Protein AF-A0A7R8ZQ00-F1 (afdb_monomer)

InterPro domains:
  IPR016186 C-type lectin-like/link domain superfamily [G3DSA:3.10.100.10] (16-183)
  IPR016187 C-type lectin fold [SSF56436] (21-117)
  IPR016187 C-type lectin fold [SSF56436] (228-288)
  IPR027417 P-loop containing nucleoside triphosphate hydrolase [G3DSA:3.40.50.300] (292-390)
  IPR027417 P-loop containing nucleoside triphosphate hydrolase [SSF52540] (294-383)
  IPR050828 C-type lectin and matrix domain-containing protein [PTHR45710] (220-289)

Nearest PDB structures (foldseek):
  1qdd-assembly1_A  TM=7.439E-01  e=8.035E-07  Homo sapiens
  8hgg-assembly1_B  TM=7.578E-01  e=4.703E-05  Homo sapiens

Solvent-accessible surface area (backbone atoms only — not comparable to full-atom values): 23420 Å² total; per-residue (Å²): 118,72,72,62,60,59,53,63,66,58,69,74,69,78,76,87,68,77,74,88,44,62,93,85,40,49,74,43,85,45,99,91,50,76,44,24,35,36,70,59,97,50,70,30,44,72,68,58,42,37,49,41,14,40,76,74,60,67,28,31,36,34,76,70,89,44,75,64,46,43,51,51,52,22,54,58,46,46,59,55,52,71,60,91,28,76,91,73,53,68,61,43,29,41,40,19,35,33,33,39,90,88,33,50,49,24,26,67,86,81,62,46,71,52,58,57,92,70,46,74,87,46,84,72,50,66,46,25,36,32,24,40,30,42,87,79,54,40,72,42,78,41,76,57,81,78,63,90,87,64,79,88,64,80,74,75,58,30,32,34,34,26,28,33,62,76,63,54,63,51,50,52,52,51,50,50,52,51,52,54,48,53,51,52,51,52,51,52,53,48,54,54,52,52,54,53,50,53,52,54,50,59,52,50,52,53,52,51,53,52,51,51,52,54,52,52,54,57,51,64,76,58,68,65,77,86,78,81,51,62,92,83,36,47,76,54,95,96,45,66,46,70,86,87,80,56,79,94,65,75,62,56,72,69,60,43,38,54,51,31,41,73,74,40,91,90,38,56,70,89,80,75,89,45,74,67,55,48,53,50,50,44,62,70,53,64,78,57,90,77,80,66,73,64,28,60,63,33,30,48,51,24,40,46,51,55,41,90,50,37,71,43,91,82,42,89,38,64,45,36,97,42,90,57,75,59,40,84,57,72,46,76,47,77,44,40,32,59,55,98,76,58,43,79,42,76,45,74,46,65,43,78,76,86,53,97,79,72,52,49,68,61,50,52,56,49,49,54,53,52,56,68,69,53,83,66,84,91,76,86,87,86,79,77,80,84,82,75,84,124

pLDDT: mean 81.64, std 15.42, range [37.31, 98.5]

Structure (mmCIF, N/CA/C/O backbone):
data_AF-A0A7R8ZQ00-F1
#
_entry.id   AF-A0A7R8ZQ00-F1
#
loop_
_atom_site.group_PDB
_atom_site.id
_atom_site.type_symbol
_atom_site.label_atom_id
_atom_site.label_alt_id
_atom_site.label_comp_id
_atom_site.label_asym_id
_atom_site.label_entity_id
_atom_site.label_seq_id
_atom_site.pdbx_PDB_ins_code
_atom_site.Cartn_x
_atom_site.Cartn_y
_atom_site.Cartn_z
_atom_site.occupancy
_atom_site.B_iso_or_equiv
_atom_site.auth_seq_id
_atom_site.auth_comp_id
_atom_site.auth_asym_id
_atom_site.auth_atom_id
_atom_site.pdbx_PDB_model_num
ATOM 1 N N . MET A 1 1 ? -1.087 8.727 -56.271 1.00 46.81 1 MET A N 1
ATOM 2 C CA . MET A 1 1 ? -0.812 8.231 -54.904 1.00 46.81 1 MET A CA 1
ATOM 3 C C . MET A 1 1 ? 0.621 8.507 -54.451 1.00 46.81 1 MET A C 1
ATOM 5 O O . MET A 1 1 ? 0.799 8.716 -53.264 1.00 46.81 1 MET A O 1
ATOM 9 N N . GLU A 1 2 ? 1.609 8.619 -55.347 1.00 43.44 2 GLU A N 1
ATOM 10 C CA . GLU A 1 2 ? 3.000 8.949 -54.967 1.00 43.44 2 GLU A CA 1
ATOM 11 C C . GLU A 1 2 ? 3.188 10.364 -54.383 1.00 43.44 2 GLU A C 1
ATOM 13 O O . GLU A 1 2 ? 3.933 10.531 -53.426 1.00 43.44 2 GLU A O 1
ATOM 18 N N . LEU A 1 3 ? 2.438 11.366 -54.858 1.00 41.00 3 LEU A N 1
ATOM 19 C CA . LEU A 1 3 ? 2.524 12.754 -54.365 1.00 41.00 3 LEU A CA 1
ATOM 20 C C . LEU A 1 3 ? 1.984 12.974 -52.938 1.00 41.00 3 LEU A C 1
ATOM 22 O O . LEU A 1 3 ? 2.343 13.955 -52.294 1.00 41.00 3 LEU A O 1
ATOM 26 N N . LEU A 1 4 ? 1.122 12.083 -52.431 1.00 39.28 4 LEU A N 1
ATOM 27 C CA . LEU A 1 4 ? 0.566 12.215 -51.077 1.00 39.28 4 LEU A CA 1
ATOM 28 C C . LEU A 1 4 ? 1.561 11.721 -50.011 1.00 39.28 4 LEU A C 1
ATOM 30 O O . LEU A 1 4 ? 1.576 12.237 -48.898 1.00 39.28 4 LEU A O 1
ATOM 34 N N . PHE A 1 5 ? 2.429 10.767 -50.368 1.00 45.97 5 PHE A N 1
ATOM 35 C CA . PHE A 1 5 ? 3.466 10.236 -49.478 1.00 45.97 5 PHE A CA 1
ATOM 36 C C . PHE A 1 5 ? 4.628 11.221 -49.284 1.00 45.97 5 PHE A C 1
ATOM 38 O O . PHE A 1 5 ? 5.153 11.345 -48.180 1.00 45.97 5 PHE A O 1
ATOM 45 N N . THR A 1 6 ? 4.986 11.989 -50.318 1.00 47.12 6 THR A N 1
ATOM 46 C CA . THR A 1 6 ? 6.052 13.003 -50.234 1.00 47.12 6 THR A CA 1
ATOM 47 C C . THR A 1 6 ? 5.642 14.224 -49.399 1.00 47.12 6 THR A C 1
ATOM 49 O O . THR A 1 6 ? 6.488 14.839 -48.749 1.00 47.12 6 THR A O 1
ATOM 52 N N . LEU A 1 7 ? 4.345 14.557 -49.367 1.00 39.97 7 LEU A N 1
ATOM 53 C CA . LEU A 1 7 ? 3.827 15.723 -48.641 1.00 39.97 7 LEU A CA 1
ATOM 54 C C . LEU A 1 7 ? 3.739 15.499 -47.118 1.00 39.97 7 LEU A C 1
ATOM 56 O O . LEU A 1 7 ? 3.907 16.438 -46.346 1.00 39.97 7 LEU A O 1
ATOM 60 N N . ILE A 1 8 ? 3.519 14.258 -46.664 1.00 47.12 8 ILE A N 1
ATOM 61 C CA . ILE A 1 8 ? 3.470 13.936 -45.224 1.00 47.12 8 ILE A CA 1
ATOM 62 C C . ILE A 1 8 ? 4.871 14.019 -44.593 1.00 47.12 8 ILE A C 1
ATOM 64 O O . ILE A 1 8 ? 5.001 14.437 -43.445 1.00 47.12 8 ILE A O 1
ATOM 68 N N . LEU A 1 9 ? 5.931 13.721 -45.352 1.00 46.97 9 LEU A N 1
ATOM 69 C CA . LEU A 1 9 ? 7.316 13.815 -44.873 1.00 46.97 9 LEU A CA 1
ATOM 70 C C . LEU A 1 9 ? 7.831 15.258 -44.744 1.00 46.97 9 LEU A C 1
ATOM 7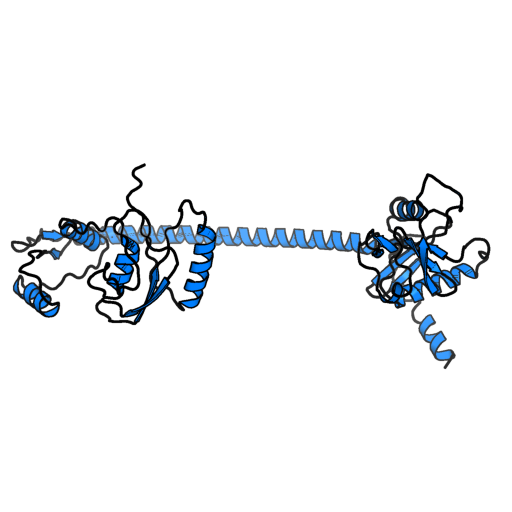2 O O . LEU A 1 9 ? 8.703 15.523 -43.922 1.00 46.97 9 LEU A O 1
ATOM 76 N N . SER A 1 10 ? 7.284 16.206 -45.509 1.00 43.34 10 SER A N 1
ATOM 77 C CA . SER A 1 10 ? 7.754 17.601 -45.509 1.00 43.34 10 SER A CA 1
ATOM 78 C C . SER A 1 10 ? 7.067 18.494 -44.465 1.00 43.34 10 SER A C 1
ATOM 80 O O . SER A 1 10 ? 7.624 19.524 -44.102 1.00 43.34 10 SER A O 1
ATOM 82 N N . ILE A 1 11 ? 5.910 18.100 -43.917 1.00 46.34 11 ILE A N 1
ATOM 83 C CA . ILE A 1 11 ? 5.183 18.890 -42.898 1.00 46.34 11 ILE A CA 1
ATOM 84 C C . ILE A 1 11 ? 5.747 18.683 -41.474 1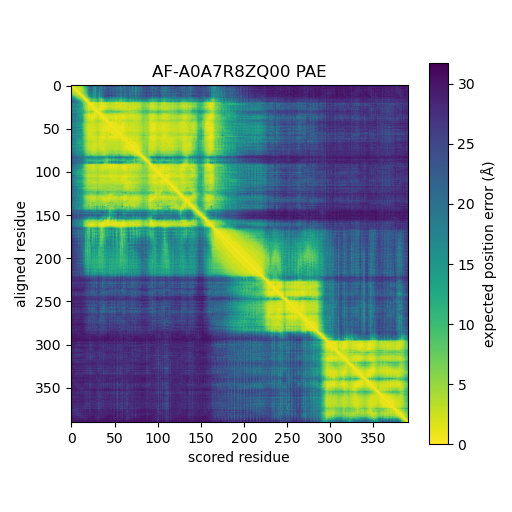.00 46.34 11 ILE A C 1
ATOM 86 O O . ILE A 1 11 ? 5.514 19.504 -40.590 1.00 46.34 11 ILE A O 1
ATOM 90 N N . VAL A 1 12 ? 6.546 17.636 -41.236 1.00 49.34 12 VAL A N 1
ATOM 91 C CA . VAL A 1 12 ? 7.122 17.340 -39.904 1.00 49.34 12 VAL A CA 1
ATOM 92 C C . VAL A 1 12 ? 8.376 18.176 -39.593 1.00 49.34 12 VAL A C 1
ATOM 94 O O . VAL A 1 12 ? 8.752 18.337 -38.434 1.00 49.34 12 VAL A O 1
ATOM 97 N N . PHE A 1 13 ? 8.997 18.796 -40.595 1.00 46.94 13 PHE A N 1
ATOM 98 C CA . PHE A 1 13 ? 10.142 19.682 -40.403 1.00 46.94 13 PHE A CA 1
ATOM 99 C C . PHE A 1 13 ? 9.673 21.140 -40.434 1.00 46.94 13 PHE A C 1
ATOM 101 O O . PHE A 1 13 ? 9.530 21.652 -41.533 1.00 46.94 13 PHE A O 1
ATOM 108 N N . TRP A 1 14 ? 9.449 21.796 -39.279 1.00 44.12 14 TRP A N 1
ATOM 109 C CA . TRP A 1 14 ? 9.685 23.252 -39.037 1.00 44.12 14 TRP A CA 1
ATOM 110 C C . TRP A 1 14 ? 8.914 23.910 -37.869 1.00 44.12 14 TRP A C 1
ATOM 112 O O . TRP A 1 14 ? 8.831 25.135 -37.792 1.00 44.12 14 TRP A O 1
ATOM 122 N N . THR A 1 15 ? 8.422 23.178 -36.869 1.00 45.94 15 THR A N 1
ATOM 123 C CA . THR A 1 15 ? 8.267 23.801 -35.539 1.00 45.94 15 THR A CA 1
ATOM 124 C C . THR A 1 15 ? 9.553 23.551 -34.771 1.00 45.94 15 THR A C 1
ATOM 126 O O . THR A 1 15 ? 9.858 22.400 -34.478 1.00 45.94 15 THR A O 1
ATOM 129 N N . GLY A 1 16 ? 10.329 24.607 -34.506 1.00 47.53 16 GLY A N 1
ATOM 130 C CA . GLY A 1 16 ? 11.640 24.565 -33.847 1.00 47.53 16 GLY A CA 1
ATOM 131 C C . GLY A 1 16 ? 11.592 24.088 -32.395 1.00 47.53 16 GLY A C 1
ATOM 132 O O . GLY A 1 16 ? 11.910 24.839 -31.474 1.00 47.53 16 GLY A O 1
ATOM 133 N N . VAL A 1 17 ? 11.206 22.834 -32.183 1.00 56.53 17 VAL A N 1
ATOM 134 C CA . VAL A 1 17 ? 11.497 22.101 -30.961 1.00 56.53 17 VAL A CA 1
ATOM 135 C C . VAL A 1 17 ? 12.998 21.857 -31.003 1.00 56.53 17 VAL A C 1
ATOM 137 O O . VAL A 1 17 ? 13.500 21.182 -31.899 1.00 56.53 17 VAL A O 1
ATOM 140 N N . LYS A 1 18 ? 13.744 22.483 -30.089 1.00 61.81 18 LYS A N 1
ATOM 141 C CA . LYS A 1 18 ? 15.156 22.150 -29.892 1.00 61.81 18 LYS A CA 1
ATOM 142 C C . LYS A 1 18 ? 15.201 20.659 -29.564 1.00 61.81 18 LYS A C 1
ATOM 144 O O . LYS A 1 18 ? 14.759 20.287 -28.481 1.00 61.81 18 LYS A O 1
ATOM 149 N N . SER A 1 19 ? 15.669 19.834 -30.500 1.00 64.94 19 SER A N 1
ATOM 150 C CA . SER A 1 19 ? 15.849 18.402 -30.269 1.00 64.94 19 SER A CA 1
ATOM 151 C C . SER A 1 19 ? 16.698 18.239 -29.014 1.00 64.94 19 SER A C 1
ATOM 153 O O . SER A 1 19 ? 17.795 18.798 -28.939 1.00 64.94 19 SER A O 1
ATOM 155 N N . ALA A 1 20 ? 16.176 17.527 -28.020 1.00 82.94 20 ALA A N 1
ATOM 156 C CA . ALA A 1 20 ? 16.792 17.417 -26.699 1.00 82.94 20 ALA A CA 1
ATOM 157 C C . ALA A 1 20 ? 18.051 16.529 -26.683 1.00 82.94 20 ALA A C 1
ATOM 159 O O . ALA A 1 20 ? 18.645 16.345 -25.625 1.00 82.94 20 ALA A O 1
ATOM 160 N N . CYS A 1 21 ? 18.451 15.977 -27.832 1.00 89.31 21 CYS A N 1
ATOM 161 C CA . CYS A 1 21 ? 19.583 15.071 -27.929 1.00 89.31 21 CYS A CA 1
ATOM 162 C C . CYS A 1 21 ? 20.941 15.776 -27.793 1.00 89.31 21 CYS A C 1
ATOM 164 O O . CYS A 1 21 ? 21.111 16.892 -28.303 1.00 89.31 21 CYS A O 1
ATOM 166 N N . PRO A 1 22 ? 21.939 15.113 -27.174 1.00 90.25 22 PRO A N 1
ATOM 167 C CA . PRO A 1 22 ? 23.299 15.626 -27.140 1.00 90.25 22 PRO A CA 1
ATOM 168 C C . PRO A 1 22 ? 23.855 15.856 -28.550 1.00 90.25 22 PRO A C 1
ATOM 170 O O . PRO A 1 22 ? 23.442 15.240 -29.536 1.00 90.25 22 PRO A O 1
ATOM 173 N N . ARG A 1 23 ? 24.855 16.736 -28.658 1.00 89.44 23 ARG A N 1
ATOM 174 C CA . ARG A 1 23 ? 25.514 17.023 -29.938 1.00 89.44 23 ARG A CA 1
ATOM 175 C C . ARG A 1 23 ? 26.091 15.736 -30.545 1.00 89.44 23 ARG A C 1
ATOM 177 O O . ARG A 1 23 ? 26.888 15.063 -29.903 1.00 89.44 23 ARG 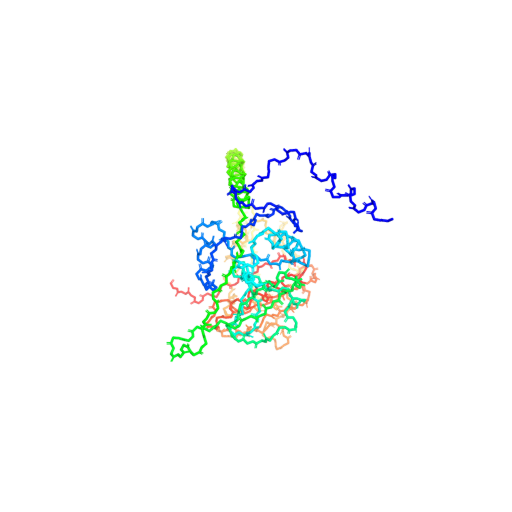A O 1
ATOM 184 N N . GLY A 1 24 ? 25.734 15.450 -31.798 1.00 89.31 24 GLY A N 1
ATOM 185 C CA . GLY A 1 24 ? 26.193 14.264 -32.536 1.00 89.31 24 GLY A CA 1
ATOM 186 C C . GLY A 1 24 ? 25.229 13.075 -32.491 1.00 89.31 24 GLY A C 1
ATOM 187 O O . GLY A 1 24 ? 25.449 12.104 -33.207 1.00 89.31 24 GLY A O 1
ATOM 188 N N . TYR A 1 25 ? 24.152 13.162 -31.707 1.00 92.56 25 TYR A N 1
ATOM 189 C CA . TYR A 1 25 ? 23.081 12.171 -31.706 1.00 92.56 25 TYR A CA 1
ATOM 190 C C . TYR A 1 25 ? 22.013 12.556 -32.723 1.00 92.56 25 TYR A C 1
ATOM 192 O O . TYR A 1 25 ? 21.706 13.734 -32.917 1.00 92.56 25 TYR A O 1
ATOM 200 N N . THR A 1 26 ? 21.420 11.543 -33.340 1.00 91.19 26 THR A N 1
ATOM 201 C CA . THR A 1 26 ? 20.223 11.687 -34.155 1.00 91.19 26 THR A CA 1
ATOM 202 C C . THR A 1 26 ? 19.001 11.459 -33.291 1.00 91.19 26 THR A C 1
ATOM 204 O O . THR A 1 26 ? 18.877 10.432 -32.622 1.00 91.19 26 THR A O 1
ATOM 207 N N . SER A 1 27 ? 18.105 12.438 -33.317 1.00 90.75 27 SER A N 1
ATOM 208 C CA . SER A 1 27 ? 16.837 12.355 -32.620 1.00 90.75 27 SER A CA 1
ATOM 209 C C . SER A 1 27 ? 15.811 11.611 -33.453 1.00 90.75 27 SER A C 1
ATOM 211 O O . SER A 1 27 ? 15.638 11.911 -34.636 1.00 90.75 27 SER A O 1
ATOM 213 N N . VAL A 1 28 ? 15.135 10.645 -32.844 1.00 88.50 28 VAL A N 1
ATOM 214 C CA . VAL A 1 28 ? 14.199 9.774 -33.541 1.00 88.50 28 VAL A CA 1
ATOM 215 C C . VAL A 1 28 ? 12.895 9.669 -32.746 1.00 88.50 28 VAL A C 1
ATOM 217 O O . VAL A 1 28 ? 12.917 9.250 -31.583 1.00 88.50 28 VAL A O 1
ATOM 220 N N . PRO A 1 29 ? 11.744 10.014 -33.352 1.00 85.25 29 PRO A N 1
ATOM 221 C CA . PRO A 1 29 ? 10.450 9.816 -32.720 1.00 85.25 29 PRO A CA 1
ATOM 222 C C . PRO A 1 29 ? 10.092 8.327 -32.751 1.00 85.25 29 PRO A C 1
ATOM 224 O O . PRO A 1 29 ? 10.004 7.731 -33.821 1.00 85.25 29 PRO A O 1
ATOM 227 N N . ILE A 1 30 ? 9.859 7.724 -31.591 1.00 83.38 30 ILE A N 1
ATOM 228 C CA . ILE A 1 30 ? 9.453 6.321 -31.467 1.00 83.38 30 ILE A CA 1
ATOM 229 C C . ILE A 1 30 ? 8.179 6.191 -30.619 1.00 83.38 30 ILE A C 1
ATOM 231 O O . ILE A 1 30 ? 7.663 7.167 -30.065 1.00 83.38 30 ILE A O 1
ATOM 235 N N . SER A 1 31 ? 7.652 4.972 -30.498 1.00 73.75 31 SER A N 1
ATOM 236 C CA . SER A 1 31 ? 6.481 4.703 -29.656 1.00 73.75 31 SER A CA 1
ATOM 237 C C . SER A 1 31 ? 6.808 4.965 -28.182 1.00 73.75 31 SER A C 1
ATOM 239 O O . SER A 1 31 ? 7.470 4.155 -27.545 1.00 73.75 31 SER A O 1
ATOM 241 N N . GLY A 1 32 ? 6.338 6.088 -27.634 1.00 73.56 32 GLY A N 1
ATOM 242 C CA . GLY A 1 32 ? 6.546 6.452 -26.226 1.00 73.56 32 GLY A CA 1
ATOM 243 C C . GLY A 1 32 ? 7.454 7.660 -25.989 1.00 73.56 32 GLY A C 1
ATOM 244 O O . GLY A 1 32 ? 7.616 8.056 -24.840 1.00 73.56 32 GLY A O 1
ATOM 245 N N . GLY A 1 33 ? 7.997 8.286 -27.038 1.00 84.12 33 GLY A N 1
ATOM 246 C CA . GLY A 1 33 ? 8.774 9.516 -26.893 1.00 84.12 33 GLY A CA 1
ATOM 247 C C . GLY A 1 33 ? 9.791 9.739 -28.005 1.00 84.12 33 GLY A C 1
ATOM 248 O O . GLY A 1 33 ? 9.730 9.141 -29.074 1.00 84.12 33 GLY A O 1
ATOM 249 N N . GLU A 1 34 ? 10.734 10.631 -27.741 1.00 88.44 34 GLU A N 1
ATOM 250 C CA . GLU A 1 34 ? 11.869 10.926 -28.611 1.00 88.44 34 GLU A CA 1
ATOM 251 C C . GLU A 1 34 ? 13.116 10.263 -28.005 1.00 88.44 34 GLU A C 1
ATOM 253 O O . GLU A 1 34 ? 13.397 10.472 -26.823 1.00 88.44 34 GLU A O 1
ATOM 258 N N . ARG A 1 35 ? 13.829 9.438 -28.783 1.00 90.19 35 ARG A N 1
ATOM 259 C CA . ARG A 1 35 ? 15.069 8.756 -28.366 1.00 90.19 35 ARG A CA 1
ATOM 260 C C . ARG A 1 35 ? 16.255 9.274 -29.163 1.00 90.19 35 ARG A C 1
ATOM 262 O O . ARG A 1 35 ? 16.121 9.650 -30.327 1.00 90.19 35 ARG A O 1
ATOM 269 N N . CYS A 1 36 ? 17.418 9.273 -28.524 1.00 92.94 36 CYS A N 1
ATOM 270 C CA . CYS A 1 36 ? 18.648 9.805 -29.087 1.00 92.94 36 CYS A CA 1
ATOM 271 C C . CYS A 1 36 ? 19.601 8.664 -29.420 1.00 92.94 36 CYS A C 1
ATOM 273 O O . CYS A 1 36 ? 20.045 7.947 -28.523 1.00 92.94 36 CYS A O 1
ATOM 275 N N . PHE A 1 37 ? 19.956 8.534 -30.696 1.00 93.44 37 PHE A N 1
ATOM 276 C CA . PHE A 1 37 ? 20.824 7.469 -31.195 1.00 93.44 37 PHE A CA 1
ATOM 277 C C . PHE A 1 37 ? 22.132 8.023 -31.748 1.00 93.44 37 PHE A C 1
ATOM 279 O O . PHE A 1 37 ? 22.152 9.069 -32.391 1.00 93.44 37 PHE A O 1
ATOM 286 N N . ILE A 1 38 ? 23.228 7.301 -31.554 1.00 93.94 38 ILE A N 1
ATOM 287 C CA . ILE A 1 38 ? 24.504 7.572 -32.217 1.00 93.94 38 ILE A CA 1
ATOM 288 C C . ILE A 1 38 ? 25.085 6.260 -32.737 1.00 93.94 38 ILE A C 1
ATOM 290 O O . ILE A 1 38 ? 24.982 5.224 -32.083 1.00 93.94 38 ILE A O 1
ATOM 294 N N . VAL A 1 39 ? 25.691 6.310 -33.922 1.00 92.62 39 VAL A N 1
ATOM 295 C CA . VAL A 1 39 ? 26.423 5.186 -34.518 1.00 92.62 39 VAL A CA 1
ATOM 296 C C . VAL A 1 39 ? 27.901 5.565 -34.528 1.00 92.62 39 VAL A C 1
ATOM 298 O O . VAL A 1 39 ? 28.326 6.322 -35.407 1.00 92.62 39 VAL A O 1
ATOM 301 N N . PRO A 1 40 ? 28.689 5.137 -33.527 1.00 91.38 40 PRO A N 1
ATOM 302 C CA . PRO A 1 40 ? 30.110 5.437 -33.497 1.00 91.38 40 PRO A CA 1
ATOM 303 C C . PRO A 1 40 ? 30.810 4.828 -34.708 1.00 91.38 40 PRO A C 1
ATOM 305 O O . PRO A 1 40 ? 30.499 3.717 -35.137 1.00 91.38 40 PRO A O 1
ATOM 308 N N . ARG A 1 41 ? 31.790 5.555 -35.249 1.00 87.69 41 ARG A N 1
ATOM 309 C CA . ARG A 1 41 ? 32.611 5.095 -36.373 1.00 87.69 41 ARG A CA 1
ATOM 310 C C . ARG A 1 41 ? 33.759 4.208 -35.883 1.00 87.69 41 ARG A C 1
ATOM 312 O O . ARG A 1 41 ? 34.925 4.484 -36.150 1.00 87.69 41 ARG A O 1
ATOM 319 N N . GLU A 1 42 ? 33.430 3.189 -35.098 1.00 89.69 42 GLU A N 1
ATOM 320 C CA . GLU A 1 42 ? 34.393 2.295 -34.462 1.00 89.69 42 GLU A CA 1
ATOM 321 C C . GLU A 1 42 ? 33.903 0.849 -34.515 1.00 89.69 42 GLU A C 1
ATOM 323 O O . GLU A 1 42 ? 32.749 0.552 -34.209 1.00 89.69 42 GLU A O 1
ATOM 328 N N . TYR A 1 43 ? 34.823 -0.064 -34.815 1.00 91.00 43 TYR A N 1
ATOM 329 C CA . TYR A 1 43 ? 34.555 -1.494 -34.810 1.00 91.00 43 TYR A CA 1
ATOM 330 C C . TYR A 1 43 ? 35.004 -2.098 -33.492 1.00 91.00 43 TYR A C 1
ATOM 332 O O . TYR A 1 43 ? 36.172 -1.986 -33.113 1.00 91.00 43 TYR A O 1
ATOM 340 N N . LYS A 1 44 ? 34.080 -2.752 -32.794 1.00 92.31 44 LYS A N 1
ATOM 341 C CA . LYS A 1 44 ? 34.339 -3.331 -31.477 1.00 92.31 44 LYS A CA 1
ATOM 342 C C . LYS A 1 44 ? 33.709 -4.710 -31.339 1.00 92.31 44 LYS A C 1
ATOM 344 O O . LYS A 1 44 ? 32.762 -5.065 -32.050 1.00 92.31 44 LYS A O 1
ATOM 349 N N . TYR A 1 45 ? 34.238 -5.496 -30.406 1.00 91.62 45 TYR A N 1
ATOM 350 C CA . TYR A 1 45 ? 33.515 -6.654 -29.892 1.00 91.62 45 TYR A CA 1
ATOM 351 C C . TYR A 1 45 ? 32.274 -6.186 -29.137 1.00 91.62 45 TYR A C 1
ATOM 353 O O . TYR A 1 45 ? 32.234 -5.060 -28.648 1.00 91.62 45 TYR A O 1
ATOM 361 N N . TRP A 1 46 ? 31.265 -7.048 -29.015 1.00 92.69 46 TRP A N 1
ATOM 362 C CA . TRP A 1 46 ? 30.004 -6.677 -28.367 1.00 92.69 46 TRP A CA 1
ATOM 363 C C . TRP A 1 46 ? 30.204 -6.113 -26.948 1.00 92.69 46 TRP A C 1
ATOM 365 O O . TRP A 1 46 ? 29.592 -5.107 -26.594 1.00 92.69 46 TRP A O 1
ATOM 375 N N . LEU A 1 47 ? 31.101 -6.715 -26.153 1.00 92.00 47 LEU A N 1
ATOM 376 C CA . LEU A 1 47 ? 31.378 -6.254 -24.789 1.00 92.00 47 LEU A CA 1
ATOM 377 C C . LEU A 1 47 ? 32.047 -4.869 -24.777 1.00 92.00 47 LEU A C 1
ATOM 379 O O . LEU A 1 47 ? 31.603 -3.989 -24.045 1.00 92.00 47 LEU A O 1
ATOM 383 N N . ASP A 1 48 ? 33.031 -4.641 -25.645 1.00 94.38 48 ASP A N 1
ATOM 384 C CA . ASP A 1 48 ? 33.709 -3.344 -25.764 1.00 94.38 48 ASP A CA 1
ATOM 385 C C . ASP A 1 48 ? 32.773 -2.260 -26.328 1.00 94.38 48 ASP A C 1
ATOM 387 O O . ASP A 1 48 ? 32.828 -1.100 -25.920 1.00 94.38 48 ASP A O 1
ATOM 391 N N . ALA A 1 49 ? 31.886 -2.625 -27.261 1.00 94.88 49 ALA A N 1
ATOM 392 C CA . ALA A 1 49 ? 30.842 -1.756 -27.800 1.00 94.88 49 ALA A CA 1
ATOM 393 C C . ALA A 1 49 ? 29.879 -1.310 -26.692 1.00 94.88 49 ALA A C 1
ATOM 395 O O . ALA A 1 49 ? 29.596 -0.120 -26.549 1.00 94.88 49 ALA A O 1
ATOM 396 N N . ARG A 1 50 ? 29.445 -2.255 -25.850 1.00 94.56 50 ARG A N 1
ATOM 397 C CA . ARG A 1 50 ? 28.631 -1.982 -24.663 1.00 94.56 50 ARG A CA 1
ATOM 398 C C . ARG A 1 50 ? 29.335 -1.025 -23.705 1.00 94.56 50 ARG A C 1
ATOM 400 O O . ARG A 1 50 ? 28.742 -0.023 -23.312 1.00 94.56 50 ARG A O 1
ATOM 407 N N . GLU A 1 51 ? 30.583 -1.311 -23.342 1.00 95.06 51 GLU A N 1
ATOM 408 C CA . GLU A 1 51 ? 31.357 -0.443 -22.448 1.00 95.06 51 GLU A CA 1
ATOM 409 C C . GLU A 1 51 ? 31.564 0.951 -23.041 1.00 95.06 51 GLU A C 1
ATOM 411 O O . GLU A 1 51 ? 31.511 1.943 -22.316 1.00 95.06 51 GLU A O 1
ATOM 416 N N . THR A 1 52 ? 31.725 1.053 -24.359 1.00 95.75 52 THR A N 1
ATOM 417 C CA . THR A 1 52 ? 31.841 2.342 -25.048 1.00 95.75 52 THR A CA 1
ATOM 418 C C . THR A 1 52 ? 30.536 3.131 -24.974 1.00 95.75 52 THR A C 1
ATOM 420 O O . THR A 1 52 ? 30.564 4.317 -24.645 1.00 95.75 52 THR A O 1
ATOM 423 N N . CYS A 1 53 ? 29.383 2.489 -25.196 1.00 96.06 53 CYS A N 1
ATOM 424 C CA . CYS A 1 53 ? 28.098 3.169 -25.045 1.00 96.06 53 CYS A CA 1
ATOM 425 C C . CYS A 1 53 ? 27.887 3.714 -23.624 1.00 96.06 53 CYS A C 1
ATOM 427 O O . CYS A 1 53 ? 27.434 4.845 -23.466 1.00 96.06 53 CYS A O 1
ATOM 429 N N . ILE A 1 54 ? 28.277 2.947 -22.603 1.00 93.38 54 ILE A N 1
ATOM 430 C CA . ILE A 1 54 ? 28.144 3.343 -21.194 1.00 93.38 54 ILE A CA 1
ATOM 431 C C . ILE A 1 54 ? 29.108 4.480 -20.848 1.00 93.38 54 ILE A C 1
ATOM 433 O O . ILE A 1 54 ? 28.692 5.533 -20.369 1.00 93.38 54 ILE A O 1
ATOM 437 N N . ASN A 1 55 ? 30.400 4.280 -21.101 1.00 93.12 55 ASN A N 1
ATOM 438 C CA . ASN A 1 55 ? 31.447 5.141 -20.554 1.00 93.12 55 ASN A CA 1
ATOM 439 C C . ASN A 1 55 ? 31.704 6.393 -21.398 1.00 93.12 55 ASN A C 1
ATOM 441 O O . ASN A 1 55 ? 32.076 7.431 -20.854 1.00 93.12 55 ASN A O 1
ATOM 445 N N . VAL A 1 56 ? 31.529 6.307 -22.720 1.00 94.12 56 VAL A N 1
ATOM 446 C CA . VAL A 1 56 ? 31.817 7.413 -23.649 1.00 94.12 56 VAL A CA 1
ATOM 447 C C . VAL A 1 56 ? 30.541 8.152 -24.027 1.00 94.12 56 VAL A C 1
ATOM 449 O O . VAL A 1 56 ? 30.514 9.381 -24.045 1.00 94.12 56 VAL A O 1
ATOM 452 N N . HIS A 1 57 ? 29.472 7.406 -24.296 1.00 93.88 57 HIS A N 1
ATOM 453 C CA . HIS A 1 57 ? 28.226 7.941 -24.842 1.00 93.88 57 HIS A CA 1
ATOM 454 C C . HIS A 1 57 ? 27.121 8.139 -23.794 1.00 93.88 57 HIS A C 1
ATOM 456 O O . HIS A 1 57 ? 26.008 8.506 -24.168 1.00 93.88 57 HIS A O 1
ATOM 462 N N . GLN A 1 58 ? 27.415 7.917 -22.504 1.00 93.38 58 GLN A N 1
ATOM 463 C CA . GLN A 1 58 ? 26.461 8.073 -21.391 1.00 93.38 58 GLN A CA 1
ATOM 464 C C . GLN A 1 58 ? 25.103 7.425 -21.707 1.00 93.38 58 GLN A C 1
ATOM 466 O O . GLN A 1 58 ? 24.038 8.035 -21.590 1.00 93.38 58 GLN A O 1
ATOM 471 N N . GLY A 1 59 ? 25.162 6.200 -22.214 1.00 94.00 59 GLY A N 1
ATOM 472 C CA . GLY A 1 59 ? 24.017 5.484 -22.743 1.00 94.00 59 GLY A CA 1
ATOM 473 C C . GLY A 1 59 ? 24.216 3.979 -22.668 1.00 94.00 59 GLY A C 1
ATOM 474 O O . GLY A 1 59 ? 24.981 3.461 -21.859 1.00 94.00 59 GLY A O 1
ATOM 475 N N . HIS A 1 60 ? 23.535 3.253 -23.535 1.00 95.88 60 HIS A N 1
ATOM 476 C CA . HIS A 1 60 ? 23.669 1.809 -23.668 1.00 95.88 60 HIS A CA 1
ATOM 477 C C . 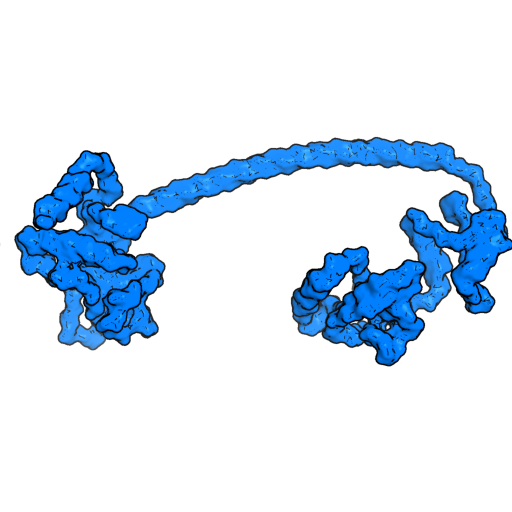HIS A 1 60 ? 23.567 1.407 -25.134 1.00 95.88 60 HIS A C 1
ATOM 479 O O . HIS A 1 60 ? 23.288 2.235 -25.996 1.00 95.88 60 HIS A O 1
ATOM 485 N N . LEU A 1 61 ? 23.826 0.137 -25.442 1.00 96.25 61 LEU A N 1
ATOM 486 C CA . LEU A 1 61 ? 23.515 -0.374 -26.774 1.00 96.25 61 LEU A CA 1
ATOM 487 C C . LEU A 1 61 ? 22.003 -0.290 -27.016 1.00 96.25 61 LEU A C 1
ATOM 489 O O . LEU A 1 61 ? 21.221 -0.505 -26.090 1.00 96.25 61 LEU A O 1
ATOM 493 N N . VAL A 1 62 ? 21.608 0.010 -28.252 1.00 95.44 62 VAL A N 1
ATOM 494 C CA . VAL A 1 62 ? 20.202 0.232 -28.615 1.00 95.44 62 VAL A CA 1
ATOM 495 C C . VAL A 1 62 ? 19.295 -0.944 -28.247 1.00 95.44 62 VAL A C 1
ATOM 497 O O . VAL A 1 62 ? 19.636 -2.107 -28.495 1.00 95.44 62 VAL A O 1
ATOM 500 N N . GLU A 1 63 ? 18.116 -0.629 -27.711 1.00 94.12 63 GLU A N 1
ATOM 501 C CA . GLU A 1 63 ? 17.027 -1.587 -27.503 1.00 94.12 63 GLU A CA 1
ATOM 502 C C . GLU A 1 63 ? 15.899 -1.379 -28.525 1.00 94.12 63 GLU A C 1
ATOM 504 O O . GLU A 1 63 ? 15.423 -0.260 -28.733 1.00 94.12 63 GLU A O 1
ATOM 509 N N . ILE A 1 64 ? 15.419 -2.462 -29.139 1.00 92.38 64 ILE A N 1
ATOM 510 C CA . ILE A 1 64 ? 14.347 -2.417 -30.145 1.00 92.38 64 ILE A CA 1
ATOM 511 C C . ILE A 1 64 ? 13.046 -2.905 -29.513 1.00 92.38 64 ILE A C 1
ATOM 513 O O . ILE A 1 64 ? 12.805 -4.106 -29.384 1.00 92.38 64 ILE A O 1
ATOM 517 N N . LEU A 1 65 ? 12.187 -1.974 -29.107 1.00 90.38 65 LEU A N 1
ATOM 518 C CA . LEU A 1 65 ? 11.003 -2.299 -28.310 1.00 90.38 65 LEU A CA 1
ATOM 519 C C . LEU A 1 65 ? 9.775 -2.576 -29.183 1.00 90.38 65 LEU A C 1
ATOM 521 O O . LEU A 1 65 ? 8.844 -3.264 -28.760 1.00 90.38 65 LEU A O 1
ATOM 525 N N . SER A 1 66 ? 9.779 -2.083 -30.422 1.00 90.00 66 SER A N 1
ATOM 526 C CA . SER A 1 66 ? 8.674 -2.242 -31.363 1.00 90.00 66 SER A CA 1
ATOM 527 C C . SER A 1 66 ? 9.153 -2.472 -32.798 1.00 90.00 66 SER A C 1
ATOM 529 O O . SER A 1 66 ? 10.286 -2.156 -33.159 1.00 90.00 66 SER A O 1
ATOM 531 N N . SER A 1 67 ? 8.288 -3.026 -33.653 1.00 88.12 67 SER A N 1
ATOM 532 C CA . SER A 1 67 ? 8.584 -3.156 -35.089 1.00 88.12 67 SER A CA 1
ATOM 533 C C . SER A 1 67 ? 8.740 -1.793 -35.768 1.00 88.12 67 SER A C 1
ATOM 535 O O . SER A 1 67 ? 9.439 -1.686 -36.772 1.00 88.12 67 SER A O 1
ATOM 537 N N . LEU A 1 68 ? 8.113 -0.752 -35.208 1.00 87.19 68 LEU A N 1
ATOM 538 C CA . LEU A 1 68 ? 8.296 0.624 -35.650 1.00 87.19 68 LEU A CA 1
ATOM 539 C C . LEU A 1 68 ? 9.716 1.114 -35.333 1.00 87.19 68 LEU A C 1
ATOM 541 O O . LEU A 1 68 ? 10.342 1.699 -36.208 1.00 87.19 68 LEU A O 1
ATOM 545 N N . ASP A 1 69 ? 10.252 0.812 -34.145 1.00 89.19 69 ASP A N 1
ATOM 546 C CA . ASP A 1 69 ? 11.637 1.151 -33.781 1.00 89.19 69 ASP A CA 1
ATOM 547 C C . ASP A 1 69 ? 12.614 0.532 -34.786 1.00 89.19 69 ASP A C 1
ATOM 549 O O . ASP A 1 69 ? 13.484 1.221 -35.312 1.00 89.19 69 ASP A O 1
ATOM 553 N N . LEU A 1 70 ? 12.426 -0.755 -35.106 1.00 90.00 70 LEU A N 1
ATOM 554 C CA . LEU A 1 70 ? 13.259 -1.465 -36.077 1.00 90.00 70 LEU A CA 1
ATOM 555 C C . LEU A 1 70 ? 13.200 -0.809 -37.461 1.00 90.00 70 LEU A C 1
ATOM 557 O O . LEU A 1 70 ? 14.238 -0.585 -38.078 1.00 90.00 70 LEU A O 1
ATOM 561 N N . ALA A 1 71 ? 11.997 -0.475 -37.935 1.00 88.25 71 ALA A N 1
ATOM 562 C CA . ALA A 1 71 ? 11.808 0.169 -39.230 1.00 88.25 71 ALA A CA 1
ATOM 563 C C . ALA A 1 71 ? 12.472 1.552 -39.283 1.00 88.25 71 ALA A C 1
ATOM 565 O O . ALA A 1 71 ? 13.133 1.882 -40.267 1.00 88.25 71 ALA A O 1
ATOM 566 N N . ILE A 1 72 ? 12.334 2.352 -38.223 1.00 86.88 72 ILE A N 1
ATOM 567 C CA . ILE A 1 72 ? 12.916 3.694 -38.178 1.00 86.88 72 ILE A CA 1
ATOM 568 C C . ILE A 1 72 ? 14.441 3.638 -38.086 1.00 86.88 72 ILE A C 1
ATOM 570 O O . ILE A 1 72 ? 15.114 4.368 -38.811 1.00 86.88 72 ILE A O 1
ATOM 574 N N . LEU A 1 73 ? 14.995 2.743 -37.264 1.00 87.56 73 LEU A N 1
ATOM 575 C CA . LEU A 1 73 ? 16.437 2.504 -37.219 1.00 87.56 73 LEU A CA 1
ATOM 576 C C . LEU A 1 73 ? 16.957 2.019 -38.581 1.00 87.56 73 LEU A C 1
ATOM 578 O O . LEU A 1 73 ? 17.974 2.513 -39.056 1.00 87.56 73 LEU A O 1
ATOM 582 N N . GLY A 1 74 ? 16.223 1.134 -39.260 1.00 86.88 74 GLY A N 1
ATOM 583 C CA . GLY A 1 74 ? 16.542 0.704 -40.623 1.00 86.88 74 GLY A CA 1
ATOM 584 C C . GLY A 1 74 ? 16.602 1.861 -41.622 1.00 86.88 74 GLY A C 1
ATOM 585 O O . GLY A 1 74 ? 17.557 1.956 -42.391 1.00 86.88 74 GLY A O 1
ATOM 586 N N . MET A 1 75 ? 15.631 2.781 -41.582 1.00 85.62 75 MET A N 1
ATOM 587 C CA . MET A 1 75 ? 15.644 3.991 -42.416 1.00 85.62 75 MET A CA 1
ATOM 588 C C . MET A 1 75 ? 16.827 4.905 -42.083 1.00 85.62 75 MET A C 1
ATOM 590 O O . MET A 1 75 ? 17.500 5.388 -42.993 1.00 85.62 75 MET A O 1
ATOM 594 N N . LEU A 1 76 ? 17.108 5.107 -40.791 1.00 85.19 76 LEU A N 1
ATOM 595 C CA . LEU A 1 76 ? 18.236 5.915 -40.330 1.00 85.19 76 LEU A CA 1
ATOM 596 C C . LEU A 1 76 ? 19.564 5.362 -40.866 1.00 85.19 76 LEU A C 1
ATOM 598 O O . LEU A 1 76 ? 20.381 6.110 -41.396 1.00 85.19 76 LEU A O 1
ATOM 602 N N . PHE A 1 77 ? 19.766 4.048 -40.766 1.00 82.50 77 PHE A N 1
ATOM 603 C CA . PHE A 1 77 ? 21.009 3.402 -41.185 1.00 82.50 77 PHE A CA 1
ATOM 604 C C . PHE A 1 77 ? 21.123 3.241 -42.700 1.00 82.50 77 PHE A C 1
ATOM 606 O O . PHE A 1 77 ? 22.230 3.295 -43.228 1.00 82.50 77 PHE A O 1
ATOM 613 N N . SER A 1 78 ? 20.001 3.118 -43.412 1.00 81.62 78 SER A N 1
ATOM 614 C CA . SER A 1 78 ? 19.997 3.123 -44.880 1.00 81.62 78 SER A CA 1
ATOM 615 C C . SER A 1 78 ? 20.526 4.450 -45.428 1.00 81.62 78 SER A C 1
ATOM 617 O O . SER A 1 78 ? 21.337 4.445 -46.348 1.00 81.62 78 SER A O 1
ATOM 619 N N . GLY A 1 79 ? 20.150 5.576 -44.808 1.00 79.88 79 GLY A N 1
ATOM 620 C CA . GLY A 1 79 ? 20.695 6.891 -45.160 1.00 79.88 79 GLY A CA 1
ATOM 621 C C . GLY A 1 79 ? 22.200 7.011 -44.899 1.00 79.88 79 GLY A C 1
ATOM 622 O O . GLY A 1 79 ? 22.910 7.633 -45.683 1.00 79.88 79 GLY A O 1
ATOM 623 N N . LEU A 1 80 ? 22.712 6.360 -43.845 1.00 72.50 80 LEU A N 1
ATOM 624 C CA . LEU A 1 80 ? 24.153 6.326 -43.567 1.00 72.50 80 LEU A CA 1
ATOM 625 C C . LEU A 1 80 ? 24.937 5.509 -44.602 1.00 72.50 80 LEU A C 1
ATOM 627 O O . LEU A 1 80 ? 26.103 5.810 -44.825 1.00 72.50 80 LEU A O 1
ATOM 631 N N . ALA A 1 81 ? 24.320 4.501 -45.228 1.00 68.75 81 ALA A N 1
ATOM 632 C CA . ALA A 1 81 ? 24.979 3.619 -46.191 1.00 68.75 81 ALA A CA 1
ATOM 633 C C . ALA A 1 81 ? 25.169 4.242 -47.591 1.00 68.75 81 ALA A C 1
ATOM 635 O O . ALA A 1 81 ? 26.000 3.755 -48.361 1.00 68.75 81 ALA A O 1
ATOM 636 N N . GLU A 1 82 ? 24.417 5.294 -47.941 1.00 70.50 82 GLU A N 1
ATOM 637 C CA . GLU A 1 82 ? 24.496 5.948 -49.259 1.00 70.50 82 GLU A CA 1
ATOM 638 C C . GLU A 1 82 ? 25.640 6.976 -49.366 1.00 70.50 82 GLU A C 1
ATOM 640 O O . GLU A 1 82 ? 26.207 7.157 -50.445 1.00 70.50 82 GLU A O 1
ATOM 645 N N . GLU A 1 83 ? 26.041 7.607 -48.258 1.00 61.44 83 GLU A N 1
ATOM 646 C CA . GLU A 1 83 ? 27.177 8.537 -48.221 1.00 61.44 83 GLU A CA 1
ATOM 647 C C . GLU A 1 83 ? 28.499 7.773 -48.008 1.00 61.44 83 GLU A C 1
ATOM 649 O O . GLU A 1 83 ? 28.828 7.400 -46.886 1.00 61.44 83 GLU A O 1
ATOM 654 N N . GLU A 1 84 ? 29.251 7.521 -49.092 1.00 52.78 84 GLU A N 1
ATOM 655 C CA . GLU A 1 84 ? 30.691 7.151 -49.156 1.00 52.78 84 GLU A CA 1
ATOM 656 C C . GLU A 1 84 ? 31.215 5.986 -48.279 1.00 52.78 84 GLU A C 1
ATOM 658 O O . GLU A 1 84 ? 32.411 5.702 -48.265 1.00 52.78 84 GLU A O 1
ATOM 663 N N . THR A 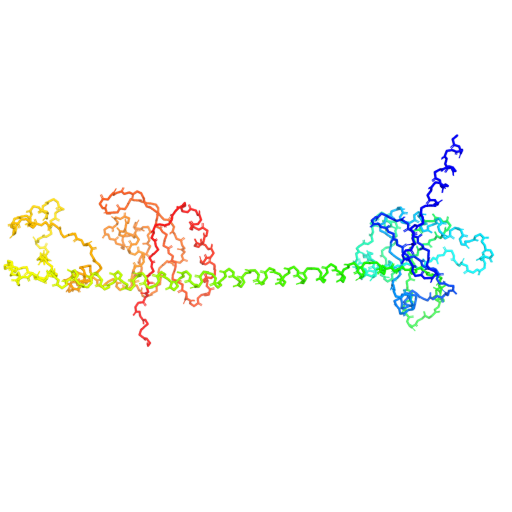1 85 ? 30.360 5.251 -47.573 1.00 55.50 85 THR A N 1
ATOM 664 C CA . THR A 1 85 ? 30.773 4.353 -46.480 1.00 55.50 85 THR A CA 1
ATOM 665 C C . THR A 1 85 ? 30.531 2.877 -46.764 1.00 55.50 85 THR A C 1
ATOM 667 O O . THR A 1 85 ? 30.505 2.058 -45.845 1.00 55.50 85 THR A O 1
ATOM 670 N N . LYS A 1 86 ? 30.442 2.498 -48.043 1.00 60.44 86 LYS A N 1
ATOM 671 C CA . LYS A 1 86 ? 30.315 1.088 -48.447 1.00 60.44 86 LYS A CA 1
ATOM 672 C C . LYS A 1 86 ? 31.461 0.210 -47.916 1.00 60.44 86 LYS A C 1
ATOM 674 O O . LYS A 1 86 ? 31.251 -0.974 -47.683 1.00 60.44 86 LYS A O 1
ATOM 679 N N . ASP A 1 87 ? 32.625 0.811 -47.662 1.00 63.72 87 ASP A N 1
ATOM 680 C CA . ASP A 1 87 ? 33.792 0.150 -47.064 1.00 63.72 87 ASP A CA 1
ATOM 681 C C . ASP A 1 87 ? 33.829 0.245 -45.522 1.00 63.72 87 ASP A C 1
ATOM 683 O O . ASP A 1 87 ? 34.663 -0.393 -44.883 1.00 63.72 87 ASP A O 1
ATOM 687 N N . PHE A 1 88 ? 32.956 1.055 -44.909 1.00 59.22 88 PHE A N 1
ATOM 688 C CA . PHE A 1 88 ? 33.019 1.427 -43.490 1.00 59.22 88 PHE A CA 1
ATOM 689 C C . PHE A 1 88 ? 31.877 0.870 -42.626 1.00 59.22 88 PHE A C 1
ATOM 691 O O . PHE A 1 88 ? 31.969 0.892 -41.399 1.00 59.22 88 PHE A O 1
ATOM 698 N N . TYR A 1 89 ? 30.803 0.357 -43.216 1.00 60.09 89 TYR A N 1
ATOM 699 C CA . TYR A 1 89 ? 29.780 -0.345 -42.450 1.00 60.09 89 TYR A CA 1
ATOM 700 C C . TYR A 1 89 ? 29.690 -1.790 -42.911 1.00 60.09 89 TYR A C 1
ATOM 702 O O . TYR A 1 89 ? 29.135 -2.093 -43.964 1.00 60.09 89 TYR A O 1
ATOM 710 N N . ASP A 1 90 ? 30.228 -2.689 -42.083 1.00 62.88 90 ASP A N 1
ATOM 711 C CA . ASP A 1 90 ? 29.775 -4.074 -42.096 1.00 62.88 90 ASP A CA 1
ATOM 712 C C . ASP A 1 90 ? 28.255 -4.068 -41.876 1.00 62.88 90 ASP A C 1
ATOM 714 O O . ASP A 1 90 ? 27.734 -3.280 -41.081 1.00 62.88 90 ASP A O 1
ATOM 718 N N . TYR A 1 91 ? 27.543 -4.912 -42.614 1.00 76.75 91 TYR A N 1
ATOM 719 C CA . TYR A 1 91 ? 26.089 -4.828 -42.760 1.00 76.75 91 TYR A CA 1
ATOM 720 C C . TYR A 1 91 ? 25.318 -5.123 -41.471 1.00 76.75 91 TYR A C 1
ATOM 722 O O . TYR A 1 91 ? 24.110 -4.914 -41.434 1.00 76.75 91 TYR A O 1
ATOM 730 N N . ASP A 1 92 ? 26.009 -5.584 -40.427 1.00 86.00 92 ASP A N 1
ATOM 731 C CA . ASP A 1 92 ? 25.449 -5.938 -39.132 1.00 86.00 92 ASP A CA 1
ATOM 732 C C . ASP A 1 92 ? 25.927 -4.961 -38.038 1.00 86.00 92 ASP A C 1
ATOM 734 O O . ASP A 1 92 ? 27.124 -4.866 -37.756 1.00 86.00 92 ASP A O 1
ATOM 738 N N . LEU A 1 93 ? 24.991 -4.296 -37.355 1.00 91.12 93 LEU A N 1
ATOM 739 C CA . LEU A 1 93 ? 25.273 -3.418 -36.211 1.00 91.12 93 LEU A CA 1
ATOM 740 C C . LEU A 1 93 ? 24.949 -4.108 -34.884 1.00 91.12 93 LEU A C 1
ATOM 742 O O . LEU A 1 93 ? 23.860 -4.667 -34.747 1.00 91.12 93 LEU A O 1
ATOM 746 N N . TRP A 1 94 ? 25.835 -4.038 -33.884 1.00 94.88 94 TRP A N 1
ATOM 747 C CA . TRP A 1 94 ? 25.534 -4.545 -32.537 1.00 94.88 94 TRP A CA 1
ATOM 748 C C . TRP A 1 94 ? 24.387 -3.779 -31.866 1.00 94.88 94 TRP A C 1
ATOM 750 O O . TRP A 1 94 ? 24.322 -2.549 -31.922 1.00 94.88 94 TRP A O 1
ATOM 760 N N . THR A 1 95 ? 23.536 -4.532 -31.162 1.00 94.88 95 THR A N 1
ATOM 761 C CA . THR A 1 95 ? 22.447 -4.026 -30.307 1.00 94.88 95 THR A CA 1
ATOM 762 C C . THR A 1 95 ? 22.604 -4.500 -28.863 1.00 94.88 95 THR A C 1
ATOM 764 O O . THR A 1 95 ? 23.485 -5.307 -28.556 1.00 94.88 95 THR A O 1
ATOM 767 N N . GLY A 1 96 ? 21.724 -4.042 -27.969 1.00 94.44 96 GLY A N 1
ATOM 768 C CA . GLY A 1 96 ? 21.708 -4.462 -26.569 1.00 94.44 96 GLY A CA 1
ATOM 769 C C . GLY A 1 96 ? 21.177 -5.877 -26.327 1.00 94.44 96 GLY A C 1
ATOM 770 O O . GLY A 1 96 ? 21.198 -6.322 -25.184 1.00 94.44 96 GLY A O 1
ATOM 771 N N . GLY A 1 97 ? 20.681 -6.584 -27.347 1.00 94.25 97 GLY A N 1
ATOM 772 C CA . GLY A 1 97 ? 20.074 -7.903 -27.175 1.00 94.25 97 GLY A CA 1
ATOM 773 C C . GLY A 1 97 ? 21.111 -9.000 -26.941 1.00 94.25 97 GLY A C 1
ATOM 774 O O . GLY A 1 97 ? 22.043 -9.140 -27.732 1.00 94.25 97 GLY A O 1
ATOM 775 N N . ILE A 1 98 ? 20.933 -9.800 -25.890 1.00 95.12 98 ILE A N 1
ATOM 776 C CA . ILE A 1 98 ? 21.814 -10.917 -25.522 1.00 95.12 98 ILE A CA 1
ATOM 777 C C . ILE A 1 98 ? 20.998 -12.109 -25.004 1.00 95.12 98 ILE A C 1
ATOM 779 O O . ILE A 1 98 ? 19.935 -11.929 -24.408 1.00 95.12 98 ILE A O 1
ATOM 783 N N . THR A 1 99 ? 21.479 -13.332 -25.223 1.00 92.38 99 THR A N 1
ATOM 784 C CA . THR A 1 99 ? 20.877 -14.537 -24.630 1.00 92.38 99 THR A CA 1
ATOM 785 C C . THR A 1 99 ? 21.340 -14.755 -23.192 1.00 92.38 99 THR A C 1
ATOM 787 O O . THR A 1 99 ? 22.536 -14.640 -22.912 1.00 92.38 99 THR A O 1
ATOM 790 N N . GLN A 1 100 ? 20.431 -15.174 -22.318 1.00 91.00 100 GLN A N 1
ATOM 791 C CA . GLN A 1 100 ? 20.743 -15.741 -21.007 1.00 91.00 100 GLN A CA 1
ATOM 792 C C . GLN A 1 100 ? 21.160 -17.220 -21.115 1.00 91.00 100 GLN A C 1
ATOM 794 O O . GLN A 1 100 ? 21.090 -17.824 -22.188 1.00 91.00 100 GLN A O 1
ATOM 799 N N . ASP A 1 101 ? 21.572 -17.808 -19.988 1.00 87.94 101 ASP A N 1
ATOM 800 C CA . ASP A 1 101 ? 21.979 -19.219 -19.895 1.00 87.94 101 ASP A CA 1
ATOM 801 C C . ASP A 1 101 ? 20.836 -20.193 -20.237 1.00 87.94 101 ASP A C 1
ATOM 803 O O . ASP A 1 101 ? 21.073 -21.301 -20.702 1.00 87.94 101 ASP A O 1
ATOM 807 N N . ASP A 1 102 ? 19.578 -19.780 -20.065 1.00 89.25 102 ASP A N 1
ATOM 808 C CA . ASP A 1 102 ? 18.401 -20.569 -20.448 1.00 89.25 102 ASP A CA 1
ATOM 809 C C . ASP A 1 102 ? 18.022 -20.425 -21.939 1.00 89.25 102 ASP A C 1
ATOM 811 O O . ASP A 1 102 ? 17.009 -20.966 -22.395 1.00 89.25 102 ASP A O 1
ATOM 815 N N . GLY A 1 103 ? 18.823 -19.679 -22.709 1.00 88.69 103 GLY A N 1
ATOM 816 C CA . GLY A 1 103 ? 18.587 -19.373 -24.118 1.00 88.69 103 GLY A CA 1
ATOM 817 C C . GLY A 1 103 ? 17.479 -18.342 -24.367 1.00 88.69 103 GLY A C 1
ATOM 818 O O . GLY A 1 103 ? 17.098 -18.134 -25.523 1.00 88.69 103 GLY A O 1
ATOM 819 N N . SER A 1 104 ? 16.931 -17.708 -23.325 1.00 91.88 104 SER A N 1
ATOM 820 C CA . SER A 1 104 ? 16.003 -16.585 -23.471 1.00 91.88 104 SER A CA 1
ATOM 821 C C . SER A 1 104 ? 16.746 -15.307 -23.868 1.00 91.88 104 SER A C 1
ATOM 823 O O . SER A 1 104 ? 17.905 -15.107 -23.514 1.00 91.88 104 SER A O 1
ATOM 825 N N . TRP A 1 105 ? 16.090 -14.436 -24.635 1.00 92.31 105 TRP A N 1
ATOM 826 C CA . TRP A 1 105 ? 16.671 -13.173 -25.092 1.00 92.31 105 TRP A CA 1
ATOM 827 C C . TRP A 1 105 ? 16.238 -12.020 -24.191 1.00 92.31 105 TRP A C 1
ATOM 829 O O . TRP A 1 105 ? 15.038 -11.805 -24.001 1.00 92.31 105 TRP A O 1
ATOM 839 N N . ILE A 1 106 ? 17.203 -11.236 -23.712 1.00 95.38 106 ILE A N 1
ATOM 840 C CA . ILE A 1 106 ?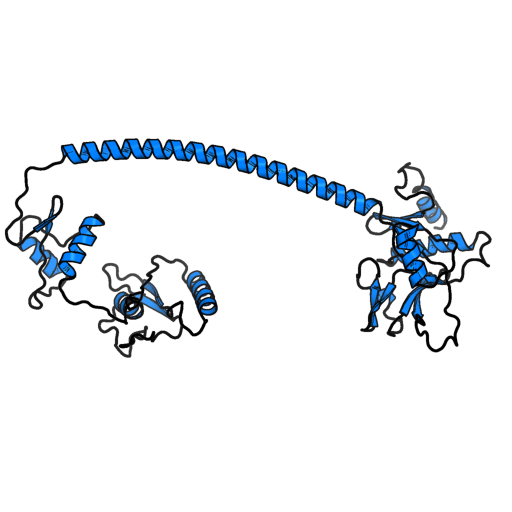 16.971 -10.020 -22.927 1.00 95.38 106 ILE A CA 1
ATOM 841 C C . ILE A 1 106 ? 17.694 -8.819 -23.535 1.00 95.38 106 ILE A C 1
ATOM 843 O O . ILE A 1 106 ? 18.713 -8.965 -24.214 1.00 95.38 106 ILE A O 1
ATOM 847 N N . TRP A 1 107 ? 17.190 -7.621 -23.264 1.00 95.31 107 TRP A N 1
ATOM 848 C CA . TRP A 1 107 ? 17.927 -6.391 -23.497 1.00 95.31 107 TRP A CA 1
ATOM 849 C C . TRP A 1 107 ? 18.880 -6.105 -22.339 1.00 95.31 107 TRP A C 1
ATOM 851 O O . TRP A 1 107 ? 18.522 -6.243 -21.171 1.00 95.31 107 TRP A O 1
ATOM 861 N N . ASN A 1 108 ? 20.117 -5.731 -22.649 1.00 92.81 108 ASN A N 1
ATOM 862 C CA . ASN A 1 108 ? 21.167 -5.635 -21.646 1.00 92.81 108 ASN A CA 1
ATOM 863 C C . ASN A 1 108 ? 20.997 -4.470 -20.656 1.00 92.81 108 ASN A C 1
ATOM 865 O O . ASN A 1 108 ? 21.434 -4.620 -19.515 1.00 92.81 108 ASN A O 1
ATOM 869 N N . SER A 1 109 ? 20.414 -3.334 -21.055 1.00 90.31 109 SER A N 1
ATOM 870 C CA . SER A 1 109 ? 20.279 -2.188 -20.147 1.00 90.31 109 SER A CA 1
ATOM 871 C C . SER A 1 109 ? 19.067 -2.319 -19.233 1.00 90.31 109 SER A C 1
ATOM 873 O O . SER A 1 109 ? 19.197 -2.082 -18.034 1.00 90.31 109 SER A O 1
ATOM 875 N N . THR A 1 110 ? 17.917 -2.748 -19.754 1.00 89.75 110 THR A N 1
ATOM 876 C CA . THR A 1 110 ? 16.694 -2.898 -18.944 1.00 89.75 110 THR A CA 1
ATOM 877 C C . THR A 1 110 ? 16.517 -4.280 -18.314 1.00 89.75 110 THR A C 1
ATOM 879 O O . THR A 1 110 ? 15.756 -4.427 -17.358 1.00 89.75 110 THR A O 1
ATOM 882 N N . GLY A 1 111 ? 17.169 -5.313 -18.852 1.00 92.00 111 GLY A N 1
ATOM 883 C CA . GLY A 1 111 ? 16.890 -6.712 -18.513 1.00 92.00 111 GLY A CA 1
ATOM 884 C C . GLY A 1 111 ? 15.533 -7.207 -19.029 1.00 92.00 111 GLY A C 1
ATOM 885 O O . GLY A 1 111 ? 15.130 -8.326 -18.711 1.00 92.00 111 GLY A O 1
ATOM 886 N N . ALA A 1 112 ? 14.808 -6.393 -19.805 1.00 92.56 112 ALA A N 1
ATOM 887 C CA . ALA A 1 112 ? 13.506 -6.757 -20.341 1.00 92.56 112 ALA A CA 1
ATOM 888 C C . ALA A 1 112 ? 13.640 -7.851 -21.407 1.00 92.56 112 ALA A C 1
ATOM 890 O O . ALA A 1 112 ? 14.605 -7.881 -22.169 1.00 92.56 112 ALA A O 1
ATOM 891 N N . ALA A 1 113 ? 12.648 -8.739 -21.491 1.00 94.06 113 ALA A N 1
ATOM 892 C CA . ALA A 1 113 ? 12.619 -9.767 -22.523 1.00 94.06 113 ALA A CA 1
ATOM 893 C C . ALA A 1 113 ? 12.518 -9.135 -23.921 1.00 94.06 113 ALA A C 1
ATOM 895 O O . ALA A 1 113 ? 11.684 -8.256 -24.160 1.00 94.06 113 ALA A O 1
ATOM 896 N N . VAL A 1 114 ? 13.329 -9.617 -24.865 1.00 92.50 114 VAL A N 1
ATOM 897 C CA . VAL A 1 114 ? 13.213 -9.217 -26.272 1.00 92.50 114 VAL A CA 1
ATOM 898 C C . VAL A 1 114 ? 11.883 -9.732 -26.816 1.00 92.50 114 VAL A C 1
ATOM 900 O O . VAL A 1 114 ? 11.513 -10.887 -26.590 1.00 92.50 114 VAL A O 1
ATOM 903 N N . ASN A 1 115 ? 11.160 -8.886 -27.554 1.00 89.06 115 ASN A N 1
ATOM 904 C CA . ASN A 1 115 ? 9.871 -9.259 -28.126 1.00 89.06 115 ASN A CA 1
ATOM 905 C C . ASN A 1 115 ? 10.006 -10.545 -28.958 1.00 89.06 115 ASN A C 1
ATOM 907 O O . ASN A 1 115 ? 10.839 -10.644 -29.861 1.00 89.06 115 ASN A O 1
ATOM 911 N N . ARG A 1 116 ? 9.157 -11.531 -28.653 1.00 87.44 116 ARG A N 1
ATOM 912 C CA . ARG A 1 116 ? 9.179 -12.856 -29.277 1.00 87.44 116 ARG A CA 1
ATOM 913 C C . ARG A 1 116 ? 9.054 -12.796 -30.799 1.00 87.44 116 ARG A C 1
ATOM 915 O O . ARG A 1 116 ? 9.667 -13.616 -31.472 1.00 87.44 116 ARG A O 1
ATOM 922 N N . ALA A 1 117 ? 8.334 -11.810 -31.338 1.00 86.00 117 ALA A N 1
ATOM 923 C CA . ALA A 1 117 ? 8.204 -11.613 -32.783 1.00 86.00 117 ALA A CA 1
ATOM 924 C C . ALA A 1 117 ? 9.560 -11.408 -33.488 1.00 86.00 117 ALA A C 1
ATOM 926 O O . ALA A 1 117 ? 9.687 -11.708 -34.669 1.00 86.00 117 ALA A O 1
ATOM 927 N N . PHE A 1 118 ? 10.581 -10.932 -32.769 1.00 84.44 118 PHE A N 1
ATOM 928 C CA . PHE A 1 118 ? 11.931 -10.758 -33.303 1.00 84.44 118 PHE A CA 1
ATOM 929 C C . PHE A 1 118 ? 12.812 -11.999 -33.182 1.00 84.44 118 PHE A C 1
ATOM 931 O O . PHE A 1 118 ? 13.780 -12.139 -33.922 1.00 84.44 118 PHE A O 1
ATOM 938 N N . THR A 1 119 ? 12.511 -12.882 -32.232 1.00 86.38 119 THR A N 1
ATOM 939 C CA . THR A 1 119 ? 13.412 -13.968 -31.825 1.00 86.38 119 THR A CA 1
ATOM 940 C C . THR A 1 119 ? 12.869 -15.356 -32.139 1.00 86.38 119 THR A C 1
ATOM 942 O O . THR A 1 119 ? 13.605 -16.330 -32.021 1.00 86.38 119 THR A O 1
ATOM 945 N N . GLU A 1 120 ? 11.616 -15.477 -32.588 1.00 88.00 120 GLU A N 1
ATOM 946 C CA . GLU A 1 120 ? 10.959 -16.765 -32.848 1.00 88.00 120 GLU A CA 1
ATOM 947 C C . GLU A 1 120 ? 11.690 -17.636 -33.880 1.00 88.00 120 GLU A C 1
ATOM 949 O O . GLU A 1 120 ? 11.654 -18.863 -33.789 1.00 88.00 120 GLU A O 1
ATOM 954 N N . HIS A 1 121 ? 12.385 -17.018 -34.834 1.00 87.06 121 HIS A N 1
ATOM 955 C CA . HIS A 1 121 ? 13.152 -17.718 -35.868 1.00 87.06 121 HIS A CA 1
ATOM 956 C C . HIS A 1 121 ? 14.652 -17.793 -35.569 1.00 87.06 121 HIS A C 1
ATOM 958 O O . HIS A 1 121 ? 15.406 -18.376 -36.349 1.00 87.06 121 HIS A O 1
ATOM 964 N N . LEU A 1 122 ? 15.098 -17.195 -34.464 1.00 85.69 122 LEU A N 1
ATOM 965 C CA . LEU A 1 122 ? 16.504 -17.184 -34.097 1.00 85.69 122 LEU A CA 1
ATOM 966 C C . LEU A 1 122 ? 16.864 -18.478 -33.352 1.00 85.69 122 LEU A C 1
ATOM 968 O O . LEU A 1 122 ? 16.063 -18.988 -32.562 1.00 85.69 122 LEU A O 1
ATOM 972 N N . PRO A 1 123 ? 18.063 -19.037 -33.592 1.00 82.69 123 PRO A N 1
ATOM 973 C CA . PRO A 1 123 ? 18.527 -20.197 -32.848 1.00 82.69 123 PRO A CA 1
ATOM 974 C C . PRO A 1 123 ? 18.615 -19.865 -31.351 1.00 82.69 123 PRO A C 1
ATOM 976 O O . PRO A 1 123 ? 18.985 -18.759 -30.972 1.00 82.69 123 PRO A O 1
ATOM 979 N N . LYS A 1 124 ? 18.278 -20.832 -30.495 1.00 80.25 124 LYS A N 1
ATOM 980 C CA . LYS A 1 124 ? 18.422 -20.719 -29.037 1.00 80.25 124 LYS A CA 1
ATOM 981 C C . LYS A 1 124 ? 19.741 -21.346 -28.611 1.00 80.25 124 LYS A C 1
ATOM 983 O O . LYS A 1 124 ? 19.761 -22.481 -28.142 1.00 80.25 124 LYS A O 1
ATOM 988 N N . LEU A 1 125 ? 20.844 -20.652 -28.870 1.00 79.94 125 LEU A N 1
ATOM 989 C CA . LEU A 1 125 ? 22.154 -21.063 -28.368 1.00 79.94 125 LEU A CA 1
ATOM 990 C C . LEU A 1 125 ? 22.545 -20.165 -27.197 1.00 79.94 125 LEU A C 1
ATOM 992 O O . LEU A 1 125 ? 22.153 -19.003 -27.144 1.00 79.94 125 LEU A O 1
ATOM 996 N N . GLU A 1 126 ? 23.329 -20.702 -26.271 1.00 78.50 126 GLU A N 1
ATOM 997 C CA . GLU A 1 126 ? 23.920 -19.900 -25.204 1.00 78.50 126 GLU A CA 1
ATOM 998 C C . GLU A 1 126 ? 24.905 -18.874 -25.788 1.00 78.50 126 GLU A C 1
ATOM 1000 O O . GLU A 1 126 ? 25.608 -19.144 -26.768 1.00 78.50 126 GLU A O 1
ATOM 1005 N N . LYS A 1 127 ? 24.994 -17.707 -25.139 1.00 82.31 127 LYS A N 1
ATOM 1006 C CA . LYS A 1 127 ? 25.981 -16.649 -25.422 1.00 82.31 127 LYS A CA 1
ATOM 1007 C C . LYS A 1 127 ? 25.910 -16.112 -26.858 1.00 82.31 127 LYS A C 1
ATOM 1009 O O . LYS A 1 127 ? 26.913 -16.047 -27.566 1.00 82.31 127 LYS A O 1
ATOM 1014 N N . GLN A 1 128 ? 24.733 -15.688 -27.297 1.00 87.38 128 GLN A N 1
ATOM 1015 C CA . GLN A 1 128 ? 24.539 -14.952 -28.543 1.00 87.38 128 GLN A CA 1
ATOM 1016 C C . GLN A 1 128 ? 24.182 -13.489 -28.282 1.00 87.38 128 GLN A C 1
ATOM 1018 O O . GLN A 1 128 ? 23.576 -13.163 -27.264 1.00 87.38 128 GLN A O 1
ATOM 1023 N N . ALA A 1 129 ? 24.531 -12.618 -29.227 1.00 89.25 129 ALA A N 1
ATOM 1024 C CA . ALA A 1 129 ? 24.103 -11.225 -29.267 1.00 89.25 129 ALA A CA 1
ATOM 1025 C C . ALA A 1 129 ? 23.290 -10.939 -30.532 1.00 89.25 129 ALA A C 1
ATOM 1027 O O . ALA A 1 129 ? 23.499 -11.565 -31.576 1.00 89.25 129 ALA A O 1
ATOM 1028 N N . LEU A 1 130 ? 22.377 -9.974 -30.434 1.00 90.38 130 LEU A N 1
ATOM 1029 C CA . LEU A 1 130 ? 21.578 -9.502 -31.557 1.00 90.38 130 LEU A CA 1
ATOM 1030 C C . LEU A 1 130 ? 22.320 -8.424 -32.347 1.00 90.38 130 LEU A C 1
ATOM 1032 O O . LEU A 1 130 ? 22.837 -7.454 -31.779 1.00 90.38 130 LEU A O 1
ATOM 1036 N N . THR A 1 131 ? 22.287 -8.558 -33.669 1.00 91.31 131 THR A N 1
ATOM 1037 C CA . THR A 1 131 ? 22.653 -7.504 -34.616 1.00 91.31 131 THR A CA 1
ATOM 1038 C C . THR A 1 131 ? 21.468 -7.070 -35.462 1.00 91.31 131 THR A C 1
ATOM 1040 O O . THR A 1 131 ? 20.550 -7.853 -35.698 1.00 91.31 131 THR A O 1
ATOM 1043 N N . ILE A 1 132 ? 21.502 -5.833 -35.953 1.00 89.31 132 ILE A N 1
ATOM 1044 C CA . ILE A 1 132 ? 20.601 -5.345 -37.005 1.00 89.31 132 ILE A CA 1
ATOM 1045 C C . ILE A 1 132 ? 21.331 -5.484 -38.333 1.00 89.31 132 ILE A C 1
ATOM 1047 O O . ILE A 1 132 ? 22.374 -4.857 -38.503 1.00 89.31 132 ILE A O 1
ATOM 1051 N N . ASP A 1 133 ? 20.781 -6.262 -39.264 1.00 89.31 133 ASP A N 1
ATOM 1052 C CA . ASP A 1 133 ? 21.198 -6.189 -40.663 1.00 89.31 133 ASP A CA 1
ATOM 1053 C C . ASP A 1 133 ? 20.559 -4.943 -41.295 1.00 89.31 133 ASP A C 1
ATOM 1055 O O . ASP A 1 133 ? 19.332 -4.837 -41.393 1.00 89.31 133 ASP A O 1
ATOM 1059 N N . VAL A 1 134 ? 21.397 -3.992 -41.704 1.00 83.56 134 VAL A N 1
ATOM 1060 C CA . VAL A 1 134 ? 20.979 -2.673 -42.200 1.00 83.56 134 VAL A CA 1
ATOM 1061 C C . VAL A 1 134 ? 20.230 -2.758 -43.536 1.00 83.56 134 VAL A C 1
ATOM 1063 O O . VAL A 1 134 ? 19.362 -1.931 -43.798 1.00 83.56 134 VAL A O 1
ATOM 1066 N N . HIS A 1 135 ? 20.508 -3.761 -44.372 1.00 80.69 135 HIS A N 1
ATOM 1067 C CA . HIS A 1 135 ? 19.886 -3.904 -45.692 1.00 80.69 135 HIS A CA 1
ATOM 1068 C C . HIS A 1 135 ? 18.514 -4.562 -45.643 1.00 80.69 135 HIS A C 1
ATOM 1070 O O . HIS A 1 135 ? 17.581 -4.137 -46.320 1.00 80.69 135 HIS A O 1
ATOM 1076 N N . SER A 1 136 ? 18.408 -5.636 -44.871 1.00 84.62 136 SER A N 1
ATOM 1077 C CA . SER A 1 136 ? 17.160 -6.380 -44.714 1.00 84.62 136 SER A CA 1
ATOM 1078 C C . SER A 1 136 ? 16.262 -5.788 -43.634 1.00 84.62 136 SER A C 1
ATOM 1080 O O . SER A 1 136 ? 15.083 -6.131 -43.589 1.00 84.62 136 SER A O 1
ATOM 1082 N N . VAL A 1 137 ? 16.798 -4.899 -42.786 1.00 84.00 137 VAL A N 1
ATOM 1083 C CA . VAL A 1 137 ? 16.104 -4.328 -41.623 1.00 84.00 137 VAL A CA 1
ATOM 1084 C C . VAL A 1 137 ? 15.559 -5.458 -40.740 1.00 84.00 137 VAL A C 1
ATOM 1086 O O . VAL A 1 137 ? 14.411 -5.468 -40.299 1.00 84.00 137 VAL A O 1
ATOM 1089 N N . GLN A 1 138 ? 16.397 -6.474 -40.527 1.00 85.06 138 GLN A N 1
ATOM 1090 C CA . GLN A 1 138 ? 16.072 -7.662 -39.744 1.00 85.06 138 GLN A CA 1
ATOM 1091 C C . GLN A 1 138 ? 17.068 -7.848 -38.610 1.00 85.06 138 GLN A C 1
ATOM 1093 O O . GLN A 1 138 ? 18.266 -7.599 -38.754 1.00 85.06 138 GLN A O 1
ATOM 1098 N N . LEU A 1 139 ? 16.559 -8.337 -37.482 1.00 82.56 139 LEU A N 1
ATOM 1099 C CA . LEU A 1 139 ? 17.399 -8.792 -36.388 1.00 82.56 139 LEU A CA 1
ATOM 1100 C C . LEU A 1 139 ? 18.009 -10.153 -36.720 1.00 82.56 139 LEU A C 1
ATOM 1102 O O . LEU A 1 139 ? 17.336 -11.050 -37.231 1.00 82.56 139 LEU A O 1
ATOM 1106 N N . ARG A 1 140 ? 19.291 -10.311 -36.401 1.00 85.31 140 ARG A N 1
ATOM 1107 C CA . ARG A 1 140 ? 20.037 -11.562 -36.544 1.00 85.31 140 ARG A CA 1
ATOM 1108 C C . ARG A 1 140 ? 20.714 -11.924 -35.236 1.00 85.31 140 ARG A C 1
ATOM 1110 O O . ARG A 1 140 ? 21.172 -11.055 -34.504 1.00 85.31 140 ARG A O 1
ATOM 1117 N N . ALA A 1 141 ? 20.796 -13.221 -34.961 1.00 77.94 141 ALA A N 1
ATOM 1118 C CA . ALA A 1 141 ? 21.565 -13.747 -33.843 1.00 77.94 141 ALA A CA 1
ATOM 1119 C C . ALA A 1 141 ? 22.980 -14.092 -34.305 1.00 77.94 141 ALA A C 1
ATOM 1121 O O . ALA A 1 141 ? 23.164 -14.843 -35.267 1.00 77.94 141 ALA A O 1
ATOM 1122 N N . LEU A 1 142 ? 23.978 -13.589 -33.586 1.00 79.50 142 LEU A N 1
ATOM 1123 C CA . LEU A 1 142 ? 25.373 -13.957 -33.776 1.00 79.50 142 LEU A CA 1
ATOM 1124 C C . LEU A 1 142 ? 25.925 -14.575 -32.502 1.00 79.50 142 LEU A C 1
ATOM 1126 O O . LEU A 1 142 ? 25.718 -14.074 -31.401 1.00 79.50 142 LEU A O 1
ATOM 1130 N N . THR A 1 143 ? 26.661 -15.669 -32.667 1.00 75.69 143 THR A N 1
ATOM 1131 C CA . THR A 1 143 ? 27.294 -16.356 -31.541 1.00 75.69 143 THR A CA 1
ATOM 1132 C C . THR A 1 143 ? 28.488 -15.546 -31.057 1.00 75.69 143 THR A C 1
ATOM 1134 O O . THR A 1 143 ? 29.386 -15.235 -31.843 1.00 75.69 143 THR A O 1
ATOM 1137 N N . LEU A 1 144 ? 28.508 -15.214 -29.766 1.00 73.56 144 LEU A N 1
ATOM 1138 C CA . LEU A 1 144 ? 29.651 -14.581 -29.125 1.00 73.56 144 LEU A CA 1
ATOM 1139 C C . LEU A 1 144 ? 30.679 -15.672 -28.824 1.00 73.56 144 LEU A C 1
ATOM 1141 O O . LEU A 1 144 ? 30.537 -16.459 -27.887 1.00 73.56 144 LEU A O 1
ATOM 1145 N N . HIS A 1 145 ? 31.737 -15.744 -29.626 1.00 62.28 145 HIS A N 1
ATOM 1146 C CA . HIS A 1 145 ? 32.871 -16.603 -29.306 1.00 62.28 145 HIS A CA 1
ATOM 1147 C C . HIS A 1 145 ? 33.676 -15.975 -28.160 1.00 62.28 145 HIS A C 1
ATOM 1149 O O . HIS A 1 145 ? 34.545 -15.145 -28.391 1.00 62.28 145 HIS A O 1
ATOM 1155 N N . MET A 1 146 ? 33.374 -16.372 -26.919 1.00 52.06 146 MET A N 1
ATOM 1156 C CA . MET A 1 146 ? 34.105 -15.936 -25.715 1.00 52.06 146 MET A CA 1
ATOM 1157 C C . MET A 1 146 ? 35.168 -16.941 -25.235 1.00 52.06 146 MET A C 1
ATOM 1159 O O . MET A 1 146 ? 35.685 -16.807 -24.130 1.00 52.06 146 MET A O 1
ATOM 1163 N N . ASN A 1 147 ? 35.499 -17.971 -26.022 1.00 47.03 147 ASN A N 1
ATOM 1164 C CA . ASN A 1 147 ? 36.482 -18.969 -25.591 1.00 47.03 147 ASN A CA 1
ATOM 1165 C C . ASN A 1 147 ? 37.917 -18.474 -25.814 1.00 47.03 147 ASN A C 1
ATOM 1167 O O . ASN A 1 147 ? 38.398 -18.435 -26.944 1.00 47.03 147 ASN A O 1
ATOM 1171 N N . CYS A 1 148 ? 38.621 -18.200 -24.712 1.00 44.53 148 CYS A N 1
ATOM 1172 C CA . CYS A 1 148 ? 40.058 -17.911 -24.671 1.00 44.53 148 CYS A CA 1
ATOM 1173 C C . CYS A 1 148 ? 40.946 -19.075 -25.160 1.00 44.53 148 CYS A C 1
ATOM 1175 O O . CYS A 1 148 ? 42.127 -18.865 -25.414 1.00 44.53 148 CYS A O 1
ATOM 1177 N N . GLU A 1 149 ? 40.409 -20.295 -25.285 1.00 42.06 149 GLU A N 1
ATOM 1178 C CA . GLU A 1 149 ? 41.215 -21.510 -25.491 1.00 42.06 149 GLU A CA 1
ATOM 1179 C C . GLU A 1 149 ? 41.345 -21.973 -26.951 1.00 42.06 149 GLU A C 1
ATOM 1181 O O . GLU A 1 149 ? 42.126 -22.879 -27.226 1.00 42.06 149 GLU A O 1
ATOM 1186 N N . ASN A 1 150 ? 40.628 -21.374 -27.913 1.00 44.22 150 ASN A N 1
ATOM 1187 C CA . ASN A 1 150 ? 40.825 -21.715 -29.329 1.00 44.22 150 ASN A CA 1
ATOM 1188 C C . ASN A 1 150 ? 40.385 -20.582 -30.283 1.00 44.22 150 ASN A C 1
ATOM 1190 O O . ASN A 1 150 ? 39.199 -20.478 -30.606 1.00 44.22 150 ASN A O 1
ATOM 1194 N N . PRO A 1 151 ? 41.314 -19.748 -30.791 1.00 43.69 151 PRO A N 1
ATOM 1195 C CA . PRO A 1 151 ? 41.011 -18.558 -31.595 1.00 43.69 151 PRO A CA 1
ATOM 1196 C C . PRO A 1 151 ? 40.751 -18.864 -33.085 1.00 43.69 151 PRO A C 1
ATOM 1198 O O . PRO A 1 151 ? 41.048 -18.050 -33.952 1.00 43.69 151 PRO A O 1
ATOM 1201 N N . ILE A 1 152 ? 40.221 -20.042 -33.433 1.00 42.81 152 ILE A N 1
ATOM 1202 C CA . ILE A 1 152 ? 40.231 -20.526 -34.832 1.00 42.81 152 ILE A CA 1
ATOM 1203 C C . ILE A 1 152 ? 39.157 -19.852 -35.720 1.00 42.81 152 ILE A C 1
ATOM 1205 O O . ILE A 1 152 ? 39.123 -20.056 -36.932 1.00 42.81 152 ILE A O 1
ATOM 1209 N N . ARG A 1 153 ? 38.307 -18.975 -35.178 1.00 52.16 153 ARG A N 1
ATOM 1210 C CA . ARG A 1 153 ? 37.507 -18.046 -35.992 1.00 52.16 153 ARG A CA 1
ATOM 1211 C C . ARG A 1 153 ? 37.613 -16.657 -35.394 1.00 52.16 153 ARG A C 1
ATOM 1213 O O . ARG A 1 153 ? 37.163 -16.454 -34.270 1.00 52.16 153 ARG A O 1
ATOM 1220 N N . GLU A 1 154 ? 38.226 -15.743 -36.145 1.00 49.56 154 GLU A N 1
ATOM 1221 C CA . GLU A 1 154 ? 38.368 -14.337 -35.771 1.00 49.56 154 GLU A CA 1
ATOM 1222 C C . GLU A 1 154 ? 37.021 -13.807 -35.260 1.00 49.56 154 GLU A C 1
ATOM 1224 O O . GLU A 1 154 ? 36.015 -13.872 -35.984 1.00 49.56 154 GLU A O 1
ATOM 1229 N N . PRO A 1 155 ? 36.952 -13.350 -34.001 1.00 57.41 155 PRO A N 1
ATOM 1230 C CA . PRO A 1 155 ? 35.735 -12.750 -33.502 1.00 57.41 155 PRO A CA 1
ATOM 1231 C C . PRO A 1 155 ? 35.464 -11.496 -34.343 1.00 57.41 155 PRO A C 1
ATOM 1233 O O . PRO A 1 155 ? 36.351 -10.685 -34.604 1.00 57.41 155 PRO A O 1
ATOM 1236 N N . ARG A 1 156 ? 34.241 -11.377 -34.866 1.00 72.44 156 ARG A N 1
ATOM 1237 C CA . ARG A 1 156 ? 33.899 -10.277 -35.771 1.00 72.44 156 ARG A CA 1
ATOM 1238 C C . ARG A 1 156 ? 33.726 -9.004 -34.951 1.00 72.44 156 ARG A C 1
ATOM 1240 O O . ARG A 1 156 ? 32.753 -8.881 -34.207 1.00 72.44 156 ARG A O 1
ATOM 1247 N N . ILE A 1 157 ? 34.674 -8.081 -35.078 1.00 84.00 157 ILE A N 1
ATOM 1248 C CA . ILE A 1 157 ? 34.483 -6.685 -34.682 1.00 84.00 157 ILE A CA 1
ATOM 1249 C C . ILE A 1 157 ? 33.430 -6.065 -35.604 1.00 84.00 157 ILE A C 1
ATOM 1251 O O . ILE A 1 157 ? 33.431 -6.326 -36.806 1.00 84.00 157 ILE A O 1
ATOM 1255 N N . ARG A 1 158 ? 32.499 -5.288 -35.051 1.00 84.44 158 ARG A N 1
ATOM 1256 C CA . ARG A 1 158 ? 31.420 -4.658 -35.824 1.00 84.44 158 ARG A CA 1
ATOM 1257 C C . ARG A 1 158 ? 31.147 -3.254 -35.316 1.00 84.44 158 ARG A C 1
ATOM 1259 O O . ARG A 1 158 ? 31.504 -2.923 -34.183 1.00 84.44 158 ARG A O 1
ATOM 1266 N N . ASN A 1 159 ? 30.493 -2.459 -36.151 1.00 90.50 159 ASN A N 1
ATOM 1267 C CA . ASN A 1 159 ? 29.901 -1.204 -35.714 1.00 90.50 159 ASN A CA 1
ATOM 1268 C C . ASN A 1 159 ? 28.734 -1.480 -34.756 1.00 90.50 159 ASN A C 1
ATOM 1270 O O . ASN A 1 159 ? 28.213 -2.596 -34.663 1.00 90.50 159 ASN A O 1
ATOM 1274 N N . PHE A 1 160 ? 28.334 -0.460 -34.012 1.00 92.88 160 PHE A N 1
ATOM 1275 C CA . PHE A 1 160 ? 27.338 -0.583 -32.959 1.00 92.88 160 PHE A CA 1
ATOM 1276 C C . PHE A 1 160 ? 26.519 0.694 -32.846 1.00 92.88 160 PHE A C 1
ATOM 1278 O O . PHE A 1 160 ? 26.920 1.748 -33.332 1.00 92.88 160 PHE A O 1
ATOM 1285 N N . VAL A 1 161 ? 25.348 0.589 -32.228 1.00 94.19 161 VAL A N 1
ATOM 1286 C CA . VAL A 1 161 ? 24.438 1.722 -32.053 1.00 94.19 161 VAL A CA 1
ATOM 1287 C C . VAL A 1 161 ? 24.273 1.959 -30.566 1.00 94.19 161 VAL A C 1
ATOM 1289 O O . VAL A 1 161 ? 23.831 1.064 -29.842 1.00 94.19 161 VAL A O 1
ATOM 1292 N N . CYS A 1 162 ? 24.617 3.164 -30.125 1.00 95.56 162 CYS A N 1
ATOM 1293 C CA . CYS A 1 162 ? 24.347 3.605 -28.770 1.00 95.56 162 CYS A CA 1
ATOM 1294 C C . CYS A 1 162 ? 23.068 4.432 -28.724 1.00 95.56 162 CYS A C 1
ATOM 1296 O O . CYS A 1 162 ? 22.735 5.178 -29.645 1.00 95.56 162 CYS A O 1
ATOM 1298 N N . GLU A 1 163 ? 22.392 4.325 -27.601 1.00 94.12 163 GLU A N 1
ATOM 1299 C CA . GLU A 1 163 ? 21.172 5.023 -27.270 1.00 94.12 163 GLU A CA 1
ATOM 1300 C C . GLU A 1 163 ? 21.343 5.694 -25.908 1.00 94.12 163 GLU A C 1
ATOM 1302 O O . GLU A 1 163 ? 21.928 5.105 -24.999 1.00 94.12 163 GLU A O 1
ATOM 1307 N N . THR A 1 164 ? 20.848 6.921 -25.763 1.00 91.25 164 THR A N 1
ATOM 1308 C CA . THR A 1 164 ? 20.832 7.630 -24.478 1.00 91.25 164 THR A CA 1
ATOM 1309 C C . THR A 1 164 ? 19.436 8.166 -24.165 1.00 91.25 164 THR A C 1
ATOM 1311 O O . THR A 1 164 ? 18.752 8.710 -25.037 1.00 91.25 164 THR A O 1
ATOM 1314 N N . GLU A 1 165 ? 19.026 8.033 -22.903 1.00 78.75 165 GLU A N 1
ATOM 1315 C CA . GLU A 1 165 ? 17.781 8.574 -22.346 1.00 78.75 165 GLU A CA 1
ATOM 1316 C C . GLU A 1 165 ? 18.073 9.786 -21.434 1.00 78.75 165 GLU A C 1
ATOM 1318 O O . GLU A 1 165 ? 17.572 9.873 -20.313 1.00 78.75 165 GLU A O 1
ATOM 1323 N N . GLU A 1 166 ? 18.876 10.760 -21.889 1.00 69.50 166 GLU A N 1
ATOM 1324 C CA . GLU A 1 166 ? 19.252 11.951 -21.088 1.00 69.50 166 GLU A CA 1
ATOM 1325 C C . GLU A 1 166 ? 18.030 12.716 -20.521 1.00 69.50 166 GLU A C 1
ATOM 1327 O O . GLU A 1 166 ? 18.107 13.401 -19.495 1.00 69.50 166 GLU A O 1
ATOM 1332 N N . ARG A 1 167 ? 16.870 12.580 -21.174 1.00 62.19 167 ARG A N 1
ATOM 1333 C CA . ARG A 1 167 ? 15.598 13.157 -20.736 1.00 62.19 167 ARG A CA 1
ATOM 1334 C C . ARG A 1 167 ? 14.995 12.430 -19.531 1.00 62.19 167 ARG A C 1
ATOM 1336 O O . ARG A 1 167 ? 14.520 13.096 -18.615 1.00 62.19 167 ARG A O 1
ATOM 1343 N N . ARG A 1 168 ? 15.059 11.097 -19.492 1.00 65.12 168 ARG A N 1
ATOM 1344 C CA . ARG A 1 168 ? 14.415 10.297 -18.445 1.00 65.12 168 ARG A CA 1
ATOM 1345 C C . ARG A 1 168 ? 15.094 10.481 -17.098 1.00 65.12 168 ARG A C 1
ATOM 1347 O O . ARG A 1 168 ? 14.412 10.683 -16.105 1.00 65.12 168 ARG A O 1
ATOM 1354 N N . GLU A 1 169 ? 16.424 10.528 -17.056 1.00 70.62 169 GLU A N 1
ATOM 1355 C CA . GLU A 1 169 ? 17.125 10.775 -15.791 1.00 70.62 169 GLU A CA 1
ATOM 1356 C C . GLU A 1 169 ? 16.846 12.171 -15.216 1.00 70.62 169 GLU A C 1
ATOM 1358 O O . GLU A 1 169 ? 16.795 12.342 -13.996 1.00 70.62 169 GLU A O 1
ATOM 1363 N N . LYS A 1 170 ? 16.693 13.190 -16.073 1.00 73.38 170 LYS A N 1
ATOM 1364 C CA . LYS A 1 170 ? 16.344 14.550 -15.633 1.00 73.38 170 LYS A CA 1
ATOM 1365 C C . LYS A 1 170 ? 14.898 14.610 -15.148 1.00 73.38 170 LYS A C 1
ATOM 1367 O O . LYS A 1 170 ? 14.667 15.132 -14.062 1.00 73.38 170 LYS A O 1
ATOM 1372 N N . GLU A 1 171 ? 13.962 14.024 -15.893 1.00 74.00 171 GLU A N 1
ATOM 1373 C CA . GLU A 1 171 ? 12.548 13.950 -15.509 1.00 74.00 171 GLU A CA 1
ATOM 1374 C C . GLU A 1 171 ? 12.351 13.128 -14.224 1.00 74.00 171 GLU A C 1
ATOM 1376 O O . GLU A 1 171 ? 11.657 13.585 -13.322 1.00 74.00 171 GLU A O 1
ATOM 1381 N N . GLU A 1 172 ? 13.035 11.992 -14.055 1.00 78.69 172 GLU A N 1
ATOM 1382 C CA . GLU A 1 172 ? 12.988 11.189 -12.823 1.00 78.69 172 GLU A CA 1
ATOM 1383 C C . GLU A 1 172 ? 13.585 11.943 -11.622 1.00 78.69 172 GLU A C 1
ATOM 1385 O O . GLU A 1 172 ? 13.051 11.873 -10.510 1.00 78.69 172 GLU A O 1
ATOM 1390 N N . LYS A 1 173 ? 14.672 12.706 -11.817 1.00 79.88 173 LYS A N 1
ATOM 1391 C CA . LYS A 1 173 ? 15.251 13.558 -10.760 1.00 79.88 173 LYS A CA 1
ATOM 1392 C C . LYS A 1 173 ? 14.317 14.705 -10.378 1.00 79.88 173 LYS A C 1
ATOM 1394 O O . LYS A 1 173 ? 14.181 14.994 -9.187 1.00 79.88 173 LYS A O 1
ATOM 1399 N N . GLU A 1 174 ? 13.678 15.352 -11.349 1.00 83.56 174 GLU A N 1
ATOM 1400 C CA . GLU A 1 174 ? 12.703 16.418 -11.099 1.00 83.56 174 GLU A CA 1
ATOM 1401 C C . GLU A 1 174 ? 11.430 15.879 -10.440 1.00 83.56 174 GLU A C 1
ATOM 1403 O O . GLU A 1 174 ? 10.976 16.441 -9.444 1.00 83.56 174 GLU A O 1
ATOM 1408 N N . GLU A 1 175 ? 10.903 14.747 -10.906 1.00 85.00 175 GLU A N 1
ATOM 1409 C CA . GLU A 1 175 ? 9.746 14.081 -10.309 1.00 85.00 175 GLU A CA 1
ATOM 1410 C C . GLU A 1 175 ? 10.039 13.661 -8.866 1.00 85.00 175 GLU A C 1
ATOM 1412 O O . GLU A 1 175 ? 9.228 13.904 -7.969 1.00 85.00 175 GLU A O 1
ATOM 1417 N N . LYS A 1 176 ? 11.219 13.084 -8.608 1.00 89.88 176 LYS A N 1
ATOM 1418 C CA . LYS A 1 176 ? 11.651 12.736 -7.251 1.00 89.88 176 LYS A CA 1
ATOM 1419 C C . LYS A 1 176 ? 11.719 13.969 -6.353 1.00 89.88 176 LYS A C 1
ATOM 1421 O O . LYS A 1 176 ? 11.204 13.930 -5.239 1.00 89.88 176 LYS A O 1
ATOM 1426 N N . LYS A 1 177 ? 12.284 15.076 -6.845 1.00 91.94 177 LYS A N 1
ATOM 1427 C CA . LYS A 1 177 ? 12.364 16.340 -6.100 1.00 91.94 177 LYS A CA 1
ATOM 1428 C C . LYS A 1 177 ? 10.977 16.902 -5.774 1.00 91.94 177 LYS A C 1
ATOM 1430 O O . LYS A 1 177 ? 10.766 17.370 -4.658 1.00 91.94 177 LYS A O 1
ATOM 1435 N N . THR A 1 178 ? 10.032 16.827 -6.709 1.00 91.75 178 THR A N 1
ATOM 1436 C CA . THR A 1 178 ? 8.640 17.244 -6.482 1.00 91.75 178 THR A CA 1
ATOM 1437 C C . THR A 1 178 ? 7.948 16.349 -5.455 1.00 91.75 178 THR A C 1
ATOM 1439 O O . THR A 1 178 ? 7.337 16.862 -4.522 1.00 91.75 178 THR A O 1
ATOM 1442 N N . LYS A 1 179 ? 8.109 15.022 -5.545 1.00 90.75 179 LYS A N 1
ATOM 1443 C CA . LYS A 1 179 ? 7.553 14.077 -4.559 1.00 90.75 179 LYS A CA 1
ATOM 1444 C C . LYS A 1 179 ? 8.113 14.301 -3.154 1.00 90.75 179 LYS A C 1
ATOM 1446 O O . LYS A 1 179 ? 7.366 14.225 -2.178 1.00 90.75 179 LYS A O 1
ATOM 1451 N N . ASP A 1 180 ? 9.410 14.582 -3.044 1.00 92.19 180 ASP A N 1
ATOM 1452 C CA . ASP A 1 180 ? 10.052 14.885 -1.763 1.00 92.19 180 ASP A CA 1
ATOM 1453 C C . ASP A 1 180 ? 9.521 16.204 -1.172 1.00 92.19 180 ASP A C 1
ATOM 1455 O O . ASP A 1 180 ? 9.220 16.260 0.023 1.00 92.19 180 ASP A O 1
ATOM 1459 N N . LEU A 1 181 ? 9.305 17.229 -2.007 1.00 95.31 181 LEU A N 1
ATOM 1460 C CA . LEU A 1 181 ? 8.698 18.498 -1.593 1.00 95.31 181 LEU A CA 1
ATOM 1461 C C . LEU A 1 181 ? 7.241 18.324 -1.134 1.00 95.31 181 LEU A C 1
ATOM 1463 O O . LEU A 1 181 ? 6.861 18.824 -0.075 1.00 95.31 181 LEU A O 1
ATOM 1467 N N . ASP A 1 182 ? 6.429 17.575 -1.880 1.00 92.19 182 ASP A N 1
ATOM 1468 C CA . ASP A 1 182 ? 5.040 17.284 -1.506 1.00 92.19 182 ASP A CA 1
ATOM 1469 C C . ASP A 1 182 ? 4.969 16.528 -0.175 1.00 92.19 182 ASP A C 1
ATOM 1471 O O . ASP A 1 182 ? 4.120 16.813 0.678 1.00 92.19 182 ASP A O 1
ATOM 1475 N N . ARG A 1 183 ? 5.900 15.593 0.050 1.00 93.88 183 ARG A N 1
ATOM 1476 C CA . ARG A 1 183 ? 6.021 14.872 1.320 1.00 93.88 183 ARG A CA 1
ATOM 1477 C C . ARG A 1 183 ? 6.354 15.814 2.477 1.00 93.88 183 ARG A C 1
ATOM 1479 O O . ARG A 1 183 ? 5.772 15.668 3.553 1.00 93.88 183 ARG A O 1
ATOM 1486 N N . GLU A 1 184 ? 7.248 16.778 2.275 1.00 96.88 184 GLU A N 1
ATOM 1487 C CA . GLU A 1 184 ? 7.599 17.787 3.282 1.00 96.88 184 GLU A CA 1
ATOM 1488 C C . GLU A 1 184 ? 6.410 18.707 3.614 1.00 96.88 184 GLU A C 1
ATOM 1490 O O . GLU A 1 184 ? 6.116 18.962 4.790 1.00 96.88 184 GLU A O 1
ATOM 1495 N N . ILE A 1 185 ? 5.662 19.138 2.594 1.00 95.75 185 ILE A N 1
ATOM 1496 C CA . ILE A 1 185 ? 4.442 19.941 2.757 1.00 95.75 185 ILE A CA 1
ATOM 1497 C C . ILE A 1 185 ? 3.388 19.157 3.551 1.00 95.75 185 ILE A C 1
ATOM 1499 O O . ILE A 1 185 ? 2.833 19.670 4.529 1.00 95.75 185 ILE A O 1
ATOM 1503 N N . LEU A 1 186 ? 3.137 17.895 3.188 1.00 95.06 186 LEU A N 1
ATOM 1504 C CA . LEU A 1 186 ? 2.183 17.028 3.886 1.00 95.06 186 LEU A CA 1
ATOM 1505 C C . LEU A 1 186 ? 2.575 16.788 5.347 1.00 95.06 186 LEU A C 1
ATOM 1507 O O . LEU A 1 186 ? 1.713 16.814 6.234 1.00 95.06 186 LEU A O 1
ATOM 1511 N N . LEU A 1 187 ? 3.866 16.589 5.618 1.00 96.88 187 LEU A N 1
ATOM 1512 C CA . LEU A 1 187 ? 4.376 16.413 6.975 1.00 96.88 187 LEU A CA 1
ATOM 1513 C C . LEU A 1 187 ? 4.165 17.685 7.809 1.00 96.88 187 LEU A C 1
ATOM 1515 O O . LEU A 1 187 ? 3.663 17.618 8.933 1.00 96.88 187 LEU A O 1
ATOM 1519 N N . THR A 1 188 ? 4.445 18.851 7.228 1.00 97.31 188 THR A N 1
ATOM 1520 C CA . THR A 1 188 ? 4.250 20.158 7.872 1.00 97.31 188 THR A CA 1
ATOM 1521 C C . THR A 1 188 ? 2.778 20.416 8.211 1.00 97.31 188 THR A C 1
ATOM 1523 O O . THR A 1 188 ? 2.454 20.829 9.330 1.00 97.31 188 THR A O 1
ATOM 1526 N N . LEU A 1 189 ? 1.860 20.116 7.286 1.00 96.69 189 LEU A N 1
ATOM 1527 C CA . LEU A 1 189 ? 0.417 20.234 7.522 1.00 96.69 189 LEU A CA 1
ATOM 1528 C C . LEU A 1 189 ? -0.074 19.267 8.607 1.00 96.69 189 LEU A C 1
ATOM 1530 O O . LEU A 1 189 ? -0.901 19.640 9.443 1.00 96.69 189 LEU A O 1
ATOM 1534 N N . SER A 1 190 ? 0.460 18.046 8.633 1.00 95.56 190 SER A N 1
ATOM 1535 C CA . SER A 1 190 ? 0.115 17.038 9.642 1.00 95.56 190 SER A CA 1
ATOM 1536 C C . SER A 1 190 ? 0.563 17.465 11.042 1.00 95.56 190 SER A C 1
ATOM 1538 O O . SER A 1 190 ? -0.222 17.390 11.987 1.00 95.56 190 SER A O 1
ATOM 1540 N N . ILE A 1 191 ? 1.779 18.005 11.175 1.00 97.06 191 ILE A N 1
ATOM 1541 C CA . ILE A 1 191 ? 2.291 18.549 12.443 1.00 97.06 191 ILE A CA 1
ATOM 1542 C C . ILE A 1 191 ? 1.407 19.696 12.945 1.00 97.06 191 ILE A C 1
ATOM 1544 O O . ILE A 1 191 ? 1.107 19.769 14.138 1.00 97.06 191 ILE A O 1
ATOM 1548 N N . ARG A 1 192 ? 0.954 20.586 12.052 1.00 97.69 192 ARG A N 1
ATOM 1549 C CA . ARG A 1 192 ? 0.051 21.683 12.427 1.00 97.69 192 ARG A CA 1
ATOM 1550 C C . ARG A 1 192 ? -1.274 21.163 12.991 1.00 97.69 192 ARG A C 1
ATOM 1552 O O . ARG A 1 192 ? -1.685 21.620 14.054 1.00 97.69 192 ARG A O 1
ATOM 1559 N N . ARG A 1 193 ? -1.896 20.178 12.334 1.00 97.06 193 ARG A N 1
ATOM 1560 C CA . ARG A 1 193 ? -3.141 19.551 12.816 1.00 97.06 193 ARG A CA 1
ATOM 1561 C C . ARG A 1 193 ? -2.956 18.866 14.169 1.00 97.06 193 ARG A C 1
ATOM 1563 O O . ARG A 1 193 ? -3.806 19.010 15.040 1.00 97.06 193 ARG A O 1
ATOM 1570 N N . LEU A 1 194 ? -1.837 18.168 14.373 1.00 97.06 194 LEU A N 1
ATOM 1571 C CA . LEU A 1 194 ? -1.541 17.525 15.658 1.00 97.06 194 LEU A CA 1
ATOM 1572 C C . LEU A 1 194 ? -1.441 18.543 16.801 1.00 97.06 194 LEU A C 1
ATOM 1574 O O . LEU A 1 194 ? -1.997 18.306 17.868 1.00 97.06 194 LEU A O 1
ATOM 1578 N N . LYS A 1 195 ? -0.817 19.704 16.565 1.00 97.94 195 LYS A N 1
ATOM 1579 C CA . LYS A 1 195 ? -0.753 20.787 17.563 1.00 97.94 195 LYS A CA 1
ATOM 1580 C C . LYS A 1 195 ? -2.132 21.361 17.906 1.00 97.94 195 LYS A C 1
ATOM 1582 O O . LYS A 1 195 ? -2.379 21.711 19.058 1.00 97.94 195 LYS A O 1
ATOM 1587 N N . GLU A 1 196 ? -3.031 21.462 16.928 1.00 98.12 196 GLU A N 1
ATOM 1588 C CA . GLU A 1 196 ? -4.411 21.916 17.153 1.00 98.12 196 GLU A CA 1
ATOM 1589 C C . GLU A 1 196 ? -5.209 20.899 17.986 1.00 98.12 196 GLU A C 1
ATOM 1591 O O . GLU A 1 196 ? -5.890 21.285 18.937 1.00 98.12 196 GLU A O 1
ATOM 1596 N N . VAL A 1 197 ? -5.060 19.602 17.696 1.00 97.19 197 VAL A N 1
ATOM 1597 C CA . VAL A 1 197 ? -5.683 18.518 18.475 1.00 97.19 197 VAL A CA 1
ATOM 1598 C C . VAL A 1 197 ? -5.144 18.474 19.905 1.00 97.19 197 VAL A C 1
ATOM 1600 O O . VAL A 1 197 ? -5.926 18.371 20.846 1.00 97.19 197 VAL A O 1
ATOM 1603 N N . GLU A 1 198 ? -3.829 18.604 20.093 1.00 98.19 198 GLU A N 1
ATOM 1604 C CA . GLU A 1 198 ? -3.214 18.626 21.425 1.00 98.19 198 GLU A CA 1
ATOM 1605 C C . GLU A 1 198 ? -3.744 19.793 22.269 1.00 98.19 198 GLU A C 1
ATOM 1607 O O . GLU A 1 198 ? -4.061 19.627 23.448 1.00 98.19 198 GLU A O 1
ATOM 1612 N N . LYS A 1 199 ? -3.902 20.975 21.661 1.00 98.50 199 LYS A N 1
ATOM 1613 C CA . LYS A 1 199 ? -4.497 22.130 22.336 1.00 98.50 199 LYS A CA 1
ATOM 1614 C C . LYS A 1 199 ? -5.940 21.848 22.771 1.00 98.50 199 LYS A C 1
ATOM 1616 O O . LYS A 1 199 ? -6.278 22.117 23.922 1.00 98.50 199 LYS A O 1
ATOM 1621 N N . ALA A 1 200 ? -6.760 21.285 21.883 1.00 97.38 200 ALA A N 1
ATOM 1622 C CA . ALA A 1 200 ? -8.149 20.943 22.191 1.00 97.38 200 ALA A CA 1
ATOM 1623 C C . ALA A 1 200 ? -8.255 19.882 23.302 1.00 97.38 200 ALA A C 1
ATOM 1625 O O . ALA A 1 200 ? -9.124 19.976 24.169 1.00 97.38 200 ALA A O 1
ATOM 1626 N N . LEU A 1 201 ? -7.344 18.904 23.324 1.00 98.00 201 LEU A N 1
ATOM 1627 C CA . LEU A 1 201 ? -7.294 17.884 24.372 1.00 98.00 201 LEU A CA 1
ATOM 1628 C C . LEU A 1 201 ? -7.023 18.506 25.749 1.00 98.00 201 LEU A C 1
ATOM 1630 O O . LEU A 1 201 ? -7.750 18.224 26.698 1.00 98.00 201 LEU A O 1
ATOM 1634 N N . ARG A 1 202 ? -6.055 19.427 25.844 1.00 98.06 202 ARG A N 1
ATOM 1635 C CA . ARG A 1 202 ? -5.755 20.148 27.095 1.00 98.06 202 ARG A CA 1
ATOM 1636 C C . ARG A 1 202 ? -6.927 21.004 27.585 1.00 98.06 202 ARG A C 1
ATOM 1638 O O . ARG A 1 202 ? -7.077 21.214 28.785 1.00 98.06 202 ARG A O 1
ATOM 1645 N N . GLU A 1 203 ? -7.741 21.545 26.679 1.00 98.25 203 GLU A N 1
ATOM 1646 C CA . GLU A 1 203 ? -8.969 22.266 27.045 1.00 98.25 203 GLU A CA 1
ATOM 1647 C C . GLU A 1 203 ? -10.025 21.305 27.613 1.00 98.25 203 GLU A C 1
ATOM 1649 O O . GLU A 1 203 ? -10.623 21.600 28.648 1.00 98.25 203 GLU A O 1
ATOM 1654 N N . LYS A 1 204 ? -10.179 20.113 27.021 1.00 97.88 204 LYS A N 1
ATOM 1655 C CA . LYS A 1 204 ? -11.093 19.074 27.520 1.00 97.88 204 LYS A CA 1
ATOM 1656 C C . LYS A 1 204 ? -10.677 18.492 28.870 1.00 97.88 204 LYS A C 1
ATOM 1658 O O . LYS A 1 204 ? -11.540 18.258 29.711 1.00 97.88 204 LYS A O 1
ATOM 1663 N N . GLU A 1 205 ? -9.382 18.316 29.117 1.00 97.75 205 GLU A N 1
ATOM 1664 C CA . GLU A 1 205 ? -8.872 17.891 30.430 1.00 97.75 205 GLU A CA 1
ATOM 1665 C C . GLU A 1 205 ? -9.233 18.902 31.528 1.00 97.75 205 GLU A C 1
ATOM 1667 O O . GLU A 1 205 ? -9.700 18.518 32.599 1.00 97.75 205 GLU A O 1
ATOM 1672 N N . LYS A 1 206 ? -9.120 20.207 31.240 1.00 98.06 206 LYS A N 1
ATOM 1673 C CA . LYS A 1 206 ? -9.536 21.261 32.179 1.00 98.06 206 LYS A CA 1
ATOM 1674 C C . LYS A 1 206 ? -11.037 21.226 32.461 1.00 98.06 206 LYS A C 1
ATOM 1676 O O . LYS A 1 206 ? -11.433 21.378 33.614 1.00 98.06 206 LYS A O 1
ATOM 1681 N N . GLU A 1 207 ? -11.870 21.027 31.438 1.00 97.88 207 GLU A N 1
ATOM 1682 C CA . GLU A 1 207 ? -13.320 20.860 31.621 1.00 97.88 207 GLU A CA 1
ATOM 1683 C C . GLU A 1 207 ? -13.635 19.645 32.509 1.00 97.88 207 GLU A C 1
ATOM 1685 O O . GLU A 1 207 ? -14.458 19.737 33.421 1.00 97.88 207 GLU A O 1
ATOM 1690 N N . GLN A 1 208 ? -12.947 18.521 32.287 1.00 97.19 208 GLN A N 1
ATOM 1691 C CA . GLN A 1 208 ? -13.123 17.308 33.082 1.00 97.19 208 GLN A CA 1
ATOM 1692 C C . GLN A 1 208 ? -12.730 17.518 34.551 1.00 97.19 208 GLN A C 1
ATOM 1694 O O . GLN A 1 208 ? -13.424 17.030 35.444 1.00 97.19 208 GLN A O 1
ATOM 1699 N N . ASP A 1 209 ? -11.652 18.254 34.816 1.00 97.12 209 ASP A N 1
ATOM 1700 C CA . ASP A 1 209 ? -11.222 18.575 36.179 1.00 97.12 209 ASP A CA 1
ATOM 1701 C C . ASP A 1 209 ? -12.228 19.466 36.916 1.00 97.12 209 ASP A C 1
ATOM 1703 O O . ASP A 1 209 ? -12.478 19.255 38.105 1.00 97.12 209 ASP A O 1
ATOM 1707 N N . VAL A 1 210 ? -12.853 20.425 36.222 1.00 97.62 210 VAL A N 1
ATOM 1708 C CA . VAL A 1 210 ? -13.946 21.230 36.792 1.00 97.62 210 VAL A CA 1
ATOM 1709 C C . VAL A 1 210 ? -15.133 20.335 37.150 1.00 97.62 210 VAL A C 1
ATOM 1711 O O . VAL A 1 210 ? -15.639 20.412 38.269 1.00 97.62 210 VAL A O 1
ATOM 1714 N N . LEU A 1 211 ? -15.532 19.437 36.245 1.00 96.94 211 LEU A N 1
ATOM 1715 C CA . LEU A 1 211 ? -16.659 18.530 36.469 1.00 96.94 211 LEU A CA 1
ATOM 1716 C C . LEU A 1 211 ? -16.404 17.568 37.643 1.00 96.94 211 LEU A C 1
ATOM 1718 O O . LEU A 1 211 ? -17.298 17.310 38.447 1.00 96.94 211 LEU A O 1
ATOM 1722 N N . LYS A 1 212 ? -15.172 17.057 37.773 1.00 95.75 212 LYS A N 1
ATOM 1723 C CA . LYS A 1 212 ? -14.769 16.205 38.903 1.00 95.75 212 LYS A CA 1
ATOM 1724 C C . LYS A 1 212 ? -14.889 16.934 40.240 1.00 95.75 212 LYS A C 1
ATOM 1726 O O . LYS A 1 212 ? -15.360 16.332 41.199 1.00 95.75 212 LYS A O 1
ATOM 1731 N N . ARG A 1 213 ? -14.497 18.212 40.310 1.00 96.19 213 ARG A N 1
ATOM 1732 C CA . ARG A 1 213 ? -14.649 19.020 41.533 1.00 96.19 213 ARG A CA 1
ATOM 1733 C C . ARG A 1 213 ? -16.118 19.212 41.899 1.00 96.19 213 ARG A C 1
ATOM 1735 O O . ARG A 1 213 ? -16.481 18.968 43.042 1.00 96.19 213 ARG A O 1
ATOM 1742 N N . GLN A 1 214 ? -16.961 19.538 40.920 1.00 96.00 214 GLN A N 1
ATOM 1743 C CA . GLN A 1 214 ? -18.409 19.664 41.129 1.00 96.00 214 GLN A CA 1
ATOM 1744 C C . GLN A 1 214 ? -19.043 18.353 41.618 1.00 96.00 214 GLN A C 1
ATOM 1746 O O . GLN A 1 214 ? -19.911 18.362 42.487 1.00 96.00 214 GLN A O 1
ATOM 1751 N N . LEU A 1 215 ? -18.607 17.207 41.083 1.00 93.69 215 LEU A N 1
ATOM 1752 C CA . LEU A 1 215 ? -19.093 15.900 41.529 1.00 93.69 215 LEU A CA 1
ATOM 1753 C C . LEU A 1 215 ? -18.723 15.618 42.992 1.00 93.69 215 LEU A C 1
ATOM 1755 O O . LEU A 1 215 ? -19.527 15.042 43.724 1.00 93.69 215 LEU A O 1
ATOM 1759 N N . GLU A 1 216 ? -17.522 16.008 43.411 1.00 91.62 216 GLU A N 1
ATOM 1760 C CA . GLU A 1 216 ? -17.064 15.822 44.787 1.00 91.62 216 GLU A CA 1
ATOM 1761 C C . GLU A 1 216 ? -17.819 16.728 45.769 1.00 91.62 216 GLU A C 1
ATOM 1763 O O . GLU A 1 216 ? -18.234 16.269 46.832 1.00 91.62 216 GLU A O 1
ATOM 1768 N N . GLU A 1 217 ? -18.098 17.975 45.382 1.00 93.19 217 GLU A N 1
ATOM 1769 C CA . GLU A 1 217 ? -18.961 18.887 46.147 1.00 93.19 217 GLU A CA 1
ATOM 1770 C C . GLU A 1 217 ? -20.359 18.275 46.357 1.00 93.19 217 GLU A C 1
ATOM 1772 O O . GLU A 1 217 ? -20.835 18.170 47.489 1.00 93.19 217 GLU A O 1
ATOM 1777 N N . LEU A 1 218 ? -20.974 17.742 45.294 1.00 89.31 218 LEU A N 1
ATOM 1778 C CA . LEU A 1 218 ? -22.276 17.064 45.376 1.00 89.31 218 LEU A CA 1
ATOM 1779 C C . LEU A 1 218 ? -22.251 15.794 46.238 1.00 89.31 218 LEU A C 1
ATOM 1781 O O . LEU A 1 218 ? -23.263 15.434 46.849 1.00 89.31 218 LEU A O 1
ATOM 1785 N N . ARG A 1 219 ? -21.121 15.078 46.279 1.00 84.19 219 ARG A N 1
ATOM 1786 C CA . ARG A 1 219 ? -20.950 13.912 47.158 1.00 84.19 219 ARG A CA 1
ATOM 1787 C C . ARG A 1 219 ? -20.904 14.324 48.624 1.00 84.19 219 ARG A C 1
ATOM 1789 O O . ARG A 1 219 ? -21.537 13.656 49.441 1.00 84.19 219 ARG A O 1
ATOM 1796 N N . GLN A 1 220 ? -20.218 15.418 48.951 1.00 83.12 220 GLN A N 1
ATOM 1797 C CA . GLN A 1 220 ? -20.132 15.918 50.325 1.00 83.12 220 GLN A CA 1
ATOM 1798 C C . GLN A 1 220 ? -21.488 16.398 50.853 1.00 83.12 220 GLN A C 1
ATOM 1800 O O . GLN A 1 220 ? -21.848 16.076 51.986 1.00 83.12 220 GLN A O 1
ATOM 1805 N N . GLU A 1 221 ? -22.286 17.073 50.022 1.00 82.69 221 GLU A N 1
ATOM 1806 C CA . GLU A 1 221 ? -23.635 17.524 50.401 1.00 82.69 221 GLU A CA 1
ATOM 1807 C C . GLU A 1 221 ? -24.609 16.370 50.683 1.00 82.69 221 GLU A C 1
ATOM 1809 O O . GLU A 1 221 ? -25.591 16.536 51.407 1.00 82.69 221 GLU A O 1
ATOM 1814 N N . ARG A 1 222 ? -24.345 15.178 50.135 1.00 71.12 222 ARG A N 1
ATOM 1815 C CA . ARG A 1 222 ? -25.230 14.013 50.247 1.00 71.12 222 ARG A CA 1
ATOM 1816 C C . ARG A 1 222 ? -24.918 13.070 51.399 1.00 71.12 222 ARG A C 1
ATOM 1818 O O . ARG A 1 222 ? -25.586 12.042 51.452 1.00 71.12 222 ARG A O 1
ATOM 1825 N N . SER A 1 223 ? -23.978 13.379 52.299 1.00 56.16 223 SER A N 1
ATOM 1826 C CA . SER A 1 223 ? -23.666 12.520 53.454 1.00 56.16 223 SER A CA 1
ATOM 1827 C C . SER A 1 223 ? -24.924 12.298 54.313 1.00 56.16 223 SER A C 1
ATOM 1829 O O . SER A 1 223 ? -25.323 13.195 55.064 1.00 56.16 223 SER A O 1
ATOM 1831 N N . PRO A 1 224 ? -25.621 11.151 54.191 1.00 56.56 224 PRO A N 1
ATOM 1832 C CA . PRO A 1 224 ? -26.854 10.939 54.918 1.00 56.56 224 PRO A CA 1
ATOM 1833 C C . PRO A 1 224 ? -26.497 10.551 56.348 1.00 56.56 224 PRO A C 1
ATOM 1835 O O . PRO A 1 224 ? -25.550 9.799 56.585 1.00 56.56 224 PRO A O 1
ATOM 1838 N N . ALA A 1 225 ? -27.295 11.024 57.306 1.00 61.25 225 ALA A N 1
ATOM 1839 C CA . ALA A 1 225 ? -27.268 10.524 58.674 1.00 61.25 225 ALA A CA 1
ATOM 1840 C C . ALA A 1 225 ? -27.207 8.986 58.664 1.00 61.25 225 ALA A C 1
ATOM 1842 O O . ALA A 1 225 ? -27.962 8.352 57.923 1.00 61.25 225 ALA A O 1
ATOM 1843 N N . ALA A 1 226 ? -26.280 8.416 59.442 1.00 64.38 226 ALA A N 1
ATOM 1844 C CA . ALA A 1 226 ? -25.932 6.997 59.431 1.00 64.38 226 ALA A CA 1
ATOM 1845 C C . ALA A 1 226 ? -27.184 6.103 59.398 1.00 64.38 226 ALA A C 1
ATOM 1847 O O . ALA A 1 226 ? -27.880 5.937 60.401 1.00 64.38 226 ALA A O 1
ATOM 1848 N N . LYS A 1 227 ? -27.489 5.539 58.223 1.00 74.44 227 LYS A N 1
ATOM 1849 C CA . LYS A 1 227 ? -28.600 4.603 58.056 1.00 74.44 227 LYS A CA 1
ATOM 1850 C C . LYS A 1 227 ? -28.222 3.285 58.722 1.00 74.44 227 LYS A C 1
ATOM 1852 O O . LYS A 1 227 ? -27.267 2.633 58.311 1.00 74.44 227 LYS A O 1
ATOM 1857 N N . GLN A 1 228 ? -28.986 2.876 59.729 1.00 88.12 228 GLN A N 1
ATOM 1858 C CA . GLN A 1 228 ? -28.925 1.509 60.238 1.00 88.12 228 GLN A CA 1
ATOM 1859 C C . GLN A 1 228 ? -29.700 0.580 59.301 1.00 88.12 228 GLN A C 1
ATOM 1861 O O . GLN A 1 228 ? -30.860 0.840 58.977 1.00 88.12 228 GLN A O 1
ATOM 1866 N N . CYS A 1 229 ? -29.054 -0.502 58.866 1.00 90.88 229 CYS A N 1
ATOM 1867 C CA . CYS A 1 229 ? -29.720 -1.557 58.111 1.00 90.88 229 CYS A CA 1
ATOM 1868 C C . CYS A 1 229 ? -30.545 -2.466 59.035 1.00 90.88 229 CYS A C 1
ATOM 1870 O O . CYS A 1 229 ? -30.176 -2.650 60.198 1.00 90.88 229 CYS A O 1
ATOM 1872 N N . PRO A 1 230 ? -31.644 -3.062 58.534 1.00 91.69 230 PRO A N 1
ATOM 1873 C CA . PRO A 1 230 ? -32.365 -4.102 59.261 1.00 91.69 230 PRO A CA 1
ATOM 1874 C C . PRO A 1 230 ? -31.440 -5.267 59.646 1.00 91.69 230 PRO A C 1
ATOM 1876 O O . PRO A 1 230 ? -30.453 -5.541 58.964 1.00 91.69 230 PRO A O 1
ATOM 1879 N N . GLY A 1 231 ? -31.769 -5.985 60.722 1.00 92.25 231 GLY A N 1
ATOM 1880 C CA . GLY A 1 231 ? -30.976 -7.135 61.167 1.00 92.25 231 GLY A CA 1
ATOM 1881 C C . GLY A 1 231 ? -30.796 -8.184 60.061 1.00 92.25 231 GLY A C 1
ATOM 1882 O O . GLY A 1 231 ? -31.758 -8.557 59.393 1.00 92.25 231 GLY A O 1
ATOM 1883 N N . GLY A 1 232 ? -29.559 -8.651 59.866 1.00 88.62 232 GLY A N 1
ATOM 1884 C CA . GLY A 1 232 ? -29.197 -9.596 58.799 1.00 88.62 232 GLY A CA 1
ATOM 1885 C C . GLY A 1 232 ? -28.865 -8.949 57.450 1.00 88.62 232 GLY A C 1
ATOM 1886 O O . GLY A 1 232 ? -28.496 -9.663 56.522 1.00 88.62 232 GLY A O 1
ATOM 1887 N N . PHE A 1 233 ? -28.957 -7.621 57.343 1.00 92.38 233 PHE A N 1
ATOM 1888 C CA . PHE A 1 233 ? -28.478 -6.861 56.193 1.00 92.38 233 PHE A CA 1
ATOM 1889 C C . PHE A 1 233 ? -27.189 -6.111 56.550 1.00 92.38 233 PHE A C 1
ATOM 1891 O O . PHE A 1 233 ? -27.024 -5.648 57.679 1.00 92.38 233 PHE A O 1
ATOM 1898 N N . PHE A 1 234 ? -26.296 -5.936 55.581 1.00 87.62 234 PHE A N 1
ATOM 1899 C CA . PHE A 1 234 ? -25.109 -5.090 55.695 1.00 87.62 234 PHE A CA 1
ATOM 1900 C C . PHE A 1 234 ? -25.262 -3.828 54.837 1.00 87.62 234 PHE A C 1
ATOM 1902 O O . PHE A 1 234 ? -25.890 -3.850 53.776 1.00 87.62 234 PHE A O 1
ATOM 1909 N N . LEU A 1 235 ? -24.718 -2.710 55.322 1.00 88.12 235 LEU A N 1
ATOM 1910 C CA . LEU A 1 235 ? -24.768 -1.421 54.632 1.00 88.12 235 LEU A CA 1
ATOM 1911 C C . LEU A 1 235 ? -23.656 -1.345 53.586 1.00 88.12 235 LEU A C 1
ATOM 1913 O O . LEU A 1 235 ? -22.489 -1.560 53.909 1.00 88.12 235 LEU A O 1
ATOM 1917 N N . LEU A 1 236 ? -24.012 -0.968 52.360 1.00 83.38 236 LEU A N 1
ATOM 1918 C CA . LEU A 1 236 ? -23.059 -0.600 51.321 1.00 83.38 236 LEU A CA 1
ATOM 1919 C C . LEU A 1 236 ? -23.569 0.639 50.577 1.00 83.38 236 LEU A C 1
ATOM 1921 O O . LEU A 1 236 ? -24.646 0.634 49.976 1.00 83.38 236 LEU A O 1
ATOM 1925 N N . GLY A 1 237 ? -22.793 1.721 50.642 1.00 83.19 237 GLY A N 1
ATOM 1926 C CA . GLY A 1 237 ? -23.231 3.027 50.157 1.00 83.19 237 GLY A CA 1
ATOM 1927 C C . GLY A 1 237 ? -24.498 3.478 50.886 1.00 83.19 237 GLY A C 1
ATOM 1928 O O . GLY A 1 237 ? -24.507 3.612 52.107 1.00 83.19 237 GLY A O 1
ATOM 1929 N N . ASN A 1 238 ? -25.579 3.675 50.132 1.00 84.12 238 ASN A N 1
ATOM 1930 C CA . ASN A 1 238 ? -26.882 4.095 50.659 1.00 84.12 238 ASN A CA 1
ATOM 1931 C C . ASN A 1 238 ? -27.925 2.967 50.718 1.00 84.12 238 ASN A C 1
ATOM 1933 O O . ASN A 1 238 ? -29.093 3.241 51.025 1.00 84.12 238 ASN A O 1
ATOM 1937 N N . SER A 1 239 ? -27.504 1.735 50.432 1.00 87.75 239 SER A N 1
ATOM 1938 C CA . SER A 1 239 ? -28.361 0.564 50.270 1.00 87.75 239 SER A CA 1
ATOM 1939 C C . SER A 1 239 ? -27.981 -0.534 51.266 1.00 87.75 239 SER A C 1
ATOM 1941 O O . SER A 1 239 ? -26.830 -0.655 51.684 1.00 87.75 239 SER A O 1
ATOM 1943 N N . CYS A 1 240 ? -28.966 -1.336 51.662 1.00 92.06 240 CYS A N 1
ATOM 1944 C CA . CYS A 1 240 ? -28.787 -2.470 52.563 1.00 92.06 240 CYS A CA 1
ATOM 1945 C C . CYS A 1 240 ? -28.900 -3.771 51.769 1.00 92.06 240 CYS A C 1
ATOM 1947 O O . CYS A 1 240 ? -29.870 -3.964 51.036 1.00 92.06 240 CYS A O 1
ATOM 1949 N N . TYR A 1 241 ? -27.939 -4.669 51.948 1.00 90.75 241 TYR A N 1
ATOM 1950 C CA . TYR A 1 241 ? -27.816 -5.914 51.194 1.00 90.75 241 TYR A CA 1
ATOM 1951 C C . TYR A 1 241 ? -27.892 -7.114 52.133 1.00 90.75 241 TYR A C 1
ATOM 1953 O O . TYR A 1 241 ? -27.431 -7.041 53.266 1.00 90.75 241 TYR A O 1
ATOM 1961 N N . ALA A 1 242 ? -28.458 -8.223 51.666 1.00 90.62 242 ALA A N 1
ATOM 1962 C CA . ALA A 1 242 ? -28.457 -9.496 52.380 1.00 90.62 242 ALA A CA 1
ATOM 1963 C C . ALA A 1 242 ? -28.187 -10.630 51.390 1.00 90.62 242 ALA A C 1
ATOM 1965 O O . ALA A 1 242 ? -28.698 -10.613 50.268 1.00 90.62 242 ALA A O 1
ATOM 1966 N N . VAL A 1 243 ? -27.387 -11.605 51.815 1.00 88.19 243 VAL A N 1
ATOM 1967 C CA . VAL A 1 243 ? -27.067 -12.807 51.041 1.00 88.19 243 VAL A CA 1
ATOM 1968 C C . VAL A 1 243 ? -27.709 -14.001 51.740 1.00 88.19 243 VAL A C 1
ATOM 1970 O O . VAL A 1 243 ? -27.603 -14.142 52.956 1.00 88.19 243 VAL A O 1
ATOM 1973 N N . PHE A 1 244 ? -28.397 -14.836 50.966 1.00 86.75 244 PHE A N 1
ATOM 1974 C CA . PHE A 1 244 ? -29.074 -16.043 51.438 1.00 86.75 244 PHE A CA 1
ATOM 1975 C C . PHE A 1 244 ? -28.486 -17.234 50.677 1.00 86.75 244 PHE A C 1
ATOM 1977 O O . PHE A 1 244 ? -28.806 -17.432 49.507 1.00 86.75 244 PHE A O 1
ATOM 1984 N N . ASP A 1 245 ? -27.565 -17.967 51.302 1.00 77.06 245 ASP A N 1
ATOM 1985 C CA . ASP A 1 245 ? -26.689 -18.940 50.631 1.00 77.06 245 ASP A CA 1
ATOM 1986 C C . ASP A 1 245 ? -26.935 -20.404 51.024 1.00 77.06 245 ASP A C 1
ATOM 1988 O O . ASP A 1 245 ? -26.329 -21.314 50.458 1.00 77.06 245 ASP A O 1
ATOM 1992 N N . LYS A 1 246 ? -27.842 -20.664 51.967 1.00 77.25 246 LYS A N 1
ATOM 1993 C CA . LYS A 1 246 ? -28.120 -22.026 52.430 1.00 77.25 246 LYS A CA 1
ATOM 1994 C C . LYS A 1 246 ? -28.712 -22.860 51.297 1.00 77.25 246 LYS A C 1
ATOM 1996 O O . LYS A 1 246 ? -29.682 -22.458 50.659 1.00 77.25 246 LYS A O 1
ATOM 2001 N N . GLU A 1 247 ? -28.186 -24.068 51.082 1.00 59.31 247 GLU A N 1
ATOM 2002 C CA . GLU A 1 247 ? -28.666 -24.968 50.020 1.00 59.31 247 GLU A CA 1
ATOM 2003 C C . GLU A 1 247 ? -30.163 -25.290 50.115 1.00 59.31 247 GLU A C 1
ATOM 2005 O O . GLU A 1 247 ? -30.825 -25.488 49.097 1.00 59.31 247 GLU A O 1
ATOM 2010 N N . THR A 1 248 ? -30.707 -25.288 51.332 1.00 55.94 248 THR A N 1
ATOM 2011 C CA . THR A 1 248 ? -32.134 -25.475 51.622 1.00 55.94 248 THR A CA 1
ATOM 2012 C C . THR A 1 248 ? -33.005 -24.274 51.232 1.00 55.94 248 THR A C 1
ATOM 2014 O O . THR A 1 248 ? -34.229 -24.355 51.308 1.00 55.94 248 THR A O 1
ATOM 2017 N N . GLU A 1 249 ? -32.401 -23.168 50.791 1.00 67.25 249 GLU A N 1
ATOM 2018 C CA . GLU A 1 249 ? -33.059 -21.917 50.403 1.00 67.25 249 GLU A CA 1
ATOM 2019 C C . GLU A 1 249 ? -32.952 -21.621 48.896 1.00 67.25 249 GLU A C 1
ATOM 2021 O O . GLU A 1 249 ? -33.343 -20.537 48.458 1.00 67.25 249 GLU A O 1
ATOM 2026 N N . LYS A 1 250 ? -32.489 -22.584 48.081 1.00 77.12 250 LYS A N 1
ATOM 2027 C CA . LYS A 1 250 ? -32.517 -22.475 46.612 1.00 77.12 250 LYS A CA 1
ATOM 2028 C C . LYS A 1 250 ? -33.968 -22.310 46.139 1.00 77.12 250 LYS A C 1
ATOM 2030 O O . LYS A 1 250 ? -34.829 -23.149 46.402 1.00 77.12 250 LYS A O 1
ATOM 2035 N N . ARG A 1 251 ? -34.244 -21.212 45.437 1.00 84.31 251 ARG A N 1
ATOM 2036 C CA . ARG A 1 251 ? -35.579 -20.813 44.963 1.00 84.31 251 ARG A CA 1
ATOM 2037 C C . ARG A 1 251 ? -35.544 -20.550 43.460 1.00 84.31 251 ARG A C 1
ATOM 2039 O O . ARG A 1 251 ? -34.495 -20.229 42.908 1.00 84.31 251 ARG A O 1
ATOM 2046 N N . THR A 1 252 ? -36.697 -20.656 42.801 1.00 84.50 252 THR A N 1
ATOM 2047 C CA . THR A 1 252 ? -36.877 -20.079 41.460 1.00 84.50 252 THR A CA 1
ATOM 2048 C C . THR A 1 252 ? -36.799 -18.552 41.540 1.00 84.50 252 THR A C 1
ATOM 2050 O O . THR A 1 252 ? -36.937 -17.982 42.622 1.00 84.50 252 THR A O 1
ATOM 2053 N N . TYR A 1 253 ? -36.590 -17.881 40.404 1.00 82.31 253 TYR A N 1
ATOM 2054 C CA . TYR A 1 253 ? -36.489 -16.419 40.351 1.00 82.31 253 TYR A CA 1
ATOM 2055 C C . TYR A 1 253 ? -37.692 -15.721 41.008 1.00 82.31 253 TYR A C 1
ATOM 2057 O O . TYR A 1 253 ? -37.501 -14.903 41.907 1.00 82.31 253 TYR A O 1
ATOM 2065 N N . ASP A 1 254 ? -38.919 -16.101 40.638 1.00 85.44 254 ASP A N 1
ATOM 2066 C CA . ASP A 1 254 ? -40.141 -15.480 41.169 1.00 85.44 254 ASP A CA 1
ATOM 2067 C C . ASP A 1 254 ? -40.270 -15.690 42.684 1.00 85.44 254 ASP A C 1
ATOM 2069 O O . ASP A 1 254 ? -40.498 -14.745 43.440 1.00 85.44 254 ASP A O 1
ATOM 2073 N N . ALA A 1 255 ? -40.007 -16.914 43.155 1.00 87.19 255 ALA A N 1
ATOM 2074 C CA . ALA A 1 255 ? -40.033 -17.234 44.579 1.00 87.19 255 ALA A CA 1
ATOM 2075 C C . ALA A 1 255 ? -38.917 -16.518 45.362 1.00 87.19 255 ALA A C 1
ATOM 2077 O O . ALA A 1 255 ? -39.100 -16.190 46.535 1.00 87.19 255 ALA A O 1
ATOM 2078 N N . ALA A 1 256 ? -37.759 -16.272 44.743 1.00 87.19 256 ALA A N 1
ATOM 2079 C CA . ALA A 1 256 ? -36.680 -15.483 45.331 1.00 87.19 256 ALA A CA 1
ATOM 2080 C C . ALA A 1 256 ? -37.053 -13.996 45.403 1.00 87.19 256 ALA A C 1
ATOM 2082 O O . ALA A 1 256 ? -36.791 -13.350 46.413 1.00 87.19 256 ALA A O 1
ATOM 2083 N N . GLN A 1 257 ? -37.718 -13.457 44.380 1.00 89.38 257 GLN A N 1
ATOM 2084 C CA . GLN A 1 257 ? -38.177 -12.071 44.373 1.00 89.38 257 GLN A CA 1
ATOM 2085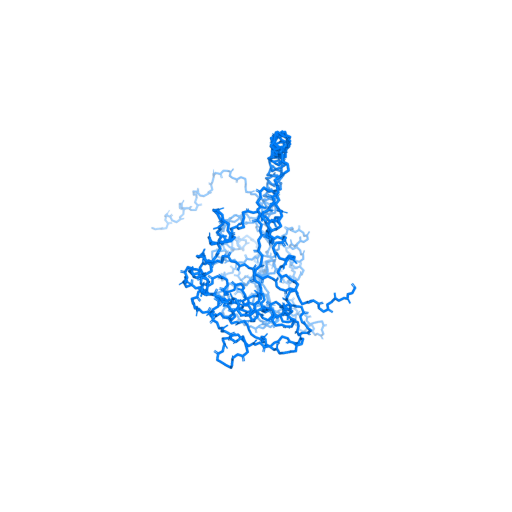 C C . GLN A 1 257 ? -39.254 -11.814 45.433 1.00 89.38 257 GLN A C 1
ATOM 2087 O O . GLN A 1 257 ? -39.171 -10.820 46.161 1.00 89.38 257 GLN A O 1
ATOM 2092 N N . GLU A 1 258 ? -40.230 -12.714 45.565 1.00 92.75 258 GLU A N 1
ATOM 2093 C CA . GLU A 1 258 ? -41.233 -12.661 46.633 1.00 92.75 258 GLU A CA 1
ATOM 2094 C C . GLU A 1 258 ? -40.594 -12.797 48.018 1.00 92.75 258 GLU A C 1
ATOM 2096 O O . GLU A 1 258 ? -40.902 -12.019 48.921 1.00 92.75 258 GLU A O 1
ATOM 2101 N N . PHE A 1 259 ? -39.642 -13.722 48.171 1.00 93.31 259 PHE A N 1
ATOM 2102 C CA . PHE A 1 259 ? -38.889 -13.885 49.412 1.00 93.31 259 PHE A CA 1
ATOM 2103 C C . PHE A 1 259 ? -38.092 -12.628 49.772 1.00 93.31 259 PHE A C 1
ATOM 2105 O O . PHE A 1 259 ? -38.129 -12.190 50.919 1.00 93.31 259 PHE A O 1
ATOM 2112 N N . CYS A 1 260 ? -37.415 -11.995 48.811 1.00 92.62 260 CYS A N 1
ATOM 2113 C CA . CYS A 1 260 ? -36.735 -10.726 49.048 1.00 92.62 260 CYS A CA 1
ATOM 2114 C C . CYS A 1 260 ? -37.727 -9.672 49.535 1.00 92.62 260 CYS A C 1
ATOM 2116 O O . CYS A 1 260 ? -37.457 -9.046 50.553 1.00 92.62 260 CYS A O 1
ATOM 2118 N N . ARG A 1 261 ? -38.892 -9.519 48.894 1.00 94.06 261 ARG A N 1
ATOM 2119 C CA . ARG A 1 261 ? -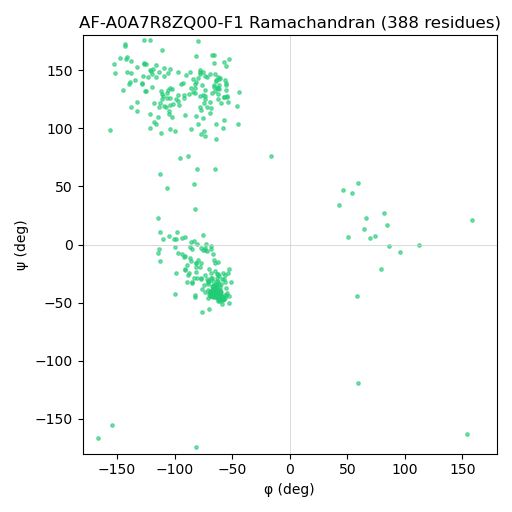39.936 -8.568 49.325 1.00 94.06 261 ARG A CA 1
ATOM 2120 C C . ARG A 1 261 ? -40.489 -8.862 50.719 1.00 94.06 261 ARG A C 1
ATOM 2122 O O . ARG A 1 261 ? -40.921 -7.939 51.399 1.00 94.06 261 ARG A O 1
ATOM 2129 N N . SER A 1 262 ? -40.462 -10.120 51.165 1.00 94.38 262 SER A N 1
ATOM 2130 C CA . SER A 1 262 ? -40.925 -10.489 52.505 1.00 94.38 262 SER A CA 1
ATOM 2131 C C . SER A 1 262 ? -39.907 -10.193 53.614 1.00 94.38 262 SER A C 1
ATOM 2133 O O . SER A 1 262 ? -40.262 -10.279 54.787 1.00 94.38 262 SER A O 1
ATOM 2135 N N . LYS A 1 263 ? -38.636 -9.905 53.291 1.00 93.88 263 LYS A N 1
ATOM 2136 C CA . LYS A 1 263 ? -37.581 -9.676 54.298 1.00 93.88 263 LYS A CA 1
ATOM 2137 C C . LYS A 1 263 ? -37.518 -8.247 54.821 1.00 93.88 263 LYS A C 1
ATOM 2139 O O . LYS A 1 263 ? -37.183 -8.063 55.988 1.00 93.88 263 LYS A O 1
ATOM 2144 N N . ALA A 1 264 ? -37.830 -7.255 53.996 1.00 91.38 264 ALA A N 1
ATOM 2145 C CA . ALA A 1 264 ? -37.873 -5.859 54.402 1.00 91.38 264 ALA A CA 1
ATOM 2146 C C . ALA A 1 264 ? -38.861 -5.058 53.533 1.00 91.38 264 ALA A C 1
ATOM 2148 O O . ALA A 1 264 ? -39.134 -5.420 52.386 1.00 91.38 264 ALA A O 1
ATOM 2149 N N . PRO A 1 265 ? -39.399 -3.936 54.041 1.00 88.56 265 PRO A N 1
ATOM 2150 C CA . PRO A 1 265 ? -40.157 -3.011 53.211 1.00 88.56 265 PRO A CA 1
ATOM 2151 C C . PRO A 1 265 ? -39.293 -2.533 52.038 1.00 88.56 265 PRO A C 1
ATOM 2153 O O . PRO A 1 265 ? -38.181 -2.051 52.240 1.00 88.56 265 PRO A O 1
ATOM 2156 N N . ALA A 1 266 ? -39.815 -2.673 50.820 1.00 89.69 266 ALA A N 1
ATOM 2157 C CA . ALA A 1 266 ? -39.147 -2.303 49.571 1.00 89.69 266 ALA A CA 1
ATOM 2158 C C . ALA A 1 266 ? -37.866 -3.090 49.211 1.00 89.69 266 ALA A C 1
ATOM 2160 O O . ALA A 1 266 ? -37.173 -2.698 48.271 1.00 89.69 266 ALA A O 1
ATOM 2161 N N . SER A 1 267 ? -37.555 -4.216 49.870 1.00 93.12 267 SER A N 1
ATOM 2162 C CA . SER A 1 267 ? -36.472 -5.083 49.387 1.00 93.12 267 SER A CA 1
ATOM 2163 C C . SER A 1 267 ? -36.870 -5.833 48.116 1.00 93.12 267 SER A C 1
ATOM 2165 O O . SER A 1 267 ? -38.016 -6.240 47.914 1.00 93.12 267 SER A O 1
ATOM 2167 N N . ARG A 1 268 ? -35.890 -6.014 47.233 1.00 95.00 268 ARG A N 1
ATOM 2168 C CA . ARG A 1 268 ? -36.005 -6.694 45.939 1.00 95.00 268 ARG A CA 1
ATOM 2169 C C . ARG A 1 268 ? -34.727 -7.485 45.670 1.00 95.00 268 ARG A C 1
ATOM 2171 O O . ARG A 1 268 ? -33.762 -7.359 46.421 1.00 95.00 268 ARG A O 1
ATOM 2178 N N . LEU A 1 269 ? -34.734 -8.307 44.621 1.00 92.06 269 LEU A N 1
ATOM 2179 C CA . LEU A 1 269 ? -33.495 -8.896 44.115 1.00 92.06 269 LEU A CA 1
ATOM 2180 C C . LEU A 1 269 ? -32.509 -7.776 43.765 1.00 92.06 269 LEU A C 1
ATOM 2182 O O . LEU A 1 269 ? -32.922 -6.717 43.293 1.00 92.06 269 LEU A O 1
ATOM 2186 N N . VAL A 1 270 ? -31.230 -8.012 44.051 1.00 90.69 270 VAL A N 1
ATOM 2187 C CA . VAL A 1 270 ? -30.186 -7.001 43.889 1.00 90.69 270 VAL A CA 1
ATOM 2188 C C . VAL A 1 270 ? -30.057 -6.574 42.426 1.00 90.69 270 VAL A C 1
ATOM 2190 O O . VAL A 1 270 ? -30.015 -7.407 41.522 1.00 90.69 270 VAL A O 1
ATOM 2193 N N . GLU A 1 271 ? -29.974 -5.267 42.212 1.00 88.25 271 GLU A N 1
ATOM 2194 C CA . GLU A 1 271 ? -29.554 -4.654 40.956 1.00 88.25 271 GLU A CA 1
ATOM 2195 C C . GLU A 1 271 ? -28.196 -4.010 41.220 1.00 88.25 271 GLU A C 1
ATOM 2197 O O . GLU A 1 271 ? -28.026 -3.330 42.228 1.00 88.25 271 GLU A O 1
ATOM 2202 N N . LEU A 1 272 ? -27.217 -4.294 40.364 1.00 83.62 272 LEU A N 1
ATOM 2203 C CA . LEU A 1 272 ? -25.859 -3.777 40.503 1.00 83.62 272 LEU A CA 1
ATOM 2204 C C . LEU A 1 272 ? -25.699 -2.624 39.518 1.00 83.62 272 LEU A C 1
ATOM 2206 O O . LEU A 1 272 ? -25.682 -2.848 38.308 1.00 83.62 272 LEU A O 1
ATOM 2210 N N . GLU A 1 273 ? -25.612 -1.405 40.036 1.00 82.44 273 GLU A N 1
ATOM 2211 C CA . GLU A 1 273 ? -25.526 -0.174 39.247 1.00 82.44 273 GLU A CA 1
ATOM 2212 C C . GLU A 1 273 ? -24.081 0.319 39.124 1.00 82.44 273 GLU A C 1
ATOM 2214 O O . GLU A 1 273 ? -23.732 1.009 38.164 1.00 82.44 273 GLU A O 1
ATOM 2219 N N . THR A 1 274 ? -23.217 -0.056 40.070 1.00 79.50 274 THR A N 1
ATOM 2220 C CA . THR A 1 274 ? -21.822 0.397 40.111 1.00 79.50 274 THR A CA 1
ATOM 2221 C C . THR A 1 274 ? -20.818 -0.758 40.146 1.00 79.50 274 THR A C 1
ATOM 2223 O O . THR A 1 274 ? -21.099 -1.872 40.593 1.00 79.50 274 THR A O 1
ATOM 2226 N N . ALA A 1 275 ? -19.592 -0.488 39.685 1.00 76.75 275 ALA A N 1
ATOM 2227 C CA . ALA A 1 275 ? -18.491 -1.451 39.758 1.00 76.75 275 ALA A CA 1
ATOM 2228 C C . ALA A 1 275 ? -18.112 -1.801 41.212 1.00 76.75 275 ALA A C 1
ATOM 2230 O O . ALA A 1 275 ? -17.664 -2.915 41.481 1.00 76.75 275 ALA A O 1
ATOM 2231 N N . GLU A 1 276 ? -18.325 -0.869 42.142 1.00 78.69 276 GLU A N 1
ATOM 2232 C CA . GLU A 1 276 ? -18.087 -1.034 43.579 1.00 78.69 276 GLU A CA 1
ATOM 2233 C C . GLU A 1 276 ? -19.085 -2.026 44.199 1.00 78.69 276 GLU A C 1
ATOM 2235 O O . GLU A 1 276 ? -18.677 -2.939 44.918 1.00 78.69 276 GLU A O 1
ATOM 2240 N N . GLU A 1 277 ? -20.373 -1.921 43.849 1.00 82.00 277 GLU A N 1
ATOM 2241 C CA . GLU A 1 277 ? -21.408 -2.884 44.256 1.00 82.00 277 GLU A CA 1
ATOM 2242 C C . GLU A 1 277 ? -21.099 -4.291 43.744 1.00 82.00 277 GLU A C 1
ATOM 2244 O O . GLU A 1 277 ? -21.147 -5.258 44.506 1.00 82.00 277 GLU A O 1
ATOM 2249 N N . LEU A 1 278 ? -20.710 -4.413 42.470 1.00 81.81 278 LEU A N 1
ATOM 2250 C CA . LEU A 1 278 ? -20.325 -5.696 41.884 1.00 81.81 278 LEU A CA 1
ATOM 2251 C C . LEU A 1 278 ? -19.098 -6.302 42.578 1.00 81.81 278 LEU A C 1
ATOM 2253 O O . LEU A 1 278 ? -19.087 -7.502 42.851 1.00 81.81 278 LEU A O 1
ATOM 2257 N N . ALA A 1 279 ? -18.063 -5.503 42.848 1.00 78.94 279 ALA A N 1
ATOM 2258 C CA . ALA A 1 279 ? -16.855 -5.972 43.521 1.00 78.94 279 ALA A CA 1
ATOM 2259 C C . ALA A 1 279 ? -17.164 -6.493 44.929 1.00 78.94 279 ALA A C 1
ATOM 2261 O O . ALA A 1 279 ? -16.667 -7.548 45.316 1.00 78.94 279 ALA A O 1
ATOM 2262 N N . LEU A 1 280 ? -18.031 -5.808 45.674 1.00 74.38 280 LEU A N 1
ATOM 2263 C CA . LEU A 1 280 ? -18.346 -6.198 47.042 1.00 74.38 280 LEU A CA 1
ATOM 2264 C C . LEU A 1 280 ? -19.288 -7.403 47.123 1.00 74.38 280 LEU A C 1
ATOM 2266 O O . LEU A 1 280 ? -19.086 -8.277 47.970 1.00 74.38 280 LEU A O 1
ATOM 2270 N N . VAL A 1 281 ? -20.271 -7.486 46.218 1.00 76.06 281 VAL A N 1
ATOM 2271 C CA . VAL A 1 281 ? -21.112 -8.680 46.067 1.00 76.06 281 VAL A CA 1
ATOM 2272 C C . VAL A 1 281 ? -20.251 -9.880 45.692 1.00 76.06 281 VAL A C 1
ATOM 2274 O O . VAL A 1 281 ? -20.430 -10.943 46.272 1.00 76.06 281 VAL A O 1
ATOM 2277 N N . LYS A 1 282 ? -19.245 -9.713 44.825 1.00 78.50 282 LYS A N 1
ATOM 2278 C CA . LYS A 1 282 ? -18.256 -10.770 44.572 1.00 78.50 282 LYS A CA 1
ATOM 2279 C C . LYS A 1 282 ? -17.507 -11.169 45.838 1.00 78.50 282 LYS A C 1
ATOM 2281 O O . LYS A 1 282 ? -17.431 -12.356 46.098 1.00 78.50 282 LYS A O 1
ATOM 2286 N N . THR A 1 283 ? -17.014 -10.231 46.645 1.00 76.12 283 THR A N 1
ATOM 2287 C CA . THR A 1 283 ? -16.312 -10.562 47.899 1.00 76.12 283 THR A CA 1
ATOM 2288 C C . THR A 1 283 ? -17.198 -11.332 48.885 1.00 76.12 283 THR A C 1
ATOM 2290 O O . THR A 1 283 ? -16.711 -12.239 49.548 1.00 76.12 283 THR A O 1
ATOM 2293 N N . HIS A 1 284 ? -18.496 -11.015 48.961 1.00 70.44 284 HIS A N 1
ATOM 2294 C CA . HIS A 1 284 ? -19.449 -11.712 49.839 1.00 70.44 284 HIS A CA 1
ATOM 2295 C C . HIS A 1 284 ? -19.981 -13.032 49.258 1.00 70.44 284 HIS A C 1
ATOM 2297 O O . HIS A 1 284 ? -20.426 -13.886 50.014 1.00 70.44 284 HIS A O 1
ATOM 2303 N N . LEU A 1 285 ? -19.957 -13.208 47.933 1.00 66.69 285 LEU A N 1
ATOM 2304 C CA . LEU A 1 285 ? -20.322 -14.468 47.273 1.00 66.69 285 LEU A CA 1
ATOM 2305 C C . LEU A 1 285 ? -19.128 -15.424 47.136 1.00 66.69 285 LEU A C 1
ATOM 2307 O O . LEU A 1 285 ? -19.321 -16.634 47.088 1.00 66.69 285 LEU A O 1
ATOM 2311 N N . ALA A 1 286 ? -17.901 -14.898 47.088 1.00 56.19 286 ALA A N 1
ATOM 2312 C CA . ALA A 1 286 ? -16.664 -15.661 46.928 1.00 56.19 286 ALA A CA 1
ATOM 2313 C C . ALA A 1 286 ? -16.242 -16.434 48.187 1.00 56.19 286 ALA A C 1
ATOM 2315 O O . ALA A 1 286 ? -15.269 -17.176 48.134 1.00 56.19 286 ALA A O 1
ATOM 2316 N N . THR A 1 287 ? -16.962 -16.306 49.306 1.00 49.91 287 THR A N 1
ATOM 2317 C CA . THR A 1 287 ? -16.764 -17.170 50.480 1.00 49.91 287 THR A CA 1
ATOM 2318 C C . THR A 1 287 ? -17.337 -18.578 50.299 1.00 49.91 287 THR A C 1
ATOM 2320 O O . THR A 1 287 ? -17.140 -19.408 51.178 1.00 49.91 287 THR A O 1
ATOM 2323 N N . ASN A 1 288 ? -18.021 -18.860 49.183 1.00 44.25 288 ASN A N 1
ATOM 2324 C CA . ASN A 1 288 ? -18.532 -20.187 48.850 1.00 44.25 288 ASN A CA 1
ATOM 2325 C C . ASN A 1 288 ? -17.851 -20.718 47.574 1.00 44.25 288 ASN A C 1
ATOM 2327 O O . ASN A 1 288 ? -18.167 -20.275 46.470 1.00 44.25 288 ASN A O 1
ATOM 2331 N N . ASP A 1 289 ? -16.913 -21.649 47.776 1.00 40.44 289 ASP A N 1
ATOM 2332 C CA . ASP A 1 289 ? -16.206 -22.549 46.844 1.00 40.44 289 ASP A CA 1
ATOM 2333 C C . ASP A 1 289 ? -16.814 -22.725 45.435 1.00 40.44 289 ASP A C 1
ATOM 2335 O O . ASP A 1 289 ? -17.354 -23.773 45.081 1.00 40.44 289 ASP A O 1
ATOM 2339 N N . TYR A 1 290 ? -16.647 -21.731 44.566 1.00 42.78 290 TYR A N 1
ATOM 2340 C CA . TYR A 1 290 ? -16.640 -21.954 43.119 1.00 42.78 290 TYR A CA 1
ATOM 2341 C C . TYR A 1 290 ? -15.237 -21.673 42.581 1.00 42.78 290 TYR A C 1
ATOM 2343 O O . TYR A 1 290 ? -15.021 -20.806 41.733 1.00 42.78 290 TYR A O 1
ATOM 2351 N N . GLU A 1 291 ? -14.269 -22.441 43.083 1.00 39.19 291 GLU A N 1
ATOM 2352 C CA . GLU A 1 291 ? -12.971 -22.643 42.442 1.00 39.19 291 GLU A CA 1
ATOM 2353 C C . GLU A 1 291 ? -13.193 -23.366 41.104 1.00 39.19 291 GLU A C 1
ATOM 2355 O O . GLU A 1 291 ? -13.231 -24.590 40.999 1.00 39.19 291 GLU A O 1
ATOM 2360 N N . CYS A 1 292 ? -13.378 -22.598 40.031 1.00 40.62 292 CYS A N 1
ATOM 2361 C CA . CYS A 1 292 ? -13.242 -23.121 38.673 1.00 40.62 292 CYS A CA 1
ATOM 2362 C C . CYS A 1 292 ? -11.755 -23.182 38.300 1.00 40.62 292 CYS A C 1
ATOM 236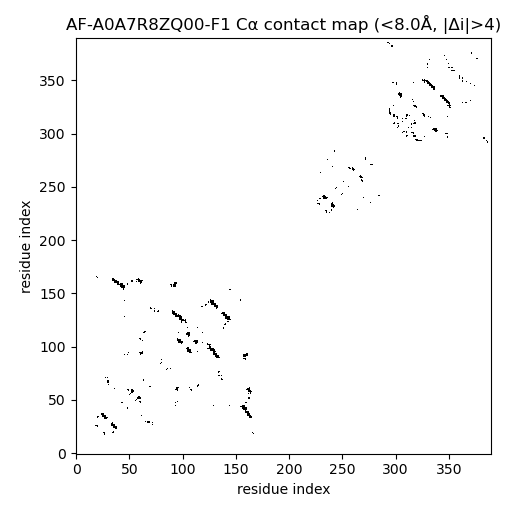4 O O . CYS A 1 292 ? -11.296 -22.464 37.410 1.00 40.62 292 CYS A O 1
ATOM 2366 N N . GLU A 1 293 ? -10.987 -24.026 38.987 1.00 40.16 293 GLU A N 1
ATOM 2367 C CA . GLU A 1 293 ? -9.599 -24.302 38.625 1.00 40.16 293 GLU A CA 1
ATOM 2368 C C . GLU A 1 293 ? -9.541 -25.186 37.361 1.00 40.16 293 GLU A C 1
ATOM 2370 O O . GLU A 1 293 ? -10.280 -26.157 37.206 1.00 40.16 293 GLU A O 1
ATOM 2375 N N . GLY A 1 294 ? -8.699 -24.807 36.394 1.00 46.59 294 GLY A N 1
ATOM 2376 C CA . GLY A 1 294 ? -8.369 -25.598 35.193 1.00 46.59 294 GLY A CA 1
ATOM 2377 C C . GLY A 1 294 ? -9.374 -25.587 34.028 1.00 46.59 294 GLY A C 1
ATOM 2378 O O . GLY A 1 294 ? -8.982 -25.804 32.885 1.00 46.59 294 GLY A O 1
ATOM 2379 N N . ALA A 1 295 ? -10.645 -25.257 34.267 1.00 57.75 295 ALA A N 1
ATOM 2380 C CA . ALA A 1 295 ? -11.739 -25.485 33.310 1.00 57.75 295 ALA A CA 1
ATOM 2381 C C . ALA A 1 295 ? -12.341 -24.212 32.657 1.00 57.75 295 ALA A C 1
ATOM 2383 O O . ALA A 1 295 ? -13.328 -24.281 31.921 1.00 57.75 295 ALA A O 1
ATOM 2384 N N . GLY A 1 296 ? -11.775 -23.033 32.935 1.00 73.06 296 GLY A N 1
ATOM 2385 C CA . GLY A 1 296 ? -12.489 -21.747 32.882 1.00 73.06 296 GLY A CA 1
ATOM 2386 C C . GLY A 1 296 ? -13.174 -21.358 31.562 1.00 73.06 296 GLY A C 1
ATOM 2387 O O . GLY A 1 296 ? -14.304 -20.885 31.601 1.00 73.06 296 GLY A O 1
ATOM 2388 N N . LYS A 1 297 ? -12.542 -21.553 30.395 1.00 84.81 297 LYS A N 1
ATOM 2389 C CA . LYS A 1 297 ? -13.107 -21.081 29.107 1.00 84.81 297 LYS A CA 1
ATOM 2390 C C . LYS A 1 297 ? -14.247 -21.967 28.611 1.00 84.81 297 LYS A C 1
ATOM 2392 O O . LYS A 1 297 ? -15.371 -21.500 28.444 1.00 84.81 297 LYS A O 1
ATOM 2397 N N . SER A 1 298 ? -13.959 -23.251 28.423 1.00 89.00 298 SER A N 1
ATOM 2398 C CA . SER A 1 298 ? -14.892 -24.229 27.864 1.00 89.00 298 SER A CA 1
ATOM 2399 C C . SER A 1 298 ? -16.082 -24.473 28.797 1.00 89.00 298 SER A C 1
ATOM 2401 O O . SER A 1 298 ? -17.221 -24.526 28.334 1.00 89.00 298 SER A O 1
ATOM 2403 N N . SER A 1 299 ? -15.856 -24.503 30.119 1.00 87.69 299 SER A N 1
ATOM 2404 C CA . SER A 1 299 ? -16.950 -24.588 31.095 1.00 87.69 299 SER A CA 1
ATOM 2405 C C . SER A 1 299 ? -17.853 -23.368 31.062 1.00 87.69 299 SER A C 1
ATOM 2407 O O . SER A 1 299 ? -19.072 -23.515 31.098 1.00 87.69 299 SER A O 1
ATOM 2409 N N . LEU A 1 300 ? -17.278 -22.166 30.957 1.00 86.94 300 LEU A N 1
ATOM 2410 C CA . LEU A 1 300 ? -18.067 -20.947 30.835 1.00 86.94 300 LEU A CA 1
ATOM 2411 C C . LEU A 1 300 ? -18.869 -20.945 29.532 1.00 86.94 300 LEU A C 1
ATOM 2413 O O . LEU A 1 300 ? -20.050 -20.621 29.559 1.00 86.94 300 LEU A O 1
ATOM 2417 N N . GLY A 1 301 ? -18.275 -21.372 28.415 1.00 90.25 301 GLY A N 1
ATOM 2418 C CA . GLY A 1 301 ? -18.986 -21.533 27.147 1.00 90.25 301 GLY A CA 1
ATOM 2419 C C . GLY A 1 301 ? -20.190 -22.473 27.262 1.00 90.25 301 GLY A C 1
ATOM 2420 O O . GLY A 1 301 ? -21.288 -22.120 26.834 1.00 90.25 301 GLY A O 1
ATOM 2421 N N . ASN A 1 302 ? -20.016 -23.629 27.908 1.00 92.75 302 ASN A N 1
ATOM 2422 C CA . ASN A 1 302 ? -21.099 -24.582 28.167 1.00 92.75 302 ASN A CA 1
ATOM 2423 C C . ASN A 1 302 ? -22.185 -23.980 29.077 1.00 92.75 302 ASN A C 1
ATOM 2425 O O . ASN A 1 302 ? -23.374 -24.113 28.784 1.00 92.75 302 ASN A O 1
ATOM 2429 N N . ALA A 1 303 ? -21.791 -23.262 30.132 1.00 88.88 303 ALA A N 1
ATOM 2430 C CA . ALA A 1 303 ? -22.718 -22.605 31.050 1.00 88.88 303 ALA A CA 1
ATOM 2431 C C . ALA A 1 303 ? -23.534 -21.497 30.360 1.00 88.88 303 ALA A C 1
ATOM 2433 O O . ALA A 1 303 ? -24.749 -21.418 30.546 1.00 88.88 303 ALA A O 1
ATOM 2434 N N . LEU A 1 304 ? -22.899 -20.680 29.508 1.00 89.06 304 LEU A N 1
ATOM 2435 C CA . LEU A 1 304 ? -23.576 -19.653 28.704 1.00 89.06 304 LEU A CA 1
ATOM 2436 C C . LEU A 1 304 ? -24.633 -20.264 27.773 1.00 89.06 304 LEU A C 1
ATOM 2438 O O . LEU A 1 304 ? -25.669 -19.641 27.546 1.00 89.06 304 LEU A O 1
ATOM 2442 N N . LEU A 1 305 ? -24.382 -21.477 27.271 1.00 91.62 305 LEU A N 1
ATOM 2443 C CA . LEU A 1 305 ? -25.283 -22.253 26.414 1.00 91.62 305 LEU A CA 1
ATOM 2444 C C . LEU A 1 305 ? -26.310 -23.102 27.196 1.00 91.62 305 LEU A C 1
ATOM 2446 O O . LEU A 1 305 ? -27.087 -23.830 26.583 1.00 91.62 305 LEU A O 1
ATOM 2450 N N . GLY A 1 306 ? -26.325 -23.028 28.531 1.00 90.19 306 GLY A N 1
ATOM 2451 C CA . GLY A 1 306 ? -27.329 -23.678 29.381 1.00 90.19 306 GLY A CA 1
ATOM 2452 C C . GLY A 1 306 ? -27.063 -25.140 29.735 1.00 90.19 306 GLY A C 1
ATOM 2453 O O . GLY A 1 306 ? -27.972 -25.838 30.192 1.00 90.19 306 GLY A O 1
ATOM 2454 N N . TRP A 1 307 ? -25.832 -25.615 29.562 1.00 88.88 307 TRP A N 1
ATOM 2455 C CA . TRP A 1 307 ? -25.438 -26.956 29.986 1.00 88.88 307 TRP A CA 1
ATOM 2456 C C . TRP A 1 307 ? -25.192 -26.980 31.495 1.00 88.88 307 TRP A C 1
ATOM 2458 O O . TRP A 1 307 ? -24.322 -26.275 32.004 1.00 88.88 307 TRP A O 1
ATOM 2468 N N . LYS A 1 308 ? -25.982 -27.788 32.214 1.00 78.94 308 LYS A N 1
ATOM 2469 C CA . LYS A 1 308 ? -25.939 -27.872 33.686 1.00 78.94 308 LYS A CA 1
ATOM 2470 C C . LYS A 1 308 ? -24.682 -28.555 34.214 1.00 78.94 308 LYS A C 1
ATOM 2472 O O . LYS A 1 308 ? -24.207 -28.195 35.283 1.00 78.94 308 LYS A O 1
ATOM 2477 N N . ASP A 1 309 ? -24.174 -29.533 33.473 1.00 81.12 309 ASP A N 1
ATOM 2478 C CA . ASP A 1 309 ? -22.902 -30.181 33.758 1.00 81.12 309 ASP A CA 1
ATOM 2479 C C . ASP A 1 309 ? -21.942 -29.862 32.615 1.00 81.12 309 ASP A C 1
ATOM 2481 O O . ASP A 1 309 ? -22.109 -30.324 31.485 1.00 81.12 309 ASP A O 1
ATOM 2485 N N . ALA A 1 310 ? -20.940 -29.034 32.906 1.00 73.12 310 ALA A N 1
ATOM 2486 C CA . ALA A 1 310 ? -19.929 -28.650 31.932 1.00 73.12 310 ALA A CA 1
ATOM 2487 C C . ALA A 1 310 ? -19.068 -29.843 31.471 1.00 73.12 310 ALA A C 1
ATOM 2489 O O . ALA A 1 310 ? -18.400 -29.732 30.445 1.00 73.12 310 ALA A O 1
ATOM 2490 N N . ARG A 1 311 ? -19.092 -30.967 32.205 1.00 75.19 311 ARG A N 1
ATOM 2491 C CA . ARG A 1 311 ? -18.415 -32.226 31.866 1.00 75.19 311 ARG A CA 1
ATOM 2492 C C . ARG A 1 311 ? -19.346 -33.252 31.218 1.00 75.19 311 ARG A C 1
ATOM 2494 O O . ARG A 1 311 ? -18.897 -34.370 30.960 1.00 75.19 311 ARG A O 1
ATOM 2501 N N . ASP A 1 312 ? -20.607 -32.907 30.939 1.00 83.50 312 ASP A N 1
ATOM 2502 C CA . ASP A 1 312 ? -21.488 -33.796 30.184 1.00 83.50 312 ASP A CA 1
ATOM 2503 C C . ASP A 1 312 ? -20.805 -34.152 28.856 1.00 83.50 312 ASP A C 1
ATOM 2505 O O . ASP A 1 312 ? -20.387 -33.284 28.092 1.00 83.50 312 ASP A O 1
ATOM 2509 N N . SER A 1 313 ? -20.705 -35.448 28.570 1.00 85.25 313 SER A N 1
ATOM 2510 C CA . SER A 1 313 ? -20.199 -35.977 27.298 1.00 85.25 313 SER A CA 1
ATOM 2511 C C . SER A 1 313 ? -20.893 -35.394 26.058 1.00 85.25 313 SER A C 1
ATOM 2513 O O . SER A 1 313 ? -20.339 -35.456 24.961 1.00 85.25 313 SER A O 1
ATOM 2515 N N . LYS A 1 314 ? -22.104 -34.852 26.228 1.00 91.25 314 LYS A N 1
ATOM 2516 C CA . LYS A 1 314 ? -22.899 -34.199 25.186 1.00 91.25 314 LYS A CA 1
ATOM 2517 C C . LYS A 1 314 ? -22.664 -32.693 25.090 1.00 91.25 314 LYS A C 1
ATOM 2519 O O . LYS A 1 314 ? -23.144 -32.087 24.132 1.00 91.25 314 LYS A O 1
ATOM 2524 N N . ALA A 1 315 ? -21.967 -32.093 26.052 1.00 91.56 315 ALA A N 1
ATOM 2525 C CA . ALA A 1 315 ? -21.677 -30.673 26.025 1.00 91.56 315 ALA A CA 1
ATOM 2526 C C . ALA A 1 315 ? -20.775 -30.333 24.821 1.00 91.56 315 ALA A C 1
ATOM 2528 O O . ALA A 1 315 ? -19.874 -31.104 24.476 1.00 91.56 315 ALA A O 1
ATOM 2529 N N . PRO A 1 316 ? -21.008 -29.187 24.162 1.00 93.94 316 PRO A N 1
ATOM 2530 C CA . PRO A 1 316 ? -20.304 -28.830 22.938 1.00 93.94 316 PRO A CA 1
ATOM 2531 C C . PRO A 1 316 ? -18.807 -28.603 23.154 1.00 93.94 316 PRO A C 1
ATOM 2533 O O . PRO A 1 316 ? -17.998 -29.003 22.317 1.00 93.94 316 PRO A O 1
ATOM 2536 N N . PHE A 1 317 ? -18.430 -27.961 24.261 1.00 93.69 317 PHE A N 1
ATOM 2537 C CA . PHE A 1 317 ? -17.032 -27.691 24.573 1.00 93.69 317 PHE A CA 1
ATOM 2538 C C . PHE A 1 317 ? -16.508 -28.731 25.554 1.00 93.69 317 PHE A C 1
ATOM 2540 O O . PHE A 1 317 ? -17.070 -28.931 26.630 1.00 93.69 317 PHE A O 1
ATOM 2547 N N . ARG A 1 318 ? -15.412 -29.402 25.199 1.00 90.81 318 ARG A N 1
ATOM 2548 C CA . ARG A 1 318 ? -14.795 -30.390 26.085 1.00 90.81 318 ARG A CA 1
ATOM 2549 C C . ARG A 1 318 ? -14.075 -29.689 27.226 1.00 90.81 318 ARG A C 1
ATOM 2551 O O . ARG A 1 318 ? -13.216 -28.844 26.999 1.00 90.81 318 ARG A O 1
ATOM 2558 N N . VAL A 1 319 ? -14.383 -30.102 28.446 1.00 88.19 319 VAL A N 1
ATOM 2559 C CA . VAL A 1 319 ? -13.741 -29.600 29.659 1.00 88.19 319 VAL A CA 1
ATOM 2560 C C . VAL A 1 319 ? -12.762 -30.654 30.172 1.00 88.19 319 VAL A C 1
ATOM 2562 O O . VAL A 1 319 ? -13.172 -31.775 30.470 1.00 88.19 319 VAL A O 1
ATOM 2565 N N . SER A 1 320 ? -11.471 -30.322 30.270 1.00 83.19 320 SER A N 1
ATOM 2566 C CA . SER A 1 320 ? -10.490 -31.171 30.959 1.00 83.19 320 SER A CA 1
ATOM 2567 C C . SER A 1 320 ? -10.600 -31.003 32.473 1.00 83.19 320 SER A C 1
ATOM 2569 O O . SER A 1 320 ? -10.917 -29.930 32.981 1.00 83.19 320 SER A O 1
ATOM 2571 N N . ALA A 1 321 ? -10.304 -32.082 33.198 1.00 72.31 321 ALA A N 1
ATOM 2572 C CA . ALA A 1 321 ? -10.092 -32.051 34.645 1.00 72.31 321 ALA A CA 1
ATOM 2573 C C . ALA A 1 321 ? -8.633 -31.717 35.023 1.00 72.31 321 ALA A C 1
ATOM 2575 O O . ALA A 1 321 ? -8.308 -31.637 36.201 1.00 72.31 321 ALA A O 1
ATOM 2576 N N . GLU A 1 322 ? -7.757 -31.550 34.030 1.00 73.81 322 GLU A N 1
ATOM 2577 C CA . GLU A 1 322 ? -6.317 -31.347 34.194 1.00 73.81 322 GLU A CA 1
ATOM 2578 C C . GLU A 1 322 ? -5.907 -29.922 33.801 1.00 73.81 322 GLU A C 1
ATOM 2580 O O . GLU A 1 322 ? -6.651 -29.195 33.145 1.00 73.81 322 GLU A O 1
ATOM 2585 N N . THR A 1 323 ? -4.678 -29.535 34.145 1.00 65.88 323 THR A N 1
ATOM 2586 C CA . THR A 1 323 ? -4.079 -28.238 33.777 1.00 65.88 323 THR A CA 1
ATOM 2587 C C . THR A 1 323 ? -3.845 -28.080 32.269 1.00 65.88 323 THR A C 1
ATOM 2589 O O . THR A 1 323 ? -3.598 -26.971 31.785 1.00 65.88 323 THR A O 1
ATOM 2592 N N . HIS A 1 324 ? -3.935 -29.172 31.507 1.00 68.31 324 HIS A N 1
ATOM 2593 C CA . HIS A 1 324 ? -3.808 -29.173 30.057 1.00 68.31 324 HIS A CA 1
ATOM 2594 C C . HIS A 1 324 ? -5.122 -28.784 29.374 1.00 68.31 324 HIS A C 1
ATOM 2596 O O . HIS A 1 324 ? -6.203 -29.231 29.751 1.00 68.31 324 HIS A O 1
ATOM 2602 N N . SER A 1 325 ? -5.031 -27.961 28.327 1.00 74.44 325 SER A N 1
ATOM 2603 C CA . SER A 1 325 ? -6.195 -27.559 27.535 1.00 74.44 325 SER A CA 1
ATOM 2604 C C . SER A 1 325 ? -6.751 -28.753 26.747 1.00 74.44 325 SER A C 1
ATOM 2606 O O . SER A 1 325 ? -6.067 -29.284 25.874 1.00 74.44 325 SER A O 1
ATOM 2608 N N . ALA A 1 326 ? -7.999 -29.152 27.025 1.00 84.44 326 ALA A N 1
ATOM 2609 C CA . ALA A 1 326 ? -8.725 -30.143 26.216 1.00 84.44 326 ALA A CA 1
ATOM 2610 C C . ALA A 1 326 ? -9.082 -29.631 24.810 1.00 84.44 326 ALA A C 1
ATOM 2612 O O . ALA A 1 326 ? -9.271 -30.426 23.887 1.00 84.44 326 ALA A O 1
ATOM 2613 N N . THR A 1 327 ? -9.184 -28.312 24.640 1.00 86.44 327 THR A N 1
ATOM 2614 C CA . THR A 1 327 ? -9.536 -27.671 23.371 1.00 86.44 327 THR A CA 1
ATOM 2615 C C . THR A 1 327 ? -8.325 -27.663 22.438 1.00 86.44 327 THR A C 1
ATOM 2617 O O . THR A 1 327 ? -7.469 -26.781 22.500 1.00 86.44 327 THR A O 1
ATOM 2620 N N . SER A 1 328 ? -8.237 -28.660 21.555 1.00 88.00 328 SER A N 1
ATOM 2621 C CA . SER A 1 328 ? -7.205 -28.734 20.510 1.00 88.00 328 SER A CA 1
ATOM 2622 C C . SER A 1 328 ? -7.534 -27.894 19.275 1.00 88.00 328 SER A C 1
ATOM 2624 O O . SER A 1 328 ? -6.637 -27.552 18.507 1.00 88.00 328 SER A O 1
ATOM 2626 N N . GLU A 1 329 ? -8.804 -27.537 19.086 1.00 91.12 329 GLU A N 1
ATOM 2627 C CA . GLU A 1 329 ? -9.284 -26.804 17.920 1.00 91.12 329 GLU A CA 1
ATOM 2628 C C . GLU A 1 329 ? -10.279 -25.715 18.313 1.00 91.12 329 GLU A C 1
ATOM 2630 O O . GLU A 1 329 ? -11.057 -25.885 19.245 1.00 91.12 329 GLU A O 1
ATOM 2635 N N . MET A 1 330 ? -10.292 -24.602 17.570 1.00 92.75 330 MET A N 1
ATOM 2636 C CA . MET A 1 330 ? -11.360 -23.609 17.726 1.00 92.75 330 MET A CA 1
ATOM 2637 C C . MET A 1 330 ? -12.693 -24.170 17.252 1.00 92.75 330 MET A C 1
ATOM 2639 O O . MET A 1 330 ? -12.773 -24.642 16.110 1.00 92.75 330 MET A O 1
ATOM 2643 N N . LEU A 1 331 ? -13.712 -24.031 18.097 1.00 94.50 331 LEU A N 1
ATOM 2644 C CA . LEU A 1 331 ? -15.079 -24.467 17.847 1.00 94.50 331 LEU A CA 1
ATOM 2645 C C . LEU A 1 331 ? -16.033 -23.282 18.017 1.00 94.50 331 LEU A C 1
ATOM 2647 O O . LEU A 1 331 ? -15.954 -22.559 19.006 1.00 94.50 331 LEU A O 1
ATOM 2651 N N . MET A 1 332 ? -16.934 -23.087 17.054 1.00 95.25 332 MET A N 1
ATOM 2652 C CA . MET A 1 332 ? -18.055 -22.153 17.171 1.00 95.25 332 MET A CA 1
ATOM 2653 C C . MET A 1 332 ? -19.331 -22.958 17.360 1.00 95.25 332 MET A C 1
ATOM 2655 O O . MET A 1 332 ? -19.620 -23.832 16.544 1.00 95.25 332 MET A O 1
ATOM 2659 N N . VAL A 1 333 ? -20.087 -22.655 18.409 1.00 95.75 333 VAL A N 1
ATOM 2660 C CA . VAL A 1 333 ? -21.377 -23.291 18.679 1.00 95.75 333 VAL A CA 1
ATOM 2661 C C . VAL A 1 333 ? -22.450 -22.234 18.835 1.00 95.75 333 VAL A C 1
ATOM 2663 O O . VAL A 1 333 ? -22.274 -21.248 19.550 1.00 95.75 333 VAL A O 1
ATOM 2666 N N . GLU A 1 334 ? -23.562 -22.450 18.145 1.00 95.50 334 GLU A N 1
ATOM 2667 C CA . GLU A 1 334 ? -24.757 -21.625 18.252 1.00 95.50 334 GLU A CA 1
ATOM 2668 C C . GLU A 1 334 ? -25.719 -22.247 19.268 1.00 95.50 334 GLU A C 1
ATOM 2670 O O . GLU A 1 334 ? -25.916 -23.462 19.301 1.00 95.50 334 GLU A O 1
ATOM 2675 N N . GLY A 1 335 ? -26.328 -21.416 20.106 1.00 94.38 335 GLY A N 1
ATOM 2676 C CA . GLY A 1 335 ? -27.342 -21.850 21.059 1.00 94.38 335 GLY A CA 1
ATOM 2677 C C . GLY A 1 335 ? -28.093 -20.669 21.648 1.00 94.38 335 GLY A C 1
ATOM 2678 O O . GLY A 1 335 ? -28.019 -19.559 21.129 1.00 94.38 335 GLY A O 1
ATOM 2679 N N . HIS A 1 336 ? -28.836 -20.903 22.724 1.00 92.12 336 HIS A N 1
ATOM 2680 C CA . HIS A 1 336 ? -29.575 -19.847 23.412 1.00 92.12 336 HIS A CA 1
ATOM 2681 C C . HIS A 1 336 ? -28.846 -19.482 24.699 1.00 92.12 336 HIS A C 1
ATOM 2683 O O . HIS A 1 336 ? -28.424 -20.359 25.451 1.00 92.12 336 HIS A O 1
ATOM 2689 N N . PHE A 1 337 ? -28.699 -18.183 24.947 1.00 88.25 337 PHE A N 1
ATOM 2690 C CA . PHE A 1 337 ? -28.104 -17.687 26.174 1.00 88.25 337 PHE A CA 1
ATOM 2691 C C . PHE A 1 337 ? -28.956 -18.114 27.366 1.00 88.25 337 PHE A C 1
ATOM 2693 O O . PHE A 1 337 ? -30.143 -17.798 27.426 1.00 88.25 337 PHE A O 1
ATOM 2700 N N . PHE A 1 338 ? -28.338 -18.784 28.336 1.00 84.69 338 PHE A N 1
ATOM 2701 C CA . PHE A 1 338 ? -29.006 -19.278 29.542 1.00 84.69 338 PHE A CA 1
ATOM 2702 C C . PHE A 1 338 ? -29.468 -18.165 30.506 1.00 84.69 338 PHE A C 1
ATOM 2704 O O . PHE A 1 338 ? -30.109 -18.437 31.518 1.00 84.69 338 PHE A O 1
ATOM 2711 N N . GLY A 1 339 ? -29.152 -16.899 30.213 1.00 79.44 339 GLY A N 1
ATOM 2712 C CA . GLY A 1 339 ? -29.627 -15.755 30.988 1.00 79.44 339 GLY A CA 1
ATOM 2713 C C . GLY A 1 339 ? -31.052 -15.302 30.644 1.00 79.44 339 GLY A C 1
ATOM 2714 O O . GLY A 1 339 ? -31.756 -15.883 29.823 1.00 79.44 339 GLY A O 1
ATOM 2715 N N . ILE A 1 340 ? -31.450 -14.188 31.265 1.00 70.06 340 ILE A N 1
ATOM 2716 C CA . ILE A 1 340 ? -32.826 -13.648 31.316 1.00 70.06 340 ILE A CA 1
ATOM 2717 C C . ILE A 1 340 ? -33.497 -13.522 29.938 1.00 70.06 340 ILE A C 1
ATOM 2719 O O . ILE A 1 340 ? -34.711 -13.644 29.820 1.00 70.06 340 ILE A O 1
ATOM 2723 N N . THR A 1 341 ? -32.726 -13.249 28.887 1.00 72.62 341 THR A N 1
ATOM 2724 C CA . THR A 1 341 ? -33.276 -12.861 27.586 1.00 72.62 341 THR A CA 1
ATOM 2725 C C . THR A 1 341 ? -33.470 -14.021 26.608 1.00 72.62 341 THR A C 1
ATOM 2727 O O . THR A 1 341 ? -34.053 -13.785 25.554 1.00 72.62 341 THR A O 1
ATOM 2730 N N . SER A 1 342 ? -32.996 -15.240 26.922 1.00 84.38 342 SER A N 1
ATOM 2731 C CA . SER A 1 342 ? -33.035 -16.429 26.041 1.00 84.38 342 SER A CA 1
ATOM 2732 C C . SER A 1 342 ? -32.671 -16.131 24.574 1.00 84.38 342 SER A C 1
ATOM 2734 O O . SER A 1 342 ? -33.234 -16.687 23.636 1.00 84.38 342 SER A O 1
ATOM 2736 N N . ARG A 1 343 ? -31.753 -15.186 24.341 1.00 87.81 343 ARG A N 1
ATOM 2737 C CA . ARG A 1 343 ? -31.396 -14.753 22.985 1.00 87.81 343 ARG A CA 1
ATOM 2738 C C . ARG A 1 343 ? -30.468 -15.770 22.325 1.00 87.81 343 ARG A C 1
ATOM 2740 O O . ARG A 1 343 ? -29.637 -16.349 23.027 1.00 87.81 343 ARG A O 1
ATOM 2747 N N . PRO A 1 344 ? -30.550 -15.955 20.997 1.00 92.19 344 PRO A N 1
ATOM 2748 C CA . PRO A 1 344 ? -29.563 -16.747 20.284 1.00 92.19 344 PRO A CA 1
ATOM 2749 C C . PRO A 1 344 ? -28.181 -16.099 20.432 1.00 92.19 344 PRO A C 1
ATOM 2751 O O . PRO A 1 344 ? -28.032 -14.884 20.287 1.00 92.19 344 PRO A O 1
ATOM 2754 N N . ILE A 1 345 ? -27.177 -16.912 20.739 1.00 93.25 345 ILE A N 1
ATOM 2755 C CA . ILE A 1 345 ? -25.774 -16.515 20.841 1.00 93.25 345 ILE A CA 1
ATOM 2756 C C . ILE A 1 345 ? -24.899 -17.499 20.074 1.00 93.25 345 ILE A C 1
ATOM 2758 O O . ILE A 1 345 ? -25.226 -18.680 19.948 1.00 93.25 345 ILE A O 1
ATOM 2762 N N . LYS A 1 346 ? -23.752 -17.009 19.603 1.00 94.75 346 LYS A N 1
ATOM 2763 C CA . LYS A 1 346 ? -22.659 -17.841 19.102 1.00 94.75 346 LYS A CA 1
ATOM 2764 C C . LYS A 1 346 ? -21.508 -17.753 20.089 1.00 94.75 346 LYS A C 1
ATOM 2766 O O . LYS A 1 346 ? -21.087 -16.655 20.448 1.00 94.75 346 LYS A O 1
ATOM 2771 N N . VAL A 1 347 ? -21.006 -18.897 20.529 1.00 94.44 347 VAL A N 1
ATOM 2772 C CA . VAL A 1 347 ? -19.853 -18.986 21.425 1.00 94.44 347 VAL A CA 1
ATOM 2773 C C . VAL A 1 347 ? -18.695 -19.580 20.643 1.00 94.44 347 VAL A C 1
ATOM 2775 O O . VAL A 1 347 ? -18.832 -20.648 20.050 1.00 94.44 347 VAL A O 1
ATOM 2778 N N . ILE A 1 348 ? -17.566 -18.875 20.625 1.00 93.94 348 ILE A N 1
ATOM 2779 C CA . ILE A 1 348 ? -16.318 -19.352 20.032 1.00 93.94 348 ILE A CA 1
ATOM 2780 C C . ILE A 1 348 ? -15.394 -19.745 21.182 1.00 93.94 348 ILE A C 1
ATOM 2782 O O . ILE A 1 348 ? -14.947 -18.872 21.924 1.00 93.94 348 ILE A O 1
ATOM 2786 N N . ASP A 1 349 ? -15.108 -21.037 21.324 1.00 93.38 349 ASP A N 1
ATOM 2787 C CA . ASP A 1 349 ? -14.066 -21.519 22.232 1.00 93.38 349 ASP A CA 1
ATOM 2788 C C . ASP A 1 349 ? -12.749 -21.661 21.467 1.00 93.38 349 ASP A C 1
ATOM 2790 O O . ASP A 1 349 ? -12.724 -22.115 20.316 1.00 93.38 349 ASP A O 1
ATOM 2794 N N . SER A 1 350 ? -11.649 -21.258 22.099 1.00 91.31 350 SER A N 1
ATOM 2795 C CA . SER A 1 350 ? -10.316 -21.329 21.512 1.00 91.31 350 SER A CA 1
ATOM 2796 C C . SER A 1 350 ? -9.373 -22.192 22.340 1.00 91.31 350 SER A C 1
ATOM 2798 O O . SER A 1 350 ? -9.444 -22.183 23.574 1.00 91.31 350 SER A O 1
ATOM 2800 N N . PRO A 1 351 ? -8.396 -22.846 21.686 1.00 88.81 351 PRO A N 1
ATOM 2801 C CA . PRO A 1 351 ? -7.223 -23.357 22.378 1.00 88.81 351 PRO A CA 1
ATOM 2802 C C . PRO A 1 351 ? -6.545 -22.260 23.210 1.00 88.81 351 PRO A C 1
ATOM 2804 O O . PRO A 1 351 ? -6.737 -21.059 22.979 1.00 88.81 351 PRO A O 1
ATOM 2807 N N . GLY A 1 352 ? -5.747 -22.674 24.193 1.00 83.31 352 GLY A N 1
ATOM 2808 C CA . GLY A 1 352 ? -4.837 -21.756 24.875 1.00 83.31 352 GLY A CA 1
ATOM 2809 C C . GLY A 1 352 ? -3.816 -21.172 23.895 1.00 83.31 352 GLY A C 1
ATOM 2810 O O . GLY A 1 352 ? -3.281 -21.903 23.067 1.00 83.31 352 GLY A O 1
ATOM 2811 N N . PHE A 1 353 ? -3.562 -19.868 23.998 1.00 79.94 353 PHE A N 1
ATOM 2812 C CA . PHE A 1 353 ? -2.438 -19.214 23.324 1.00 79.94 353 PHE A CA 1
ATOM 2813 C C . PHE A 1 353 ? -1.184 -19.313 24.197 1.00 79.94 353 PHE A C 1
ATOM 2815 O O . PHE A 1 353 ? -1.295 -19.287 25.425 1.00 79.94 353 PHE A O 1
ATOM 2822 N N . GLY A 1 354 ? -0.009 -19.386 23.573 1.00 75.62 354 GLY A N 1
ATOM 2823 C CA . GLY A 1 354 ? 1.277 -19.464 24.264 1.00 75.62 354 GLY A CA 1
ATOM 2824 C C . GLY A 1 354 ? 1.640 -20.872 24.734 1.00 75.62 354 GLY A C 1
ATOM 2825 O O . GLY A 1 354 ? 2.351 -21.021 25.727 1.00 75.62 354 GLY A O 1
ATOM 2826 N N . ASP A 1 355 ? 1.139 -21.909 24.057 1.00 72.81 355 ASP A N 1
ATOM 2827 C CA . ASP A 1 355 ? 1.575 -23.279 24.319 1.00 72.81 355 ASP A CA 1
ATOM 2828 C C . ASP A 1 355 ? 2.899 -23.613 23.603 1.00 72.81 355 ASP A C 1
ATOM 2830 O O . ASP A 1 355 ? 3.338 -22.943 22.666 1.00 72.81 355 ASP A O 1
ATOM 2834 N N . SER A 1 356 ? 3.568 -24.681 24.044 1.00 73.75 356 SER A N 1
ATOM 2835 C CA . SER A 1 356 ? 4.858 -25.116 23.492 1.00 73.75 356 SER A CA 1
ATOM 2836 C C . SER A 1 356 ? 4.780 -25.658 22.058 1.00 73.75 356 SER A C 1
ATOM 2838 O O . SER A 1 356 ? 5.809 -26.032 21.496 1.00 73.75 356 SER A O 1
ATOM 2840 N N . ARG A 1 357 ? 3.589 -25.712 21.444 1.00 79.12 357 ARG A N 1
ATOM 2841 C CA . ARG A 1 357 ? 3.399 -26.243 20.087 1.00 79.12 357 ARG A CA 1
ATOM 2842 C C . ARG A 1 357 ? 3.624 -25.182 19.011 1.00 79.12 357 ARG A C 1
ATOM 2844 O O . ARG A 1 357 ? 3.715 -25.537 17.840 1.00 79.12 357 ARG A O 1
ATOM 2851 N N . GLY A 1 358 ? 3.718 -23.900 19.381 1.00 82.62 358 GLY A N 1
ATOM 2852 C CA . GLY A 1 358 ? 4.027 -22.811 18.447 1.00 82.62 358 GLY A CA 1
ATOM 2853 C C . GLY A 1 358 ? 2.934 -22.554 17.401 1.00 82.62 358 GLY A C 1
ATOM 2854 O O . GLY A 1 358 ? 3.210 -22.007 16.334 1.00 82.62 358 GLY A O 1
ATOM 2855 N N . LEU A 1 359 ? 1.688 -22.949 17.687 1.00 89.06 359 LEU A N 1
ATOM 2856 C CA . LEU A 1 359 ? 0.554 -22.844 16.758 1.00 89.06 359 LEU A CA 1
ATOM 2857 C C . LEU A 1 359 ? -0.228 -21.524 16.887 1.00 89.06 359 LEU A C 1
ATOM 2859 O O . LEU A 1 359 ? -1.245 -21.332 16.216 1.00 89.06 359 LEU A O 1
ATOM 2863 N N . ASP A 1 360 ? 0.256 -20.579 17.694 1.00 87.25 360 ASP A N 1
ATOM 2864 C CA . ASP A 1 360 ? -0.436 -19.322 18.013 1.00 87.25 360 ASP A CA 1
ATOM 2865 C C . ASP A 1 360 ? -0.815 -18.500 16.776 1.00 87.25 360 ASP A C 1
ATOM 2867 O O . ASP A 1 360 ? -1.905 -17.927 16.712 1.00 87.25 360 ASP A O 1
ATOM 2871 N N . ASN A 1 361 ? 0.044 -18.472 15.752 1.00 87.00 361 ASN A N 1
ATOM 2872 C CA . ASN A 1 361 ? -0.235 -17.766 14.498 1.00 87.00 361 ASN A CA 1
ATOM 2873 C C . ASN A 1 361 ? -1.376 -18.427 13.712 1.00 87.00 361 ASN A C 1
ATOM 2875 O O . ASN A 1 361 ? -2.233 -17.742 13.145 1.00 87.00 361 ASN A O 1
ATOM 2879 N N . GLN A 1 362 ? -1.419 -19.761 13.696 1.00 90.62 362 GLN A N 1
ATOM 2880 C CA . GLN A 1 362 ? -2.482 -20.514 13.034 1.00 90.62 362 GLN A CA 1
ATOM 2881 C C . GLN A 1 362 ? -3.819 -20.287 13.744 1.00 90.62 362 GLN A C 1
ATOM 2883 O O . GLN A 1 362 ? -4.825 -20.003 13.088 1.00 90.62 362 GLN A O 1
ATOM 2888 N N . PHE A 1 363 ? -3.817 -20.348 15.077 1.00 90.19 363 PHE A N 1
ATOM 2889 C CA . PHE A 1 363 ? -4.980 -20.054 15.905 1.00 90.19 363 PHE A CA 1
ATOM 2890 C C . PHE A 1 363 ? -5.439 -18.608 15.725 1.00 90.19 363 PHE A C 1
ATOM 2892 O O . PHE A 1 363 ? -6.598 -18.389 15.388 1.00 90.19 363 PHE A O 1
ATOM 2899 N N . SER A 1 364 ? -4.542 -17.627 15.790 1.00 88.81 364 SER A N 1
ATOM 2900 C CA . SER A 1 364 ? -4.873 -16.211 15.571 1.00 88.81 364 SER A CA 1
ATOM 2901 C C . SER A 1 364 ? -5.545 -15.975 14.215 1.00 88.81 364 SER A C 1
ATOM 2903 O O . SER A 1 364 ? -6.555 -15.277 14.125 1.00 88.81 364 SER A O 1
ATOM 2905 N N . ASN A 1 365 ? -5.035 -16.599 13.150 1.00 89.50 365 ASN A N 1
ATOM 2906 C CA . ASN A 1 365 ? -5.623 -16.493 11.814 1.00 89.50 365 ASN A CA 1
ATOM 2907 C C . ASN A 1 365 ? -6.965 -17.231 11.692 1.00 89.50 365 ASN A C 1
ATOM 2909 O O . ASN A 1 365 ? -7.841 -16.803 10.937 1.00 89.50 365 ASN A O 1
ATOM 2913 N N . LYS A 1 366 ? -7.158 -18.344 12.411 1.00 93.81 366 LYS A N 1
ATOM 2914 C CA . LYS A 1 366 ? -8.453 -19.040 12.476 1.00 93.81 366 LYS A CA 1
ATOM 2915 C C . LYS A 1 366 ? -9.480 -18.207 13.252 1.00 93.81 366 LYS A C 1
ATOM 2917 O O . LYS A 1 366 ? -10.579 -18.014 12.741 1.00 93.81 366 LYS A O 1
ATOM 2922 N N . LEU A 1 367 ? -9.096 -17.623 14.388 1.00 91.06 367 LEU A N 1
ATOM 2923 C CA . LEU A 1 367 ? -9.957 -16.755 15.192 1.00 91.06 367 LEU A CA 1
ATOM 2924 C C . LEU A 1 367 ? -10.407 -15.540 14.389 1.00 91.06 367 LEU A C 1
ATOM 2926 O O . LEU A 1 367 ? -11.602 -15.294 14.305 1.00 91.06 367 LEU A O 1
ATOM 2930 N N . LYS A 1 368 ? -9.484 -14.845 13.710 1.00 89.12 368 LYS A N 1
ATOM 2931 C CA . LYS A 1 368 ? -9.825 -13.720 12.821 1.00 89.12 368 LYS A CA 1
ATOM 2932 C C . LYS A 1 368 ? -10.885 -14.104 11.785 1.00 89.12 368 LYS A C 1
ATOM 2934 O O . LYS A 1 368 ? -11.839 -13.361 11.590 1.00 89.12 368 LYS A O 1
ATOM 2939 N N . ARG A 1 369 ? -10.755 -15.275 11.152 1.00 91.50 369 ARG A N 1
ATOM 2940 C CA . ARG A 1 369 ? -11.750 -15.768 10.183 1.00 91.50 369 ARG A CA 1
ATOM 2941 C C . ARG A 1 369 ? -13.108 -16.039 10.831 1.00 91.50 369 ARG A C 1
ATOM 2943 O O . ARG A 1 369 ? -14.120 -15.637 10.274 1.00 91.50 369 ARG A O 1
ATOM 2950 N N . MET A 1 370 ? -13.131 -16.660 12.008 1.00 91.19 370 MET A N 1
ATOM 2951 C CA . MET A 1 370 ? -14.372 -16.925 12.749 1.00 91.19 370 MET A CA 1
ATOM 2952 C C . MET A 1 370 ? -15.037 -15.633 13.243 1.00 91.19 370 MET A C 1
ATOM 2954 O O . MET A 1 370 ? -16.255 -15.521 13.213 1.00 91.19 370 MET A O 1
ATOM 2958 N N . MET A 1 371 ? -14.241 -14.637 13.635 1.00 85.38 371 MET A N 1
ATOM 2959 C CA . MET A 1 371 ? -14.714 -13.306 14.017 1.00 85.38 371 MET A CA 1
ATOM 2960 C C . MET A 1 371 ? -15.368 -12.576 12.838 1.00 85.38 371 MET A C 1
ATOM 2962 O O . MET A 1 371 ? -16.421 -11.974 13.010 1.00 85.38 371 MET A O 1
ATOM 2966 N N . ILE A 1 372 ? -14.787 -12.676 11.637 1.00 86.44 372 ILE A N 1
ATOM 2967 C CA . ILE A 1 372 ? -15.377 -12.127 10.403 1.00 86.44 372 ILE A CA 1
ATOM 2968 C C . ILE A 1 372 ? -16.707 -12.823 10.065 1.00 86.44 372 ILE A C 1
ATOM 2970 O O . ILE A 1 372 ? -17.619 -12.179 9.562 1.00 86.44 372 ILE A O 1
ATOM 2974 N N . GLN A 1 373 ? -16.838 -14.120 10.362 1.00 85.81 373 GLN A N 1
ATOM 2975 C CA . GLN A 1 373 ? -18.068 -14.892 10.131 1.00 85.81 373 GLN A CA 1
ATOM 2976 C C . GLN A 1 373 ? -19.179 -14.640 11.162 1.00 85.81 373 GLN A C 1
ATOM 2978 O O . GLN A 1 373 ? -20.316 -15.040 10.930 1.00 85.81 373 GLN A O 1
ATOM 2983 N N . ALA A 1 374 ? -18.873 -14.040 12.315 1.00 80.19 374 ALA A N 1
ATOM 2984 C CA . ALA A 1 374 ? -19.820 -13.918 13.424 1.00 80.19 374 ALA A CA 1
ATOM 2985 C C . ALA A 1 374 ? -20.831 -12.762 13.275 1.00 80.19 374 ALA A C 1
ATOM 2987 O O . ALA A 1 374 ? -21.668 -12.603 14.158 1.00 80.19 374 ALA A O 1
ATOM 2988 N N . ASP A 1 375 ? -20.779 -11.981 12.186 1.00 80.12 375 ASP A N 1
ATOM 2989 C CA . ASP A 1 375 ? -21.505 -10.721 11.918 1.00 80.12 375 ASP A CA 1
ATOM 2990 C C . ASP A 1 375 ? -21.248 -9.596 12.943 1.00 80.12 375 ASP A C 1
ATOM 2992 O O . ASP A 1 375 ? -21.031 -8.445 12.568 1.00 80.12 375 ASP A O 1
ATOM 2996 N N . HIS A 1 376 ? -21.246 -9.909 14.239 1.00 80.94 376 HIS A N 1
ATOM 2997 C CA . HIS A 1 376 ? -20.976 -9.010 15.355 1.00 80.94 376 HIS A CA 1
ATOM 2998 C C . HIS A 1 376 ? -20.385 -9.779 16.545 1.00 80.94 376 HIS A C 1
ATOM 3000 O O . HIS A 1 376 ? -20.713 -10.936 16.802 1.00 80.94 376 HIS A O 1
ATOM 3006 N N . ILE A 1 377 ? -19.513 -9.116 17.307 1.00 83.19 377 ILE A N 1
ATOM 3007 C CA . ILE A 1 377 ? -18.902 -9.677 18.516 1.00 83.19 377 ILE A CA 1
ATOM 3008 C C . ILE A 1 377 ? -19.253 -8.772 19.678 1.00 83.19 377 ILE A C 1
ATOM 3010 O O . ILE A 1 377 ? -18.783 -7.640 19.758 1.00 83.19 377 ILE A O 1
ATOM 3014 N N . ASN A 1 378 ? -20.074 -9.293 20.584 1.00 80.25 378 ASN A N 1
ATOM 3015 C CA . ASN A 1 378 ? -20.586 -8.510 21.704 1.00 80.25 378 ASN A CA 1
ATOM 3016 C C . ASN A 1 378 ? -19.665 -8.577 22.925 1.00 80.25 378 ASN A C 1
ATOM 3018 O O . ASN A 1 378 ? -19.603 -7.627 23.698 1.00 80.25 378 ASN A O 1
ATOM 3022 N N . VAL A 1 379 ? -18.974 -9.705 23.122 1.00 80.31 379 VAL A N 1
ATOM 3023 C CA . VAL A 1 379 ? -18.158 -9.958 24.313 1.00 80.31 379 VAL A CA 1
ATOM 3024 C C . VAL A 1 379 ? -16.919 -10.762 23.928 1.00 80.31 379 VAL A C 1
ATOM 3026 O O . VAL A 1 379 ? -17.016 -11.775 23.239 1.00 80.31 379 VAL A O 1
ATOM 3029 N N . LEU A 1 380 ? -15.759 -10.320 24.412 1.00 82.38 380 LEU A N 1
ATOM 3030 C CA . LEU A 1 380 ? -14.501 -11.060 24.376 1.00 82.38 380 LEU A CA 1
ATOM 3031 C C . LEU A 1 380 ? -14.117 -11.398 25.815 1.00 82.38 380 LEU A C 1
ATOM 3033 O O . LEU A 1 380 ? -13.921 -10.502 26.633 1.00 82.38 380 LEU A O 1
ATOM 3037 N N . LEU A 1 381 ? -14.034 -12.690 26.126 1.00 78.81 381 LEU A N 1
ATOM 3038 C CA . LEU A 1 381 ? -13.676 -13.172 27.457 1.00 78.81 381 LEU A CA 1
ATOM 3039 C C . LEU A 1 381 ? -12.262 -13.736 27.419 1.00 78.81 381 LEU A C 1
ATOM 3041 O O . LEU A 1 381 ? -11.989 -14.704 26.712 1.00 78.81 381 LEU A O 1
ATOM 3045 N N . TRP A 1 382 ? -11.366 -13.129 28.194 1.00 75.94 382 TRP A N 1
ATOM 3046 C CA . TRP A 1 382 ? -9.998 -13.608 28.347 1.00 75.94 382 TRP A CA 1
ATOM 3047 C C . TRP A 1 382 ? -9.853 -14.290 29.703 1.00 75.94 382 TRP A C 1
ATOM 3049 O O . TRP A 1 382 ? -9.957 -13.646 30.745 1.00 75.94 382 TRP A O 1
ATOM 3059 N N . CYS A 1 383 ? -9.601 -15.597 29.700 1.00 70.75 383 CYS A N 1
ATOM 3060 C CA . CYS A 1 383 ? -9.297 -16.339 30.921 1.00 70.75 383 CYS A CA 1
ATOM 3061 C C . CYS A 1 383 ? -7.790 -16.572 31.001 1.00 70.75 383 CYS A C 1
ATOM 3063 O O . CYS A 1 383 ? -7.210 -17.204 30.115 1.00 70.75 383 CYS A O 1
ATOM 3065 N N . ARG A 1 384 ? -7.161 -16.073 32.066 1.00 66.00 384 ARG A N 1
ATOM 3066 C CA . ARG A 1 384 ? -5.767 -16.374 32.397 1.00 66.00 384 ARG A CA 1
ATOM 3067 C C . ARG A 1 384 ? -5.734 -17.646 33.245 1.00 66.00 384 ARG A C 1
ATOM 3069 O O . ARG A 1 384 ? -6.466 -17.727 34.226 1.00 66.00 384 ARG A O 1
ATOM 3076 N N . ASN A 1 385 ? -4.908 -18.627 32.878 1.00 62.03 385 ASN A N 1
ATOM 3077 C CA . ASN A 1 385 ? -4.663 -19.777 33.752 1.00 62.03 385 ASN A CA 1
ATOM 3078 C C . ASN A 1 385 ? -3.863 -19.304 34.972 1.00 62.03 385 ASN A C 1
ATOM 3080 O O . ASN A 1 385 ? -2.791 -18.721 34.822 1.00 62.03 385 ASN A O 1
ATOM 3084 N N . GLY A 1 386 ? -4.401 -19.536 36.170 1.00 52.56 386 GLY A N 1
ATOM 3085 C CA . GLY A 1 386 ? -3.849 -19.059 37.443 1.00 52.56 386 GLY A CA 1
ATOM 3086 C C . GLY A 1 386 ? -2.611 -19.806 37.948 1.00 52.56 386 GLY A C 1
ATOM 3087 O O . GLY A 1 386 ? -2.189 -19.569 39.069 1.00 52.56 386 GLY A O 1
ATOM 3088 N N . THR A 1 387 ? -2.015 -20.703 37.158 1.00 52.66 387 THR A N 1
ATOM 3089 C CA . THR A 1 387 ? -0.897 -21.548 37.613 1.00 52.66 387 THR A CA 1
ATOM 3090 C C . THR A 1 387 ? 0.479 -20.888 37.495 1.00 52.66 387 THR A C 1
ATOM 3092 O O . THR A 1 387 ? 1.468 -21.475 37.923 1.00 52.66 387 THR A O 1
ATOM 3095 N N . GLU A 1 388 ? 0.582 -19.677 36.943 1.00 43.59 388 GLU A N 1
ATOM 3096 C CA . GLU A 1 388 ? 1.837 -18.918 36.959 1.00 43.59 388 GLU A CA 1
ATOM 3097 C C . GLU A 1 388 ? 1.946 -18.070 38.231 1.00 43.59 388 GLU A C 1
ATOM 3099 O O . GLU A 1 388 ? 1.803 -16.850 38.201 1.00 43.59 388 GLU A O 1
ATOM 3104 N N . ASN A 1 389 ? 2.256 -18.729 39.349 1.00 40.75 389 ASN A N 1
ATOM 3105 C CA . ASN A 1 389 ? 3.084 -18.089 40.363 1.00 40.75 389 ASN A CA 1
ATOM 3106 C C . ASN A 1 389 ? 4.523 -18.074 39.823 1.00 40.75 389 ASN A C 1
ATOM 3108 O O . ASN A 1 389 ? 5.230 -19.082 39.883 1.00 40.75 389 ASN A O 1
ATOM 3112 N N . ARG A 1 390 ? 4.926 -16.937 39.252 1.00 37.31 390 ARG A N 1
ATOM 3113 C CA . ARG A 1 390 ? 6.328 -16.535 39.104 1.00 37.31 390 ARG A CA 1
ATOM 3114 C C . ARG A 1 390 ? 6.567 -15.278 39.914 1.00 37.31 390 ARG A C 1
ATOM 3116 O O . ARG A 1 390 ? 5.733 -14.355 39.785 1.00 37.31 390 ARG A O 1
#

Radius of gyration: 43.4 Å; Cα contacts (8 Å, |Δi|>4): 427; chains: 1; bounding box: 82×60×116 Å

Mean predicted aligned error: 17.94 Å

Foldseek 3Di:
DVVVVVVVVVVVPDPPPPQPEDPQWDWDADVPGIWTKHWDLDFAALVVLQVCLVPPVVFGFDDDADPRSLVRVLVVVVVVCVPPCVVRADQWAFGQWWADPQLFIARNPPRHGRPCVQPVPADSDHAWTWIQRSPVSHIYIDHRPPDPPDCPDPGGGGITMTIDPPVVVVVVVVVVVVVVVVVVVVVVVVVVVVVVVVVVVVVVVVVVVVVVVVVVVVVVVPPDDDDDDDPQWDDDDPDTDHDDDDPVPDDDQVVVQVVQCVPDPPGGPDDDPDPSSVVVVCVVVVVDDPPPAQFPQQLVLQVQQPNPDSCPPPGPGHGDPDNAHPDPDWDWDWHFGPDDPRHIDIRIGAHDPPDPVPCNVVRVVVVVVVCVVRVDDDDDDDDDNPPPPD

Secondary structure (DSSP, 8-state):
-HHHHHHHHHSSS-S-----SPTTPEEEEETTEEEEEE--S--B-HHHHHHHHHHTTSSEE----SHHHHHHHHHHHHHHHHSS-TTT--SEEEEEEEE-TTS-EEETTT-PBPPHHHHTTS---SSEEEEEETTTTEEEEEE----TT---S----B-B-EEE-HHHHHHHHHHHHHHHHHHHHHHHHHHHHHHHHHHHHHHHHHHHHHHHHHHHHHHHHT--S-PPPPTT-EEETTEEE-----GGG---HHHHHHHHHHHSTT--S----SHHHHHHHHHHHTTS-----S-HHHHHHHHHTT-S-TT-TTSSS---SSSS-S--S-EEEEEE-SSTT--EEEEEE-PPSS-TT--HHHHHHHHHHHHHHTS-------PPPTT---

Organism: NCBI:txid163714

Sequence (390 aa):
MELLFTLILSIVFWTGVKSACPRGYTSVPISGGERCFIVPREYKYWLDARETCINVHQGHLVEILSSLDLAILGMLFSGLAEEETKDFYDYDLWTGGITQDDGSWIWNSTGAAVNRAFTEHLPKLEKQALTIDVHSVQLRALTLHMNCENPIREPRIRNFVCETEERREKEEKEEKKTKDLDREILLTLSIRRLKEVEKALREKEKEQDVLKRQLEELRQERSPAAKQCPGGFFLLGNSCYAVFDKETEKRTYDAAQEFCRSKAPASRLVELETAEELALVKTHLATNDYECEGAGKSSLGNALLGWKDARDSKAPFRVSAETHSATSEMLMVEGHFFGITSRPIKVIDSPGFGDSRGLDNQFSNKLKRMMIQADHINVLLWCRNGTENR